Protein AF-A0A842MY12-F1 (afdb_monomer_lite)

Secondary structure (DSSP, 8-state):
-----HHHHHHHHTSHHHHHHHHHHHHS-B-HHHHHHHHT--HHHHHHHHHHHHHTTSEEE-TTS-EEE-HHHHHHHHHHHHHHHHHHTHHHHHHB--TTS-HHHHTTGGGGGGPEEE--HHHHHHHHHHHHHH-SSEEEEE-SS--GGGHHHHHHHHHTT-EEEEEEESSPPPPGGGTS--HHHHHHHHHHHH-TTEEEEEES---SEEEEESS-EEEE--BTTS---S-EEEE--HHHHHHHHHHHHHHHHHSEE---S---------------S--EEEEE--S-HHHHHHHHHHHHHH-SEEEEESEEE-TT--EEE-S-EEEEE--EETTEES-EEE---PPSSPSS---SEEE--TT-EEEEES-EEES--S-SEEESS-SEEEEES-EEE-SSSTTTT--TT--------

Foldseek 3Di:
DPPCDPVNVVVLCVDPLLVQLLVVQVVHWAALVVSCVVSVHDSVVSVVSLVSCVVSPQWDADPVRTIHGDPVVVVVNLQVLLVVLCVVCVVQPVFFDLPPQPVVLSSVVSLLVQWDWDPDLVVLVVLLLCLLQVFQEEKEWQDQDDDLVCLVSNLVSVVSVYAYEYEYAPDHDDDVVVVVDDPVSVVSVVVLVVRPSYWYFYDHAGQKTWIAHPQKIDIDGATVVNDDPSTGIIHRDPSSNVSRVVSSVVCVVVTGTPDPPDPPPPPPDDDDDDDDDQFEDEDEAPQDQNPQLSVQLVPLVPGQEYEYEAEHENAQDEREHAAAHEYEYDDDDPLAQRAEYEYDDQDPPHPDDGENYAYDHAAYEYEYESYEYEHDEDYHYHYPHYPYYHYYSYHYDYPDYDCVPDDPDPDPPPDDD

pLDDT: mean 81.66, std 20.02, range [24.55, 98.5]

Sequence (417 aa):
MPDLGLYDVLFEVSNEDRHGILHRLEEEPCNVTKIAKGLGLSLPETSRHVSRLCEVGLTRKDPEGLYHLTSYGGLVLRQLRELEFTTKFREYFTNHTIAGVPPQFVKRIGDLSGSVFTENILDFIRQIEHVIKEAEEDVWMLVDQFPLNHLSLIIEAIERGVRFRILEPRNRVLNPDLEAMAPEDSHALSRMRLTPSVEQRMMDEVNAYIYLSEKRCVSAFPTLRGENEYKGFTSTDETSLRWCRDLFQQHWGEAVQRKPAPAVQVKRGKLSTKVGSSSRIIIIGRERPDLDAQAIQDAVDNYDEVVLRGRFNIGASTININRSVTIRGEGREDDIPETKIYKKGWKFPFLSQEFMFDIRGEDIDVTIENIHVEDFNGTCIGTRGGNSLTIRRNRITLLSGLGRGLSFGSWETMSSE

Radius of gyration: 32.95 Å; chains: 1; bounding box: 81×41×96 Å

Structure (mmCIF, N/CA/C/O backbone):
data_AF-A0A842MY12-F1
#
_entry.id   AF-A0A842MY12-F1
#
loop_
_atom_site.group_PDB
_atom_site.id
_atom_site.type_symbol
_atom_site.label_atom_id
_atom_site.label_alt_id
_atom_site.label_comp_id
_atom_site.label_asym_id
_atom_site.label_entity_id
_atom_site.label_seq_id
_atom_site.pdbx_PDB_ins_code
_atom_site.Cartn_x
_atom_site.Cartn_y
_atom_site.Cartn_z
_atom_site.occupancy
_atom_site.B_iso_or_equiv
_atom_site.auth_seq_id
_atom_site.auth_comp_id
_atom_site.auth_asym_id
_atom_site.auth_atom_id
_atom_site.pdbx_PDB_model_num
ATOM 1 N N . MET A 1 1 ? -38.102 13.007 21.037 1.00 51.34 1 MET A N 1
ATOM 2 C CA . MET A 1 1 ? -36.690 13.055 21.463 1.00 51.34 1 MET A CA 1
ATOM 3 C C . MET A 1 1 ? -36.175 14.414 21.037 1.00 51.34 1 MET A C 1
ATOM 5 O O . MET A 1 1 ? -36.533 14.800 19.927 1.00 51.34 1 MET A O 1
ATOM 9 N N . PRO A 1 2 ? -35.472 15.181 21.890 1.00 55.38 2 PRO A N 1
ATOM 10 C CA . PRO A 1 2 ? -34.724 16.331 21.388 1.00 55.38 2 PRO A CA 1
ATOM 11 C C . PRO A 1 2 ? -33.846 15.857 20.226 1.00 55.38 2 PRO A C 1
ATOM 13 O O . PRO A 1 2 ? -33.450 14.689 20.199 1.00 55.38 2 PRO A O 1
ATOM 16 N N . ASP A 1 3 ? -33.654 16.727 19.242 1.00 67.12 3 ASP A N 1
ATOM 17 C CA . ASP A 1 3 ? -32.908 16.429 18.024 1.00 67.12 3 ASP A CA 1
ATOM 18 C C . ASP A 1 3 ? -31.459 16.120 18.425 1.00 67.12 3 ASP A C 1
ATOM 20 O O . ASP A 1 3 ? -30.685 17.031 18.711 1.00 67.12 3 ASP A O 1
ATOM 24 N N . LEU A 1 4 ? -31.145 14.832 18.613 1.00 74.88 4 LEU A N 1
ATOM 25 C CA . LEU A 1 4 ? -29.855 14.396 19.133 1.00 74.88 4 LEU A CA 1
ATOM 26 C C . LEU A 1 4 ? -28.815 14.688 18.053 1.00 74.88 4 LEU A C 1
ATOM 28 O O . LEU A 1 4 ? -28.795 14.044 17.001 1.00 74.88 4 LEU A O 1
ATOM 32 N N . GLY A 1 5 ? -27.993 15.705 18.287 1.00 85.00 5 GLY A N 1
ATOM 33 C CA . GLY A 1 5 ? -27.021 16.170 17.318 1.00 85.00 5 GLY A CA 1
ATOM 34 C C . GLY A 1 5 ? -25.754 15.324 17.334 1.00 85.00 5 GLY A C 1
ATOM 35 O O . GLY A 1 5 ? -25.428 14.645 18.309 1.00 85.00 5 GLY A O 1
ATOM 36 N N . LEU A 1 6 ? -24.965 15.437 16.264 1.00 89.06 6 LEU A N 1
ATOM 37 C CA . LEU A 1 6 ? -23.620 14.857 16.197 1.00 89.06 6 LEU A CA 1
ATOM 38 C C . LEU A 1 6 ? -22.768 15.244 17.420 1.00 89.06 6 LEU A C 1
ATOM 40 O O . LEU A 1 6 ? -22.061 14.4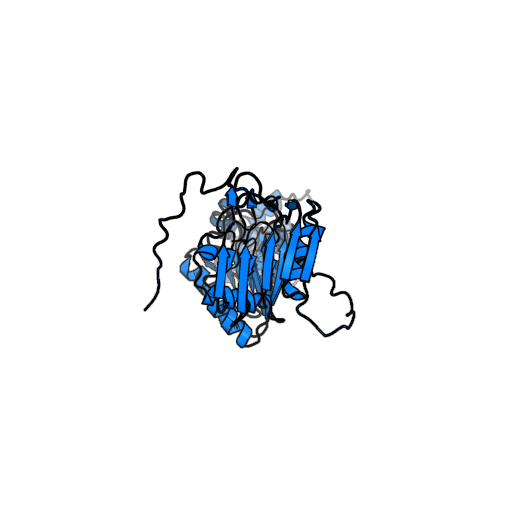05 17.969 1.00 89.06 6 LEU A O 1
ATOM 44 N N . TYR A 1 7 ? -22.851 16.500 17.864 1.00 90.88 7 TYR A N 1
ATOM 45 C CA . TYR A 1 7 ? -22.063 16.998 18.992 1.00 90.88 7 TYR A CA 1
ATOM 46 C C . TYR A 1 7 ? -22.449 16.370 20.330 1.00 90.88 7 TYR A C 1
ATOM 48 O O . TYR A 1 7 ? -21.565 16.172 21.158 1.00 90.88 7 TYR A O 1
ATOM 56 N N . ASP A 1 8 ? -23.718 16.006 20.527 1.00 89.88 8 ASP A N 1
ATOM 57 C CA . ASP A 1 8 ? -24.152 15.319 21.745 1.00 89.88 8 ASP A CA 1
ATOM 58 C C . ASP A 1 8 ? -23.511 13.932 21.814 1.00 89.88 8 ASP A C 1
ATOM 60 O O . ASP A 1 8 ? -22.913 13.559 22.819 1.00 89.88 8 ASP A O 1
ATOM 64 N N . VAL A 1 9 ? -23.536 13.197 20.700 1.00 91.75 9 VAL A N 1
ATOM 65 C CA . VAL A 1 9 ? -22.916 11.870 20.599 1.00 91.75 9 VAL A CA 1
ATOM 66 C C . VAL A 1 9 ? -21.403 11.959 20.780 1.00 91.75 9 VAL A C 1
ATOM 68 O O . VAL A 1 9 ? -20.841 11.189 21.556 1.00 91.75 9 VAL A O 1
ATOM 71 N N . LEU A 1 10 ? -20.744 12.915 20.113 1.00 92.44 10 LEU A N 1
ATOM 72 C CA . LEU A 1 10 ? -19.303 13.145 20.254 1.00 92.44 10 LEU A CA 1
ATOM 73 C C . LEU A 1 10 ? -18.925 13.512 21.692 1.00 92.44 10 LEU A C 1
ATOM 75 O O . LEU A 1 10 ? -17.943 12.994 22.220 1.00 92.44 10 LEU A O 1
ATOM 79 N N . PHE A 1 11 ? -19.719 14.359 22.351 1.00 93.38 11 PHE A N 1
ATOM 80 C CA . PHE A 1 11 ? -19.524 14.686 23.757 1.00 93.38 11 PHE A CA 1
ATOM 81 C C . PHE A 1 11 ? -19.623 13.435 24.632 1.00 93.38 11 PHE A C 1
ATOM 83 O O . PHE A 1 11 ? -18.777 13.234 25.506 1.00 93.38 11 PHE A O 1
ATOM 90 N N . GLU A 1 12 ? -20.599 12.560 24.382 1.00 93.94 12 GLU A N 1
ATOM 91 C CA . GLU A 1 12 ? -20.738 11.308 25.121 1.00 93.94 12 GLU A CA 1
ATOM 92 C C . GLU A 1 12 ? -19.514 10.391 24.949 1.00 93.94 12 GLU A C 1
ATOM 94 O O . GLU A 1 12 ? -18.903 9.982 25.941 1.00 93.94 12 GLU A O 1
ATOM 99 N N . VAL A 1 13 ? -19.086 10.135 23.713 1.00 92.62 13 VAL A N 1
ATOM 100 C CA . VAL A 1 13 ? -17.979 9.200 23.424 1.00 92.62 13 VAL A CA 1
ATOM 101 C C . VAL A 1 13 ? -16.582 9.789 23.652 1.00 92.62 13 VAL A C 1
ATOM 103 O O . VAL A 1 13 ? -15.618 9.039 23.720 1.00 92.62 13 VAL A O 1
ATOM 106 N N . SER A 1 14 ? -16.456 11.106 23.842 1.00 93.31 14 SER A N 1
ATOM 107 C CA . SER A 1 14 ? -15.181 11.757 24.201 1.00 93.31 14 SER A CA 1
ATOM 108 C C . SER A 1 14 ? -14.695 11.471 25.630 1.00 93.31 14 SER A C 1
ATOM 110 O O . SER A 1 14 ? -13.557 11.787 25.966 1.00 93.31 14 SER A O 1
ATOM 112 N N . ASN A 1 15 ? -15.540 10.888 26.486 1.00 95.81 15 ASN A N 1
ATOM 113 C CA . ASN A 1 15 ? -15.138 10.444 27.820 1.00 95.81 15 ASN A CA 1
ATOM 114 C C . ASN A 1 15 ? -14.656 8.988 27.757 1.00 95.81 15 ASN A C 1
ATOM 116 O O . ASN A 1 15 ? -15.408 8.106 27.341 1.00 95.81 15 ASN A O 1
ATOM 120 N N . GLU A 1 16 ? -13.427 8.759 28.217 1.00 94.50 16 GLU A N 1
ATOM 121 C CA . GLU A 1 16 ? -12.741 7.464 28.151 1.00 94.50 16 GLU A CA 1
ATOM 122 C C . GLU A 1 16 ? -13.526 6.340 28.838 1.00 94.50 16 GLU A C 1
ATOM 124 O O . GLU A 1 16 ? -13.659 5.260 28.271 1.00 94.50 16 GLU A O 1
ATOM 129 N N . ASP A 1 17 ? -14.150 6.613 29.987 1.00 97.19 17 ASP A N 1
ATOM 130 C CA . ASP A 1 17 ? -14.939 5.616 30.718 1.00 97.19 17 ASP A CA 1
ATOM 131 C C . ASP A 1 17 ? -16.173 5.177 29.928 1.00 97.19 17 ASP A C 1
ATOM 133 O O . ASP A 1 17 ? -16.414 3.986 29.744 1.00 97.19 17 ASP A O 1
ATOM 137 N N . ARG A 1 18 ? -16.957 6.130 29.403 1.00 96.88 18 ARG A N 1
ATOM 138 C CA . ARG A 1 18 ? -18.115 5.829 28.541 1.00 96.88 18 ARG A CA 1
ATOM 139 C C . ARG A 1 18 ? -17.696 5.068 27.295 1.00 96.88 18 ARG A C 1
ATOM 141 O O . ARG A 1 18 ? -18.376 4.120 26.912 1.00 96.88 18 ARG A O 1
ATOM 148 N N . HIS A 1 19 ? -16.587 5.458 26.686 1.00 95.44 19 HIS A N 1
ATOM 149 C CA . HIS A 1 19 ? -16.054 4.768 25.526 1.00 95.44 19 HIS A CA 1
ATOM 150 C C . HIS A 1 19 ? -15.618 3.329 25.859 1.00 95.44 19 HIS A C 1
ATOM 152 O O . HIS A 1 19 ? -16.008 2.389 25.165 1.00 95.44 19 HIS A O 1
ATOM 158 N N . GLY A 1 20 ? -14.921 3.127 26.981 1.00 95.56 20 GLY A N 1
ATOM 159 C CA . GLY A 1 20 ? -14.543 1.809 27.492 1.00 95.56 20 GLY A CA 1
ATOM 160 C C . GLY A 1 20 ? -15.749 0.927 27.825 1.00 95.56 20 GLY A C 1
ATOM 161 O O . GLY A 1 20 ? -15.734 -0.275 27.563 1.00 95.56 20 GLY A O 1
ATOM 162 N N . ILE A 1 21 ? -16.839 1.517 28.327 1.00 97.56 21 ILE A N 1
ATOM 163 C CA . ILE A 1 21 ? -18.113 0.813 28.526 1.00 97.56 21 ILE A CA 1
ATOM 164 C C . ILE A 1 21 ? -18.668 0.305 27.191 1.00 97.56 21 ILE A C 1
ATOM 166 O O . ILE A 1 21 ? -19.102 -0.843 27.126 1.00 97.56 21 ILE A O 1
ATOM 170 N N . LEU A 1 22 ? -18.669 1.125 26.134 1.00 97.19 22 LEU A N 1
ATOM 171 C CA . LEU A 1 22 ? -19.181 0.720 24.819 1.00 97.19 22 LEU A CA 1
ATOM 172 C C . LEU A 1 22 ? -18.384 -0.453 24.238 1.00 97.19 22 LEU A C 1
ATOM 174 O O . LEU A 1 22 ? -18.999 -1.431 23.820 1.00 97.19 22 LEU A O 1
ATOM 178 N N . HIS A 1 23 ? -17.049 -0.394 24.293 1.00 94.88 23 HIS A N 1
ATOM 179 C CA . HIS A 1 23 ? -16.172 -1.506 23.896 1.00 94.88 23 HIS A CA 1
ATOM 180 C C . HIS A 1 23 ? -16.465 -2.772 24.705 1.00 94.88 23 HIS A C 1
ATOM 182 O O . HIS A 1 23 ? -16.666 -3.847 24.143 1.00 94.88 23 HIS A O 1
ATOM 188 N N . ARG A 1 24 ? -16.605 -2.651 26.031 1.00 95.75 24 ARG A N 1
ATOM 189 C CA . ARG A 1 24 ? -16.905 -3.804 26.890 1.00 95.75 24 ARG A CA 1
ATOM 190 C C . ARG A 1 24 ? -18.241 -4.470 26.553 1.00 95.75 24 ARG A C 1
ATOM 192 O O . ARG A 1 24 ? -18.354 -5.691 26.665 1.00 95.75 24 ARG A O 1
ATOM 199 N N . LEU A 1 25 ? -19.236 -3.665 26.181 1.00 96.88 25 LEU A N 1
ATOM 200 C CA . LEU A 1 25 ? -20.573 -4.112 25.789 1.00 96.88 25 LEU A CA 1
ATOM 201 C C . LEU A 1 25 ? -20.652 -4.617 24.341 1.00 96.88 25 LEU A C 1
ATOM 203 O O . LEU A 1 25 ? -21.635 -5.274 23.998 1.00 96.88 25 LEU A O 1
ATOM 207 N N . GLU A 1 26 ? -19.658 -4.316 23.501 1.00 95.50 26 GLU A N 1
ATOM 208 C CA . GLU A 1 26 ? -19.519 -4.908 22.167 1.00 95.50 26 GLU A CA 1
ATOM 209 C C . GLU A 1 26 ? -19.122 -6.389 22.254 1.00 95.50 26 GLU A C 1
ATOM 211 O O . GLU A 1 26 ? -19.604 -7.197 21.462 1.00 95.50 26 GLU A O 1
ATOM 216 N N . GLU A 1 27 ? -18.304 -6.755 23.245 1.00 93.69 27 GLU A N 1
ATOM 217 C CA . GLU A 1 27 ? -17.910 -8.146 23.499 1.00 93.69 27 GLU A CA 1
ATOM 218 C C . GLU A 1 27 ? -19.061 -8.980 24.075 1.00 93.69 27 GLU A C 1
ATOM 220 O O . GLU A 1 27 ? -19.355 -10.073 23.590 1.00 93.69 27 GLU A O 1
ATOM 225 N N . GLU A 1 28 ? -19.705 -8.487 25.139 1.00 94.69 28 GLU A N 1
ATOM 226 C CA . GLU A 1 28 ? -20.831 -9.168 25.781 1.00 94.69 28 GLU A CA 1
ATOM 227 C C . GLU A 1 28 ? -21.687 -8.221 26.649 1.00 94.69 28 GLU A C 1
ATOM 229 O O . GLU A 1 28 ? -21.172 -7.276 27.259 1.00 94.69 28 GLU A O 1
ATOM 234 N N . PRO A 1 29 ? -22.992 -8.510 26.808 1.00 97.06 29 PRO A N 1
ATOM 235 C CA . PRO A 1 29 ? -23.845 -7.795 27.751 1.00 97.06 29 PRO A CA 1
ATOM 236 C C . PRO A 1 29 ? -23.354 -7.916 29.201 1.00 97.06 29 PRO A C 1
ATOM 238 O O . PRO A 1 29 ? -23.003 -9.000 29.673 1.00 97.06 29 PRO A O 1
ATOM 241 N N . CYS A 1 30 ? -23.365 -6.808 29.945 1.00 96.50 30 CYS A N 1
ATOM 242 C CA . CYS A 1 30 ? -22.836 -6.754 31.312 1.00 96.50 30 CYS A CA 1
ATOM 243 C C . CYS A 1 30 ? -23.751 -5.975 32.266 1.00 96.50 30 CYS A C 1
ATOM 245 O O . CYS A 1 30 ? -24.363 -4.979 31.890 1.00 96.50 30 CYS A O 1
ATOM 247 N N . ASN A 1 31 ? -23.803 -6.379 33.541 1.00 97.31 31 ASN A N 1
ATOM 248 C CA . ASN A 1 31 ? -24.389 -5.546 34.599 1.00 97.31 31 ASN A CA 1
ATOM 249 C C . ASN A 1 31 ? -23.395 -4.470 35.082 1.00 97.31 31 ASN A C 1
ATOM 251 O O . ASN A 1 31 ? -22.189 -4.567 34.846 1.00 97.31 31 ASN A O 1
ATOM 255 N N . VAL A 1 32 ? -23.897 -3.468 35.814 1.00 96.88 32 VAL A N 1
ATOM 256 C CA . VAL A 1 32 ? -23.093 -2.345 36.345 1.00 96.88 32 VAL A CA 1
ATOM 257 C C . VAL A 1 32 ? -21.889 -2.826 37.155 1.00 96.88 32 VAL A C 1
ATOM 259 O O . VAL A 1 32 ? -20.806 -2.272 37.021 1.00 96.88 32 VAL A O 1
ATOM 262 N N . THR A 1 33 ? -22.042 -3.872 37.970 1.00 96.75 33 THR A N 1
ATOM 263 C CA . THR A 1 33 ? -20.957 -4.398 38.811 1.00 96.75 33 THR A CA 1
ATOM 264 C C . THR A 1 33 ? -19.820 -4.992 37.983 1.00 96.75 33 THR A C 1
ATOM 266 O O . THR A 1 33 ? -18.651 -4.754 38.285 1.00 96.75 33 THR A O 1
ATOM 269 N N . LYS A 1 34 ? -20.146 -5.745 36.927 1.00 96.94 34 LYS A N 1
ATOM 270 C CA . LYS A 1 34 ? -19.165 -6.346 36.016 1.00 96.94 34 LYS A CA 1
ATOM 271 C C . LYS A 1 34 ? -18.440 -5.273 35.203 1.00 96.94 34 LYS A C 1
ATOM 273 O O . LYS A 1 34 ? -17.225 -5.360 35.064 1.00 96.94 34 LYS A O 1
ATOM 278 N N . ILE A 1 35 ? -19.163 -4.245 34.753 1.00 97.38 35 ILE A N 1
ATOM 279 C CA . ILE A 1 35 ? -18.586 -3.079 34.068 1.00 97.38 35 ILE A CA 1
ATOM 280 C C . ILE A 1 35 ? -17.625 -2.331 35.003 1.00 97.38 35 ILE A C 1
ATOM 282 O O . ILE A 1 35 ? -16.461 -2.148 34.659 1.00 97.38 35 ILE A O 1
ATOM 286 N N . ALA A 1 36 ? -18.084 -1.972 36.207 1.00 97.69 36 ALA A N 1
ATOM 287 C CA . ALA A 1 36 ? -17.298 -1.242 37.201 1.00 97.69 36 ALA A CA 1
ATOM 288 C C . ALA A 1 36 ? -15.992 -1.974 37.534 1.00 97.69 36 ALA A C 1
ATOM 290 O O . ALA A 1 36 ? -14.914 -1.389 37.507 1.00 97.69 36 ALA A O 1
ATOM 291 N N . LYS A 1 37 ? -16.078 -3.289 37.770 1.00 96.88 37 LYS A N 1
ATOM 292 C CA . LYS A 1 37 ? -14.907 -4.130 38.029 1.00 96.88 37 LYS A CA 1
ATOM 293 C C . LYS A 1 37 ? -13.966 -4.209 36.823 1.00 96.88 37 LYS A C 1
ATOM 295 O O . LYS A 1 37 ? -12.758 -4.184 37.017 1.00 96.88 37 LYS A O 1
ATOM 300 N N . GLY A 1 38 ? -14.509 -4.340 35.611 1.00 94.75 38 GLY A N 1
ATOM 301 C CA . GLY A 1 38 ? -13.721 -4.470 34.383 1.00 94.75 38 GLY A CA 1
ATOM 302 C C . GLY A 1 38 ? -12.936 -3.209 34.021 1.00 94.75 38 GLY A C 1
ATOM 303 O O . GLY A 1 38 ? -11.841 -3.325 33.489 1.00 94.75 38 GLY A O 1
ATOM 304 N N . LEU A 1 39 ? -13.475 -2.031 34.347 1.00 95.44 39 LEU A N 1
ATOM 305 C CA . LEU A 1 39 ? -12.874 -0.730 34.024 1.00 95.44 39 LEU A CA 1
ATOM 306 C C . LEU A 1 39 ? -12.225 -0.031 35.231 1.00 95.44 39 LEU A C 1
ATOM 308 O O . LEU A 1 39 ? -11.687 1.058 35.088 1.00 95.44 39 LEU A O 1
ATOM 312 N N . GLY A 1 40 ? -12.273 -0.628 36.427 1.00 96.75 40 GLY A N 1
ATOM 313 C CA . GLY A 1 40 ? -11.706 -0.027 37.642 1.00 96.75 40 GLY A CA 1
ATOM 314 C C . GLY A 1 40 ? -12.480 1.189 38.170 1.00 96.75 40 GLY A C 1
ATOM 315 O O . GLY A 1 40 ? -11.907 2.021 38.867 1.00 96.75 40 GLY A O 1
ATOM 316 N N . LEU A 1 41 ? -13.774 1.287 37.861 1.00 96.75 41 LEU A N 1
ATOM 317 C CA . LEU A 1 41 ? -14.633 2.422 38.208 1.00 96.75 41 LEU A CA 1
ATOM 318 C C . LEU A 1 41 ? -15.437 2.173 39.485 1.00 96.75 41 LEU A C 1
ATOM 320 O O . LEU A 1 41 ? -15.725 1.035 39.869 1.00 96.75 41 LEU A O 1
ATOM 324 N N . SER A 1 42 ? -15.887 3.252 40.128 1.00 97.62 42 SER A N 1
ATOM 325 C CA . SER A 1 42 ? -16.836 3.134 41.238 1.00 97.62 42 SER A CA 1
ATOM 326 C C . SER A 1 42 ? -18.241 2.760 40.737 1.00 97.62 42 SER A C 1
ATOM 328 O O . SER A 1 42 ? -18.641 3.101 39.619 1.00 97.62 42 SER A O 1
ATOM 330 N N . LEU A 1 43 ? -19.037 2.070 41.565 1.00 97.25 43 LEU A N 1
ATOM 331 C CA . LEU A 1 43 ? -20.423 1.721 41.211 1.00 97.25 43 LEU A CA 1
ATOM 332 C C . LEU A 1 43 ? -21.303 2.954 40.912 1.00 97.25 43 LEU A C 1
ATOM 334 O O . LEU A 1 43 ? -22.020 2.915 39.908 1.00 97.25 43 LEU A O 1
ATOM 338 N N . PRO A 1 44 ? -21.274 4.046 41.713 1.00 97.44 44 PRO A N 1
ATOM 339 C CA . PRO A 1 44 ? -22.079 5.235 41.425 1.00 97.44 44 PRO A CA 1
ATOM 340 C C . PRO A 1 44 ? -21.697 5.901 40.100 1.00 97.44 44 PRO A C 1
ATOM 342 O O . PRO A 1 44 ? -22.567 6.302 39.329 1.00 97.44 44 PRO A O 1
ATOM 345 N N . GLU A 1 45 ? -20.400 5.977 39.814 1.00 97.12 45 GLU A N 1
ATOM 346 C CA . GLU A 1 45 ? -19.873 6.535 38.571 1.00 97.12 45 GLU A CA 1
ATOM 347 C C . GLU A 1 45 ? -20.261 5.693 37.360 1.00 97.12 45 GLU A C 1
ATOM 349 O O . GLU A 1 45 ? -20.840 6.217 36.410 1.00 97.12 45 GLU A O 1
ATOM 354 N N . THR A 1 46 ? -20.053 4.377 37.432 1.00 97.75 46 THR A N 1
ATOM 355 C CA . THR A 1 46 ? -20.444 3.445 36.367 1.00 97.75 46 THR A CA 1
ATOM 356 C C . THR A 1 46 ? -21.937 3.553 36.077 1.00 97.75 46 THR A C 1
ATOM 358 O O . THR A 1 46 ? -22.328 3.674 34.919 1.00 97.75 46 THR A O 1
ATOM 361 N N . SER A 1 47 ? -22.772 3.576 37.126 1.00 96.88 47 SER A N 1
ATOM 362 C CA . SER A 1 47 ? -24.226 3.748 37.015 1.00 96.88 47 SER A CA 1
ATOM 363 C C . SER A 1 47 ? -24.598 5.048 36.291 1.00 96.88 47 SER A C 1
ATOM 365 O O . SER A 1 47 ? -25.456 5.050 35.404 1.00 96.88 47 SER A O 1
ATOM 367 N N . ARG A 1 48 ? -23.911 6.154 36.608 1.00 97.06 48 ARG A N 1
ATOM 368 C CA . ARG A 1 48 ? -24.091 7.443 35.928 1.00 97.06 48 ARG A CA 1
ATOM 369 C C . ARG A 1 48 ? -23.701 7.360 34.449 1.00 97.06 48 ARG A C 1
ATOM 371 O O . ARG A 1 48 ? -24.456 7.842 33.610 1.00 97.06 48 ARG A O 1
ATOM 378 N N . HIS A 1 49 ? -22.567 6.743 34.114 1.00 97.81 49 HIS A N 1
ATOM 379 C CA . HIS A 1 49 ? -22.112 6.621 32.724 1.00 97.81 49 HIS A CA 1
ATOM 380 C C . HIS A 1 49 ? -23.049 5.764 31.870 1.00 97.81 49 HIS A C 1
ATOM 382 O O . HIS A 1 49 ? -23.466 6.215 30.804 1.00 97.81 49 HIS A O 1
ATOM 388 N N . VAL A 1 50 ? -23.446 4.576 32.341 1.00 96.81 50 VAL A N 1
ATOM 389 C CA . VAL A 1 50 ? -24.375 3.716 31.584 1.00 96.81 50 VAL A CA 1
ATOM 390 C C . VAL A 1 50 ? -25.754 4.356 31.425 1.00 96.81 50 VAL A C 1
ATOM 392 O O . VAL A 1 50 ? -26.383 4.168 30.390 1.00 96.81 50 VAL A O 1
ATOM 395 N N . SER A 1 51 ? -26.216 5.137 32.411 1.00 95.69 51 SER A N 1
ATOM 396 C CA . SER A 1 51 ? -27.495 5.852 32.316 1.00 95.69 51 SER A CA 1
ATOM 397 C C . SER A 1 51 ? -27.455 6.928 31.231 1.00 95.69 51 SER A C 1
ATOM 399 O O . SER A 1 51 ? -28.355 6.965 30.400 1.00 95.69 51 SER A O 1
ATOM 401 N N . ARG A 1 52 ? -26.375 7.721 31.154 1.00 95.56 52 ARG A N 1
ATOM 402 C CA . ARG A 1 52 ? -26.193 8.714 30.076 1.00 95.56 52 ARG A CA 1
ATOM 403 C C . ARG A 1 52 ? -26.111 8.060 28.697 1.00 95.56 52 ARG A C 1
ATOM 405 O O . ARG A 1 52 ? -26.769 8.508 27.766 1.00 95.56 52 ARG A O 1
ATOM 412 N N . LEU A 1 53 ? -25.375 6.952 28.576 1.00 96.88 53 LEU A N 1
ATOM 413 C CA . LEU A 1 53 ? -25.301 6.181 27.329 1.00 96.88 53 LEU A CA 1
ATOM 414 C C . LEU A 1 53 ? -26.669 5.615 26.900 1.00 96.88 53 LEU A C 1
ATOM 416 O O . LEU A 1 53 ? -26.953 5.563 25.701 1.00 96.88 53 LEU A O 1
ATOM 420 N N . CYS A 1 54 ? -27.525 5.235 27.856 1.00 95.81 54 CYS A N 1
ATOM 421 C CA . CYS A 1 54 ? -28.911 4.847 27.585 1.00 95.81 54 CYS A CA 1
ATOM 422 C C . CYS A 1 54 ? -29.761 6.039 27.121 1.00 95.81 54 CYS A C 1
ATOM 424 O O . CYS A 1 54 ? -30.544 5.895 26.186 1.00 95.81 54 CYS A O 1
ATOM 426 N N . GLU A 1 55 ? -29.615 7.208 27.754 1.00 93.50 55 GLU A N 1
ATOM 427 C CA . GLU A 1 55 ? -30.358 8.431 27.407 1.00 93.50 55 GLU A CA 1
ATOM 428 C C . GLU A 1 55 ? -30.108 8.870 25.958 1.00 93.50 55 GLU A C 1
ATOM 430 O O . GLU A 1 55 ? -31.046 9.283 25.276 1.00 93.50 55 GLU A O 1
ATOM 435 N N . VAL A 1 56 ? -28.874 8.715 25.463 1.00 93.62 56 VAL A N 1
ATOM 436 C CA . VAL A 1 56 ? -28.509 9.009 24.064 1.00 93.62 56 VAL A CA 1
ATOM 437 C C . VAL A 1 56 ? -28.691 7.821 23.108 1.00 93.62 56 VAL A C 1
ATOM 439 O O . VAL A 1 56 ? -28.345 7.900 21.932 1.00 93.62 56 VAL A O 1
ATOM 442 N N . GLY A 1 57 ? -29.228 6.699 23.596 1.00 94.75 57 GLY A N 1
ATOM 443 C CA . GLY A 1 57 ? -29.566 5.528 22.786 1.00 94.75 57 GLY A CA 1
ATOM 444 C C . GLY A 1 57 ? -28.380 4.679 22.316 1.00 94.75 57 GLY A C 1
ATOM 445 O O . GLY A 1 57 ? -28.572 3.793 21.479 1.00 94.75 57 GLY A O 1
ATOM 446 N N . LEU A 1 58 ? -27.166 4.901 22.832 1.00 96.56 58 LEU A N 1
ATOM 447 C CA . LEU A 1 58 ? -25.987 4.081 22.512 1.00 96.56 58 LEU A CA 1
ATOM 448 C C . LEU A 1 58 ? -26.051 2.711 23.203 1.00 96.56 58 LEU A C 1
ATOM 450 O O . LEU A 1 58 ? -25.621 1.701 22.643 1.00 96.56 58 LEU A O 1
ATOM 454 N N . THR A 1 59 ? -26.647 2.656 24.392 1.00 97.88 59 THR A N 1
ATOM 455 C CA . THR A 1 59 ? -26.892 1.415 25.133 1.00 97.88 59 THR A CA 1
ATOM 456 C C . THR A 1 59 ? -28.372 1.260 25.479 1.00 97.88 59 THR A C 1
ATOM 458 O O . THR A 1 59 ? -29.173 2.185 25.352 1.00 97.88 59 THR A O 1
ATOM 461 N N . ARG A 1 60 ? -28.766 0.050 25.877 1.00 97.69 60 ARG A N 1
ATOM 462 C CA . ARG A 1 60 ? -30.082 -0.241 26.461 1.00 97.69 60 ARG A CA 1
ATOM 463 C C . ARG A 1 60 ? -29.921 -1.170 27.653 1.00 97.69 60 ARG A C 1
ATOM 465 O O . ARG A 1 60 ? -28.970 -1.947 27.695 1.00 97.69 60 ARG A O 1
ATOM 472 N N . LYS A 1 61 ? -30.878 -1.135 28.576 1.00 97.38 61 LYS A N 1
ATOM 473 C CA . LYS A 1 61 ? -30.965 -2.073 29.698 1.00 97.38 61 LYS A CA 1
ATOM 474 C C . LYS A 1 61 ? -32.097 -3.068 29.455 1.00 97.38 61 LYS A C 1
ATOM 476 O O . LYS A 1 61 ? -33.181 -2.652 29.050 1.00 97.38 61 LYS A O 1
ATOM 481 N N . ASP A 1 62 ? -31.838 -4.350 29.672 1.00 96.25 62 ASP A N 1
ATOM 482 C CA . ASP A 1 62 ? -32.851 -5.405 29.586 1.00 96.25 62 ASP A CA 1
ATOM 483 C C . ASP A 1 62 ? -33.591 -5.614 30.931 1.00 96.25 62 ASP A C 1
ATOM 485 O O . ASP A 1 62 ? -33.219 -5.004 31.945 1.00 96.25 62 ASP A O 1
ATOM 489 N N . PRO A 1 63 ? -34.668 -6.426 30.961 1.00 95.62 63 PRO A N 1
ATOM 490 C CA . PRO A 1 63 ? -35.403 -6.734 32.191 1.00 95.62 63 PRO A CA 1
ATOM 491 C C . PRO A 1 63 ? -34.557 -7.414 33.277 1.00 95.62 63 PRO A C 1
ATOM 493 O O . PRO A 1 63 ? -34.810 -7.216 34.465 1.00 95.62 63 PRO A O 1
ATOM 496 N N . GLU A 1 64 ? -33.537 -8.177 32.888 1.00 93.56 64 GLU A N 1
ATOM 497 C CA . GLU A 1 64 ? -32.594 -8.867 33.772 1.00 93.56 64 GLU A CA 1
ATOM 498 C C . GLU A 1 64 ? -31.550 -7.912 34.384 1.00 93.56 64 GLU A C 1
ATOM 500 O O . GLU A 1 64 ? -30.790 -8.280 35.284 1.00 93.56 64 GLU A O 1
ATOM 505 N N . GLY A 1 65 ? -31.529 -6.658 33.933 1.00 93.38 65 GLY A N 1
ATOM 506 C CA . GLY A 1 65 ? -30.655 -5.605 34.425 1.00 93.38 65 GLY A CA 1
ATOM 507 C C . GLY A 1 65 ? -29.267 -5.580 33.784 1.00 93.38 65 GLY A C 1
ATOM 508 O O . GLY A 1 65 ? -28.392 -4.861 34.283 1.00 93.38 65 GLY A O 1
ATOM 509 N N . LEU A 1 66 ? -29.065 -6.318 32.693 1.00 97.44 66 LEU A N 1
ATOM 510 C CA . LEU A 1 66 ? -27.873 -6.256 31.859 1.00 97.44 66 LEU A CA 1
ATOM 511 C C . LEU A 1 66 ? -27.979 -5.091 30.876 1.00 97.44 66 LEU A C 1
ATOM 513 O O . LEU A 1 66 ? -29.038 -4.775 30.331 1.00 97.44 66 LEU A O 1
ATOM 517 N N . TYR A 1 67 ? -26.844 -4.447 30.641 1.00 98.12 67 TYR A N 1
ATOM 518 C CA . TYR A 1 67 ? -26.698 -3.440 29.607 1.00 98.12 67 TYR A CA 1
ATOM 519 C C . TYR A 1 67 ? -26.218 -4.100 28.323 1.00 98.12 67 TYR A C 1
ATOM 521 O O . TYR A 1 67 ? -25.387 -5.006 28.349 1.00 98.12 67 TYR A O 1
ATOM 529 N N . HIS A 1 68 ? -26.747 -3.617 27.207 1.00 98.12 68 HIS A N 1
ATOM 530 C CA . HIS A 1 68 ? -26.437 -4.064 25.857 1.00 98.12 68 HIS A CA 1
ATOM 531 C C . HIS A 1 68 ? -26.086 -2.860 25.000 1.00 98.12 68 HIS A C 1
ATOM 533 O O . HIS A 1 68 ? -26.710 -1.802 25.129 1.00 98.12 68 HIS A O 1
ATOM 539 N N . LEU A 1 69 ? -25.173 -3.048 24.054 1.00 97.69 69 LEU A N 1
ATOM 540 C CA . LEU A 1 69 ? -25.005 -2.109 22.954 1.00 97.69 69 LEU A CA 1
ATOM 541 C C . LEU A 1 69 ? -26.267 -2.130 22.071 1.00 97.69 69 LEU A C 1
ATOM 543 O O . LEU A 1 69 ? -26.834 -3.195 21.793 1.00 97.69 69 LEU A O 1
ATOM 547 N N . THR A 1 70 ? -26.765 -0.964 21.658 1.00 97.19 70 THR A N 1
ATOM 548 C CA . THR A 1 70 ? -27.837 -0.899 20.648 1.00 97.19 70 THR A CA 1
ATOM 549 C C . THR A 1 70 ? -27.252 -1.061 19.245 1.00 97.19 70 THR A C 1
ATOM 551 O O . THR A 1 70 ? -26.049 -0.905 19.044 1.00 97.19 70 THR A O 1
ATOM 554 N N . SER A 1 71 ? -28.093 -1.321 18.237 1.00 95.94 71 SER A N 1
ATOM 555 C CA . SER A 1 71 ? -27.640 -1.313 16.836 1.00 95.94 71 SER A CA 1
ATOM 556 C C . SER A 1 71 ? -27.044 0.041 16.435 1.00 95.94 71 SER A C 1
ATOM 558 O O . SER A 1 71 ? -26.074 0.092 15.684 1.00 95.94 71 SER A O 1
ATOM 560 N N . TYR A 1 72 ? -27.603 1.134 16.968 1.00 95.31 72 TYR A N 1
ATOM 561 C CA . TYR A 1 72 ? -27.077 2.482 16.777 1.00 95.31 72 TYR A CA 1
ATOM 562 C C . TYR A 1 72 ? -25.721 2.664 17.472 1.00 95.31 72 TYR A C 1
ATOM 564 O O . TYR A 1 72 ? -24.770 3.095 16.828 1.00 95.31 72 TYR A O 1
ATOM 572 N N . GLY A 1 73 ? -25.596 2.254 18.738 1.00 96.00 73 GLY A N 1
ATOM 573 C CA . GLY A 1 73 ? -24.336 2.302 19.480 1.00 96.00 73 GLY A CA 1
ATOM 574 C C . GLY A 1 73 ? -23.222 1.497 18.818 1.00 96.00 73 GLY A C 1
ATOM 575 O O . GLY A 1 73 ? -22.108 1.992 18.699 1.00 96.00 73 GLY A O 1
ATOM 576 N N . GLY A 1 74 ? -23.536 0.309 18.295 1.00 95.25 74 GLY A N 1
ATOM 577 C CA . GLY A 1 74 ? -22.587 -0.499 17.526 1.00 95.25 74 GLY A CA 1
ATOM 578 C C . GLY A 1 74 ? -22.149 0.173 16.228 1.00 95.25 74 GLY A C 1
ATOM 579 O O . GLY A 1 74 ? -20.973 0.132 15.877 1.00 95.25 74 GLY A O 1
ATOM 580 N N . LEU A 1 75 ? -23.065 0.843 15.526 1.00 93.81 75 LEU A N 1
ATOM 581 C CA . LEU A 1 75 ? -22.720 1.608 14.329 1.00 93.81 75 LEU A CA 1
ATOM 582 C C . LEU A 1 75 ? -21.848 2.830 14.657 1.00 93.81 75 LEU A C 1
ATOM 584 O O . LEU A 1 75 ? -20.917 3.128 13.911 1.00 93.81 75 LEU A O 1
ATOM 588 N N . VAL A 1 76 ? -22.131 3.540 15.753 1.00 94.31 76 VAL A N 1
ATOM 589 C CA . VAL A 1 76 ? -21.298 4.656 16.229 1.00 94.31 76 VAL A CA 1
ATOM 590 C C . VAL A 1 76 ? -19.906 4.150 16.594 1.00 94.31 76 VAL A C 1
ATOM 592 O O . VAL A 1 76 ? -18.930 4.672 16.069 1.00 94.31 76 VAL A O 1
ATOM 595 N N . LEU A 1 77 ? -19.809 3.089 17.400 1.00 93.44 77 LEU A N 1
ATOM 596 C CA . LEU A 1 77 ? -18.531 2.516 17.822 1.00 93.44 77 LEU A CA 1
ATOM 597 C C . LEU A 1 77 ? -17.678 2.071 16.624 1.00 93.44 77 LEU A C 1
ATOM 599 O O . LEU A 1 77 ? -16.499 2.395 16.556 1.00 93.44 77 LEU A O 1
ATOM 603 N N . ARG A 1 78 ? -18.281 1.423 15.618 1.00 90.62 78 ARG A N 1
ATOM 604 C CA . ARG A 1 78 ? -17.578 1.061 14.374 1.00 90.62 78 ARG A CA 1
ATOM 605 C C . ARG A 1 78 ? -17.045 2.271 13.611 1.00 90.62 78 ARG A C 1
ATOM 607 O O . ARG A 1 78 ? -15.932 2.210 13.112 1.00 90.62 78 ARG A O 1
ATOM 614 N N . GLN A 1 79 ? -17.809 3.359 13.527 1.00 90.69 79 GLN A N 1
ATOM 615 C CA . GLN A 1 79 ? -17.345 4.593 12.879 1.00 90.69 79 GLN A CA 1
ATOM 616 C C . GLN A 1 79 ? -16.223 5.277 13.671 1.00 90.69 79 GLN A C 1
ATOM 618 O O . GLN A 1 79 ? -15.351 5.904 13.074 1.00 90.69 79 GLN A O 1
ATOM 623 N N . LEU A 1 80 ? -16.219 5.151 15.002 1.00 92.00 80 LEU A N 1
ATOM 624 C CA . LEU A 1 80 ? -15.158 5.697 15.848 1.00 92.00 80 LEU A CA 1
ATOM 625 C C . LEU A 1 80 ? -13.820 4.981 15.645 1.00 92.00 80 LEU A C 1
ATOM 627 O O . LEU A 1 80 ? -12.796 5.652 15.700 1.00 92.00 80 LEU A O 1
ATOM 631 N N . ARG A 1 81 ? -13.804 3.680 15.321 1.00 89.50 81 ARG A N 1
ATOM 632 C CA . ARG A 1 81 ? -12.559 2.925 15.055 1.00 89.50 81 ARG A CA 1
ATOM 633 C C . ARG A 1 81 ? -11.680 3.569 13.977 1.00 89.50 81 ARG A C 1
ATOM 635 O O . ARG A 1 81 ? -10.456 3.580 14.083 1.00 89.50 81 ARG A O 1
ATOM 642 N N . GLU A 1 82 ? -12.301 4.159 12.961 1.00 90.88 82 GLU A N 1
ATOM 643 C CA . GLU A 1 82 ? -11.608 4.890 11.893 1.00 90.88 82 GLU A CA 1
ATOM 644 C C . GLU A 1 82 ? -10.872 6.131 12.439 1.00 90.88 82 GLU A C 1
ATOM 646 O O . GLU A 1 82 ? -9.714 6.411 12.104 1.00 90.88 82 GLU A O 1
ATOM 651 N N . LEU A 1 83 ? -11.544 6.866 13.331 1.00 92.06 83 LEU A N 1
ATOM 652 C CA . LEU A 1 83 ? -10.995 8.039 14.010 1.00 92.06 83 LEU A CA 1
ATOM 653 C C . LEU A 1 83 ? -9.942 7.656 15.049 1.00 92.06 83 LEU A C 1
ATOM 655 O O . LEU A 1 83 ? -8.943 8.361 15.173 1.00 92.06 83 LEU A O 1
ATOM 659 N N . GLU A 1 84 ? -10.128 6.546 15.763 1.00 91.38 84 GLU A N 1
ATOM 660 C CA . GLU A 1 84 ? -9.138 5.993 16.687 1.00 91.38 84 GLU A CA 1
ATOM 661 C C . GLU A 1 84 ? -7.833 5.690 15.953 1.00 91.38 84 GLU A C 1
ATOM 663 O O . GLU A 1 84 ? -6.774 6.143 16.385 1.00 91.38 84 GLU A O 1
ATOM 668 N N . PHE A 1 85 ? -7.898 4.994 14.812 1.00 94.00 85 PHE A N 1
ATOM 669 C CA . PHE A 1 85 ? -6.714 4.677 14.013 1.00 94.00 85 PHE A CA 1
ATOM 670 C C . PHE A 1 85 ? -5.990 5.944 13.546 1.00 94.00 85 PHE A C 1
ATOM 672 O O . PHE A 1 85 ? -4.782 6.091 13.741 1.00 94.00 85 PHE A O 1
ATOM 679 N N . THR A 1 86 ? -6.735 6.899 12.988 1.00 93.06 86 THR A N 1
ATOM 680 C CA . THR A 1 86 ? -6.158 8.151 12.480 1.00 93.06 86 THR A CA 1
ATOM 681 C C . THR A 1 86 ? -5.551 8.984 13.613 1.00 93.06 86 THR A C 1
ATOM 683 O O . THR A 1 86 ? -4.477 9.562 13.456 1.00 93.06 86 THR A O 1
ATOM 686 N N . THR A 1 87 ? -6.197 9.011 14.782 1.00 93.25 87 THR A N 1
ATOM 687 C CA . THR A 1 87 ? -5.714 9.740 15.965 1.00 93.25 87 THR A CA 1
ATOM 688 C C . THR A 1 87 ? -4.483 9.071 16.570 1.00 93.25 87 THR A C 1
ATOM 690 O O . THR A 1 87 ? -3.531 9.764 16.930 1.00 93.25 87 THR A O 1
ATOM 693 N N . LYS A 1 88 ? -4.453 7.733 16.632 1.00 94.62 88 LYS A N 1
ATOM 694 C CA . LYS A 1 88 ? -3.301 6.946 17.100 1.00 94.62 88 LYS A CA 1
ATOM 695 C C . LYS A 1 88 ? -2.044 7.246 16.284 1.00 94.62 88 LYS A C 1
ATOM 697 O O . LYS A 1 88 ? -0.959 7.325 16.850 1.00 94.62 88 LYS A O 1
ATOM 702 N N . PHE A 1 89 ? -2.196 7.467 14.979 1.00 95.19 89 PHE A N 1
ATOM 703 C CA . PHE A 1 89 ? -1.095 7.751 14.055 1.00 95.19 89 PHE A CA 1
ATOM 704 C C . PHE A 1 89 ? -1.112 9.195 13.533 1.00 95.19 89 PHE A C 1
ATOM 706 O O . PHE A 1 89 ? -0.703 9.468 12.404 1.00 95.19 89 PHE A O 1
ATOM 713 N N . ARG A 1 90 ? -1.555 10.144 14.369 1.00 95.50 90 ARG A N 1
ATOM 714 C CA . ARG A 1 90 ? -1.703 11.567 14.010 1.00 95.50 90 ARG A CA 1
ATOM 715 C C . ARG A 1 90 ? -0.447 12.166 13.372 1.00 95.50 90 ARG A C 1
ATOM 717 O O . ARG A 1 90 ? -0.552 12.919 12.409 1.00 95.50 90 ARG A O 1
ATOM 724 N N . GLU A 1 91 ? 0.730 11.884 13.930 1.00 94.62 91 GLU A N 1
ATOM 725 C CA . GLU A 1 91 ? 1.988 12.488 13.472 1.00 94.62 91 GLU A CA 1
ATOM 726 C C . GLU A 1 91 ? 2.353 12.000 12.070 1.00 94.62 91 GLU A C 1
ATOM 728 O O . GLU A 1 91 ? 2.734 12.794 11.210 1.00 94.62 91 GLU A O 1
ATOM 733 N N . TYR A 1 92 ? 2.124 10.713 11.809 1.00 95.69 92 TYR A N 1
ATOM 734 C CA . TYR A 1 92 ? 2.276 10.131 10.487 1.00 95.69 92 TYR A CA 1
ATOM 735 C C . TYR A 1 92 ? 1.348 10.813 9.474 1.00 95.69 92 TYR A C 1
ATOM 737 O O . TYR A 1 92 ? 1.829 11.360 8.482 1.00 95.69 92 TYR A O 1
ATOM 745 N N . PHE A 1 93 ? 0.044 10.886 9.761 1.00 95.31 93 PHE A N 1
ATOM 746 C CA . PHE A 1 93 ? -0.947 11.504 8.867 1.00 95.31 93 PHE A CA 1
ATOM 747 C C . PHE A 1 93 ? -0.847 13.033 8.758 1.00 95.31 93 PHE A C 1
ATOM 749 O O . PHE A 1 93 ? -1.468 13.624 7.881 1.00 95.31 93 PHE A O 1
ATOM 756 N N . THR A 1 94 ? -0.053 13.689 9.607 1.00 95.62 94 THR A N 1
ATOM 757 C CA . THR A 1 94 ? 0.264 15.119 9.453 1.00 95.62 94 THR A CA 1
ATOM 758 C C . THR A 1 94 ? 1.306 15.348 8.351 1.00 95.62 94 THR A C 1
ATOM 760 O O . THR A 1 94 ? 1.292 16.391 7.701 1.00 95.62 94 THR A O 1
ATOM 763 N N . ASN A 1 95 ? 2.193 14.374 8.120 1.00 95.44 95 ASN A N 1
ATOM 764 C CA . ASN A 1 95 ? 3.306 14.475 7.168 1.00 95.44 95 ASN A CA 1
ATOM 765 C C . ASN A 1 95 ? 3.108 13.631 5.895 1.00 95.44 95 ASN A C 1
ATOM 767 O O . ASN A 1 95 ? 3.868 13.771 4.934 1.00 95.44 95 ASN A O 1
ATOM 771 N N . HIS A 1 96 ? 2.078 12.785 5.873 1.00 95.31 96 HIS A N 1
ATOM 772 C CA . HIS A 1 96 ? 1.736 11.902 4.762 1.00 95.31 96 HIS A CA 1
ATOM 773 C C . HIS A 1 96 ? 0.339 12.205 4.235 1.00 95.31 96 HIS A C 1
ATOM 775 O O . HIS A 1 96 ? -0.535 12.667 4.967 1.00 95.31 96 HIS A O 1
ATOM 781 N N . THR A 1 97 ? 0.130 11.940 2.950 1.00 93.25 97 THR A N 1
ATOM 782 C CA . THR A 1 97 ? -1.139 12.194 2.278 1.00 93.25 97 THR A CA 1
ATOM 783 C C . THR A 1 97 ? -1.826 10.895 1.889 1.00 93.25 97 THR A C 1
ATOM 785 O O . THR A 1 97 ? -1.210 9.967 1.381 1.00 93.25 97 THR A O 1
ATOM 788 N N . ILE A 1 98 ? -3.139 10.860 2.098 1.00 92.88 98 ILE A N 1
ATOM 789 C CA . ILE A 1 98 ? -4.037 9.831 1.558 1.00 92.88 98 ILE A CA 1
ATOM 790 C C . ILE A 1 98 ? -4.745 10.318 0.284 1.00 92.88 98 ILE A C 1
ATOM 792 O O . ILE A 1 98 ? -5.690 9.687 -0.190 1.00 92.88 98 ILE A O 1
ATOM 796 N N . ALA A 1 99 ? -4.348 11.480 -0.249 1.00 89.56 99 ALA A N 1
ATOM 797 C CA . ALA A 1 99 ? -4.899 11.996 -1.493 1.00 89.56 99 ALA A CA 1
ATOM 798 C C . ALA A 1 99 ? -4.683 10.969 -2.611 1.00 89.56 99 ALA A C 1
ATOM 800 O O . ALA A 1 99 ? -3.584 10.462 -2.793 1.00 89.56 99 ALA A O 1
ATOM 801 N N . GLY A 1 100 ? -5.753 10.642 -3.335 1.00 87.19 100 GLY A N 1
ATOM 802 C CA . GLY A 1 100 ? -5.719 9.632 -4.392 1.00 87.19 100 GLY A CA 1
ATOM 803 C C . GLY A 1 100 ? -5.937 8.189 -3.921 1.00 87.19 100 GLY A C 1
ATOM 804 O O . GLY A 1 100 ? -6.098 7.310 -4.767 1.00 87.19 100 GLY A O 1
ATOM 805 N N . VAL A 1 101 ? -6.038 7.935 -2.610 1.00 94.19 101 VAL A N 1
ATOM 806 C CA . VAL A 1 101 ? -6.595 6.677 -2.091 1.00 94.19 101 VAL A CA 1
ATOM 807 C C . VAL A 1 101 ? -8.118 6.696 -2.291 1.00 94.19 101 VAL A C 1
ATOM 809 O O . VAL A 1 101 ? -8.771 7.671 -1.901 1.00 94.19 101 VAL A O 1
ATOM 812 N N . PRO A 1 102 ? -8.730 5.650 -2.880 1.00 94.25 102 PRO A N 1
ATOM 813 C CA . PRO A 1 102 ? -10.168 5.645 -3.126 1.00 94.25 102 PRO A CA 1
ATOM 814 C C . PRO A 1 102 ? -10.995 5.812 -1.831 1.00 94.25 102 PRO A C 1
ATOM 816 O O . PRO A 1 102 ? -10.685 5.172 -0.819 1.00 94.25 102 PRO A O 1
ATOM 819 N N . PRO A 1 103 ? -12.080 6.619 -1.833 1.00 94.12 103 PRO A N 1
ATOM 820 C CA . PRO A 1 103 ? -12.800 6.998 -0.610 1.00 94.12 103 PRO A CA 1
ATOM 821 C C . PRO A 1 103 ? -13.317 5.829 0.239 1.00 94.12 103 PRO A C 1
ATOM 823 O O . PRO A 1 103 ? -13.420 5.943 1.457 1.00 94.12 103 PRO A O 1
ATOM 826 N N . GLN A 1 104 ? -13.656 4.699 -0.380 1.00 94.75 104 GLN A N 1
ATOM 827 C CA . GLN A 1 104 ? -14.097 3.483 0.305 1.00 94.75 104 GLN A CA 1
ATOM 828 C C . GLN A 1 104 ? -13.017 2.862 1.200 1.00 94.75 104 GLN A C 1
ATOM 830 O O . GLN A 1 104 ? -13.368 2.251 2.206 1.00 94.75 104 GLN A O 1
ATOM 835 N N . PHE A 1 105 ? -11.735 3.035 0.869 1.00 95.62 105 PHE A N 1
ATOM 836 C CA . PHE A 1 105 ? -10.620 2.543 1.682 1.00 95.62 105 PHE A CA 1
ATOM 837 C C . PHE A 1 105 ? -10.250 3.525 2.784 1.00 95.62 105 PHE A C 1
ATOM 839 O O . PHE A 1 105 ? -9.897 3.095 3.875 1.00 95.62 105 PHE A O 1
ATOM 846 N N . VAL A 1 106 ? -10.422 4.828 2.537 1.00 94.88 106 VAL A N 1
ATOM 847 C CA . VAL A 1 106 ? -10.300 5.868 3.572 1.00 94.88 106 VAL A CA 1
ATOM 848 C C . VAL A 1 106 ? -11.363 5.684 4.661 1.00 94.88 106 VAL A C 1
ATOM 850 O O . VAL A 1 106 ? -11.069 5.822 5.840 1.00 94.88 106 VAL A O 1
ATOM 853 N N . LYS A 1 107 ? -12.594 5.311 4.283 1.00 93.12 107 LYS A N 1
ATOM 854 C CA . LYS A 1 107 ? -13.690 4.996 5.223 1.00 93.12 107 LYS A CA 1
ATOM 855 C C . LYS A 1 107 ? -13.483 3.714 6.040 1.00 93.12 107 LYS A C 1
ATOM 857 O O . LYS A 1 107 ? -14.287 3.458 6.929 1.00 93.12 107 LYS A O 1
ATOM 862 N N . ARG A 1 108 ? -12.501 2.894 5.663 1.00 94.50 108 ARG A N 1
ATOM 863 C CA . ARG A 1 108 ? -12.146 1.610 6.285 1.00 94.50 108 ARG A CA 1
ATOM 864 C C . ARG A 1 108 ? -10.682 1.609 6.729 1.00 94.50 108 ARG A C 1
ATOM 866 O O . ARG A 1 108 ? -10.065 0.554 6.812 1.00 94.50 108 ARG A O 1
ATOM 873 N N . ILE A 1 109 ? -10.077 2.777 6.924 1.00 94.62 109 ILE A N 1
ATOM 874 C CA . ILE A 1 109 ? -8.666 2.888 7.299 1.00 94.62 109 ILE A CA 1
ATOM 875 C C . ILE A 1 109 ? -8.378 2.199 8.647 1.00 94.62 109 ILE A C 1
ATOM 877 O O . ILE A 1 109 ? -7.285 1.686 8.861 1.00 94.62 109 ILE A O 1
ATOM 881 N N . GLY A 1 110 ? -9.382 2.099 9.520 1.00 94.75 110 GLY A N 1
ATOM 882 C CA . GLY A 1 110 ? -9.377 1.353 10.772 1.00 94.75 110 GLY A CA 1
ATOM 883 C C . GLY A 1 110 ? -9.196 -0.158 10.605 1.00 94.75 110 GLY A C 1
ATOM 884 O O . GLY A 1 110 ? -8.780 -0.813 11.561 1.00 94.75 110 GLY A O 1
ATOM 885 N N . ASP A 1 111 ? -9.390 -0.722 9.407 1.00 96.31 111 ASP A N 1
ATOM 886 C CA . ASP A 1 111 ? -9.030 -2.118 9.099 1.00 96.31 111 ASP A CA 1
ATOM 887 C C . ASP A 1 111 ? -7.507 -2.357 9.244 1.00 96.31 111 ASP A C 1
ATOM 889 O O . ASP A 1 111 ? -7.062 -3.490 9.440 1.00 96.31 111 ASP A O 1
ATOM 893 N N . LEU A 1 112 ? -6.695 -1.290 9.219 1.00 95.94 112 LEU A N 1
ATOM 894 C CA . LEU A 1 112 ? -5.257 -1.325 9.506 1.00 95.94 112 LEU A CA 1
ATOM 895 C C . LEU A 1 112 ? -4.928 -1.311 11.012 1.00 95.94 112 LEU A C 1
ATOM 897 O O . LEU A 1 112 ? -3.754 -1.322 11.378 1.00 95.94 112 LEU A O 1
ATOM 901 N N . SER A 1 113 ? -5.917 -1.300 11.912 1.00 93.88 113 SER A N 1
ATOM 902 C CA . SER A 1 113 ? -5.708 -1.230 13.372 1.00 93.88 113 SER A CA 1
ATOM 903 C C . SER A 1 113 ? -4.889 -2.386 13.958 1.00 93.88 113 SER A C 1
ATOM 905 O O . SER A 1 113 ? -4.189 -2.179 14.953 1.00 93.88 113 SER A O 1
ATOM 907 N N . GLY A 1 114 ? -4.907 -3.557 13.311 1.00 93.06 114 GLY A N 1
ATOM 908 C CA . GLY A 1 114 ? -4.047 -4.705 13.619 1.00 93.06 114 GLY A CA 1
ATOM 909 C C . GLY A 1 114 ? -2.591 -4.549 13.159 1.00 93.06 114 GLY A C 1
ATOM 910 O O . GLY A 1 114 ? -1.805 -5.491 13.259 1.00 93.06 114 GLY A O 1
ATOM 911 N N . SER A 1 115 ? -2.209 -3.389 12.621 1.00 96.19 115 SER A N 1
ATOM 912 C CA . SER A 1 115 ? -0.851 -3.120 12.149 1.00 96.19 115 SER A CA 1
ATOM 913 C C . SER A 1 115 ? 0.048 -2.503 13.218 1.00 96.19 115 SER A C 1
ATOM 915 O O . SER A 1 115 ? -0.376 -1.716 14.069 1.00 96.19 115 SER A O 1
ATOM 917 N N . VAL A 1 116 ? 1.337 -2.808 13.113 1.00 96.19 116 VAL A N 1
ATOM 918 C CA . VAL A 1 116 ? 2.423 -2.171 13.853 1.00 96.19 116 VAL A CA 1
ATOM 919 C C . VAL A 1 116 ? 3.023 -1.068 12.991 1.00 96.19 116 VAL A C 1
ATOM 921 O O . VAL A 1 116 ? 3.450 -1.308 11.858 1.00 96.19 116 VAL A O 1
ATOM 924 N N . PHE A 1 117 ? 3.068 0.145 13.535 1.00 96.75 117 PHE A N 1
ATOM 925 C CA . PHE A 1 117 ? 3.744 1.262 12.889 1.00 96.75 117 PHE A CA 1
ATOM 926 C C . PHE A 1 117 ? 5.262 1.119 13.030 1.00 96.75 117 PHE A C 1
ATOM 928 O O . PHE A 1 117 ? 5.772 0.870 14.120 1.00 96.75 117 PHE A O 1
ATOM 935 N N . THR A 1 118 ? 5.972 1.238 11.912 1.00 95.38 118 THR A N 1
ATOM 936 C CA . THR A 1 118 ? 7.420 1.052 11.801 1.00 95.38 118 THR A CA 1
ATOM 937 C C . THR A 1 118 ? 8.042 2.325 11.235 1.00 95.38 118 THR A C 1
ATOM 939 O O . THR A 1 118 ? 7.859 2.641 10.061 1.00 95.38 118 THR A O 1
ATOM 942 N N . GLU A 1 119 ? 8.767 3.055 12.085 1.00 92.06 119 GLU A N 1
ATOM 943 C CA . GLU A 1 119 ? 9.469 4.300 11.727 1.00 92.06 119 GLU A CA 1
ATOM 944 C C . GLU A 1 119 ? 10.931 4.077 11.328 1.00 92.06 119 GLU A C 1
ATOM 946 O O . GLU A 1 119 ? 11.522 4.890 10.614 1.00 92.06 119 GLU A O 1
ATOM 951 N N . ASN A 1 120 ? 11.544 2.999 11.824 1.00 92.81 120 ASN A N 1
ATOM 952 C CA . ASN A 1 120 ? 12.921 2.673 11.498 1.00 92.81 120 ASN A CA 1
ATOM 953 C C . ASN A 1 120 ? 12.983 2.096 10.078 1.00 92.81 120 ASN A C 1
ATOM 955 O O . ASN A 1 120 ? 12.411 1.044 9.800 1.00 92.81 120 ASN A O 1
ATOM 959 N N . ILE A 1 121 ? 13.719 2.780 9.202 1.00 91.81 121 ILE A N 1
ATOM 960 C CA . ILE A 1 121 ? 13.845 2.427 7.783 1.00 91.81 121 ILE A CA 1
ATOM 961 C C . ILE A 1 121 ? 14.365 0.994 7.605 1.00 91.81 121 ILE A C 1
ATOM 963 O O . ILE A 1 121 ? 13.847 0.249 6.778 1.00 91.81 121 ILE A O 1
ATOM 967 N N . LEU A 1 122 ? 15.363 0.576 8.391 1.00 90.38 122 LEU A N 1
ATOM 968 C CA . LEU A 1 122 ? 15.943 -0.766 8.277 1.00 90.38 122 LEU A CA 1
ATOM 969 C C . LEU A 1 122 ? 14.948 -1.844 8.708 1.00 90.38 122 LEU A C 1
ATOM 971 O O . LEU A 1 122 ? 14.856 -2.883 8.058 1.00 90.38 122 LEU A O 1
ATOM 975 N N . ASP A 1 123 ? 14.173 -1.596 9.766 1.00 93.25 123 ASP A N 1
ATOM 976 C CA . ASP A 1 123 ? 13.104 -2.511 10.166 1.00 93.25 123 ASP A CA 1
ATOM 977 C C . ASP A 1 123 ? 12.000 -2.588 9.113 1.00 93.25 123 ASP A C 1
ATOM 979 O O . ASP A 1 123 ? 11.530 -3.685 8.818 1.00 93.25 123 ASP A O 1
ATOM 983 N N . PHE A 1 124 ? 11.619 -1.465 8.501 1.00 93.12 124 PHE A N 1
ATOM 984 C CA . PHE A 1 124 ? 10.615 -1.444 7.437 1.00 93.12 124 PHE A CA 1
ATOM 985 C C . PHE A 1 124 ? 11.076 -2.241 6.211 1.00 93.12 124 PHE A C 1
ATOM 987 O O . 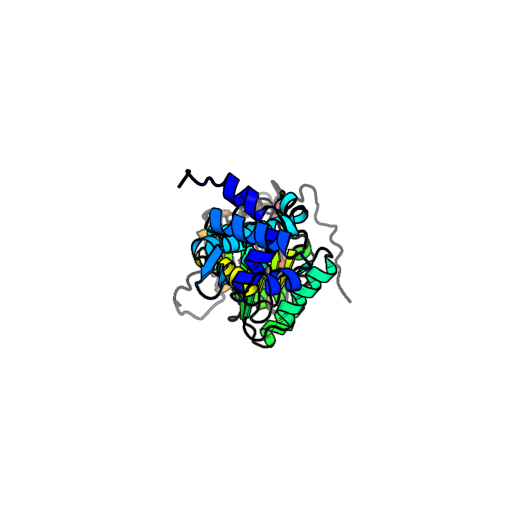PHE A 1 124 ? 10.348 -3.106 5.721 1.00 93.12 124 PHE A O 1
ATOM 994 N N . ILE A 1 125 ? 12.319 -2.022 5.772 1.00 92.81 125 ILE A N 1
ATOM 995 C CA . ILE A 1 125 ? 12.960 -2.793 4.700 1.00 92.81 125 ILE A CA 1
ATOM 996 C C . ILE A 1 125 ? 12.998 -4.283 5.062 1.00 92.81 125 ILE A C 1
ATOM 998 O O . ILE A 1 125 ? 12.624 -5.125 4.250 1.00 92.81 125 ILE A O 1
ATOM 1002 N N . ARG A 1 126 ? 13.353 -4.632 6.303 1.00 94.88 126 ARG A N 1
ATOM 1003 C CA . ARG A 1 126 ? 13.332 -6.023 6.774 1.00 94.88 126 ARG A CA 1
ATOM 1004 C C . ARG A 1 126 ? 11.930 -6.633 6.707 1.00 94.88 126 ARG A C 1
ATOM 1006 O O . ARG A 1 126 ? 11.800 -7.796 6.335 1.00 94.88 126 ARG A O 1
ATOM 1013 N N . GLN A 1 127 ? 10.874 -5.880 7.023 1.00 97.00 127 GLN A N 1
ATOM 1014 C CA . GLN A 1 127 ? 9.500 -6.372 6.869 1.00 97.00 127 GLN A CA 1
ATOM 1015 C C . GLN A 1 127 ? 9.130 -6.612 5.400 1.00 97.00 127 GLN A C 1
ATOM 1017 O O . GLN A 1 127 ? 8.483 -7.618 5.112 1.00 97.00 127 GLN A O 1
ATOM 1022 N N . ILE A 1 128 ? 9.591 -5.770 4.468 1.00 96.94 128 ILE A N 1
ATOM 1023 C CA . ILE A 1 128 ? 9.452 -6.019 3.022 1.00 96.94 128 ILE A CA 1
ATOM 1024 C C . ILE A 1 128 ? 10.158 -7.322 2.633 1.00 96.94 128 ILE A C 1
ATOM 1026 O O . ILE A 1 128 ? 9.574 -8.167 1.954 1.00 96.94 128 ILE A O 1
ATOM 1030 N N . GLU A 1 129 ? 11.390 -7.534 3.099 1.00 97.00 129 GLU A N 1
ATOM 1031 C CA . GLU A 1 129 ? 12.108 -8.781 2.832 1.00 97.00 129 GLU A CA 1
ATOM 1032 C C . GLU A 1 129 ? 11.370 -10.000 3.386 1.00 97.00 129 GLU A C 1
ATOM 1034 O O . GLU A 1 129 ? 11.320 -11.026 2.714 1.00 97.00 129 GLU A O 1
ATOM 1039 N N . HIS A 1 130 ? 10.773 -9.901 4.578 1.00 98.00 130 HIS A N 1
ATOM 1040 C CA . HIS A 1 130 ? 9.960 -10.977 5.143 1.00 98.00 130 HIS A CA 1
ATOM 1041 C C . HIS A 1 130 ? 8.736 -11.294 4.278 1.00 98.00 130 HIS A C 1
ATOM 1043 O O . HIS A 1 130 ? 8.406 -12.469 4.130 1.00 98.00 130 HIS A O 1
ATOM 1049 N N . VAL A 1 131 ? 8.086 -10.287 3.672 1.00 98.44 131 VAL A N 1
ATOM 1050 C CA . VAL A 1 131 ? 6.968 -10.517 2.733 1.00 98.44 131 VAL A CA 1
ATOM 1051 C C . VAL A 1 131 ? 7.431 -11.419 1.589 1.00 98.44 131 VAL A C 1
ATOM 1053 O O . VAL A 1 131 ? 6.755 -12.391 1.271 1.00 98.44 131 VAL A O 1
ATOM 1056 N N . ILE A 1 132 ? 8.601 -11.134 1.010 1.00 97.75 132 ILE A N 1
ATOM 1057 C CA . ILE A 1 132 ? 9.138 -11.851 -0.157 1.00 97.75 132 ILE A CA 1
ATOM 1058 C C . ILE A 1 132 ? 9.707 -13.228 0.227 1.00 97.75 132 ILE A C 1
ATOM 1060 O O . ILE A 1 132 ? 9.488 -14.222 -0.467 1.00 97.75 132 ILE A O 1
ATOM 1064 N N . LYS A 1 133 ? 10.461 -13.308 1.330 1.00 97.50 133 LYS A N 1
ATOM 1065 C CA . LYS A 1 133 ? 11.141 -14.533 1.784 1.00 97.50 133 LYS A CA 1
ATOM 1066 C C . LYS A 1 133 ? 10.161 -15.607 2.247 1.00 97.50 133 LYS A C 1
ATOM 1068 O O . LYS A 1 133 ? 10.409 -16.782 2.005 1.00 97.50 133 LYS A O 1
ATOM 1073 N N . GLU A 1 134 ? 9.076 -15.215 2.909 1.00 97.62 134 GLU A N 1
ATOM 1074 C CA . GLU A 1 134 ? 8.145 -16.159 3.538 1.00 97.62 134 GLU A CA 1
ATOM 1075 C C . GLU A 1 134 ? 6.939 -16.518 2.668 1.00 97.62 134 GLU A C 1
ATOM 1077 O O . GLU A 1 134 ? 6.201 -17.435 3.034 1.00 97.62 134 GLU A O 1
ATOM 1082 N N . ALA A 1 135 ? 6.729 -15.810 1.554 1.00 98.00 135 ALA A N 1
ATOM 1083 C CA . ALA A 1 135 ? 5.644 -16.093 0.623 1.00 98.00 135 ALA A CA 1
ATOM 1084 C C . ALA A 1 135 ? 5.786 -17.482 -0.012 1.00 98.00 135 ALA A C 1
ATOM 1086 O O . ALA A 1 135 ? 6.874 -17.877 -0.451 1.00 98.00 135 ALA A O 1
ATOM 1087 N N . GLU A 1 136 ? 4.659 -18.182 -0.091 1.00 96.50 136 GLU A N 1
ATOM 1088 C CA . GLU A 1 136 ? 4.516 -19.500 -0.710 1.00 96.50 136 GLU A CA 1
ATOM 1089 C C . GLU A 1 136 ? 3.699 -19.450 -2.006 1.00 96.50 136 GLU A C 1
ATOM 1091 O O . GLU A 1 136 ? 3.935 -20.258 -2.903 1.00 96.50 136 GLU A O 1
ATOM 1096 N N . GLU A 1 137 ? 2.771 -18.496 -2.144 1.00 95.44 137 GLU A N 1
ATOM 1097 C CA . GLU A 1 137 ? 1.835 -18.467 -3.274 1.00 95.44 137 GLU A CA 1
ATOM 1098 C C . GLU A 1 137 ? 1.989 -17.231 -4.160 1.00 95.44 137 GLU A C 1
ATOM 1100 O O . GLU A 1 137 ? 2.255 -17.349 -5.362 1.00 95.44 137 GLU A O 1
ATOM 1105 N N . ASP A 1 138 ? 1.807 -16.045 -3.581 1.00 96.31 138 ASP A N 1
ATOM 1106 C CA . ASP A 1 138 ? 1.749 -14.786 -4.312 1.00 96.31 138 ASP A CA 1
ATOM 1107 C C . ASP A 1 138 ? 2.441 -13.659 -3.534 1.00 96.31 138 ASP A C 1
ATOM 1109 O O . ASP A 1 138 ? 2.286 -13.530 -2.322 1.00 96.31 138 ASP A O 1
ATOM 1113 N N . VAL A 1 139 ? 3.127 -12.776 -4.259 1.00 98.44 139 VAL A N 1
ATOM 1114 C CA . VAL A 1 139 ? 3.607 -11.482 -3.767 1.00 98.44 139 VAL A CA 1
ATOM 1115 C C . VAL A 1 139 ? 3.058 -10.372 -4.653 1.00 98.44 139 VAL A C 1
ATOM 1117 O O . VAL A 1 139 ? 3.257 -10.354 -5.871 1.00 98.44 139 VAL A O 1
ATOM 1120 N N . TRP A 1 140 ? 2.341 -9.429 -4.053 1.00 98.44 140 TRP A N 1
ATOM 1121 C CA . TRP A 1 140 ? 1.767 -8.277 -4.739 1.00 98.44 140 TRP A CA 1
ATOM 1122 C C . TRP A 1 140 ? 2.472 -7.003 -4.289 1.00 98.44 140 TRP A C 1
ATOM 1124 O O . TRP A 1 140 ? 2.637 -6.758 -3.094 1.00 98.44 140 TRP A O 1
ATOM 1134 N N . MET A 1 141 ? 2.894 -6.201 -5.259 1.00 97.38 141 MET A N 1
ATOM 1135 C CA . MET A 1 141 ? 3.718 -5.017 -5.054 1.00 97.38 141 MET A CA 1
ATOM 1136 C C . MET A 1 141 ? 3.049 -3.815 -5.706 1.00 97.38 141 MET A C 1
ATOM 1138 O O . MET A 1 141 ? 2.909 -3.783 -6.925 1.00 97.38 141 MET A O 1
ATOM 1142 N N . LEU A 1 142 ? 2.652 -2.831 -4.909 1.00 95.69 142 LEU A N 1
ATOM 1143 C CA . LEU A 1 142 ? 2.274 -1.496 -5.358 1.00 95.69 142 LEU A CA 1
ATOM 1144 C C . LEU A 1 142 ? 3.384 -0.542 -4.928 1.00 95.69 142 LEU A C 1
ATOM 1146 O O . LEU A 1 142 ? 3.562 -0.309 -3.736 1.00 95.69 142 LEU A O 1
ATOM 1150 N N . VAL A 1 143 ? 4.169 -0.046 -5.877 1.00 90.94 143 VAL A N 1
ATOM 1151 C CA . VAL A 1 143 ? 5.417 0.672 -5.583 1.00 90.94 143 VAL A CA 1
ATOM 1152 C C . VAL A 1 143 ? 5.556 1.915 -6.457 1.00 90.94 143 VAL A C 1
ATOM 1154 O O . VAL A 1 143 ? 5.114 1.919 -7.601 1.00 90.94 143 VAL A O 1
ATOM 1157 N N . ASP A 1 144 ? 6.190 2.967 -5.940 1.00 82.25 144 ASP A N 1
ATOM 1158 C CA . ASP A 1 144 ? 6.654 4.117 -6.736 1.00 82.25 144 ASP A CA 1
ATOM 1159 C C . ASP A 1 144 ? 7.766 3.726 -7.713 1.00 82.25 144 ASP A C 1
ATOM 1161 O O . ASP A 1 144 ? 7.854 4.256 -8.821 1.00 82.25 144 ASP A O 1
ATOM 1165 N N . GLN A 1 145 ? 8.608 2.777 -7.319 1.00 79.12 145 GLN A N 1
ATOM 1166 C CA . GLN A 1 145 ? 9.678 2.250 -8.149 1.00 79.12 145 GLN A CA 1
ATOM 1167 C C . GLN A 1 145 ? 9.936 0.775 -7.857 1.00 79.12 145 GLN A C 1
ATOM 1169 O O . GLN A 1 145 ? 9.778 0.300 -6.735 1.00 79.12 145 GLN A O 1
ATOM 1174 N N . PHE A 1 146 ? 10.367 0.037 -8.882 1.00 81.75 146 PHE A N 1
ATOM 1175 C CA . PHE A 1 146 ? 10.748 -1.359 -8.696 1.00 81.75 146 PHE A CA 1
ATOM 1176 C C . PHE A 1 146 ? 11.955 -1.452 -7.736 1.00 81.75 146 PHE A C 1
ATOM 1178 O O . PHE A 1 146 ? 12.981 -0.824 -8.013 1.00 81.75 146 PHE A O 1
ATOM 1185 N N . PRO A 1 147 ? 11.872 -2.233 -6.644 1.00 83.06 147 PRO A N 1
ATOM 1186 C CA . PRO A 1 147 ? 12.898 -2.265 -5.605 1.00 83.06 147 PRO A CA 1
ATOM 1187 C C . PRO A 1 147 ? 14.079 -3.154 -6.011 1.00 83.06 147 PRO A C 1
ATOM 1189 O O . PRO A 1 147 ? 14.124 -4.352 -5.729 1.00 83.06 147 PRO A O 1
ATOM 1192 N N . LEU A 1 148 ? 15.053 -2.561 -6.702 1.00 79.31 148 LEU A N 1
ATOM 1193 C CA . LEU A 1 148 ? 16.236 -3.271 -7.205 1.00 79.31 148 LEU A CA 1
ATOM 1194 C C . LEU A 1 148 ? 17.096 -3.867 -6.081 1.00 79.31 148 LEU A C 1
ATOM 1196 O O . LEU A 1 148 ? 17.670 -4.935 -6.253 1.00 79.31 148 LEU A O 1
ATOM 1200 N N . ASN A 1 149 ? 17.114 -3.230 -4.911 1.00 80.19 149 ASN A N 1
ATOM 1201 C CA . ASN A 1 149 ? 17.772 -3.725 -3.700 1.00 80.19 149 ASN A CA 1
ATOM 1202 C C . ASN A 1 149 ? 17.217 -5.077 -3.204 1.00 80.19 149 ASN A C 1
ATOM 1204 O O . ASN A 1 149 ? 17.866 -5.753 -2.412 1.00 80.19 149 ASN A O 1
ATOM 1208 N N . HIS A 1 150 ? 16.031 -5.480 -3.666 1.00 86.94 150 HIS A N 1
ATOM 1209 C CA . HIS A 1 150 ? 15.404 -6.759 -3.335 1.00 86.94 150 HIS A CA 1
ATOM 1210 C C . HIS A 1 150 ? 15.411 -7.753 -4.504 1.00 86.94 150 HIS A C 1
ATOM 1212 O O . HIS A 1 150 ? 14.793 -8.812 -4.398 1.00 86.94 150 HIS A O 1
ATOM 1218 N N . LEU A 1 151 ? 16.110 -7.452 -5.608 1.00 83.75 151 LEU A N 1
ATOM 1219 C CA . LEU A 1 151 ? 16.075 -8.253 -6.835 1.00 83.75 151 LEU A CA 1
ATOM 1220 C C . LEU A 1 151 ? 16.445 -9.723 -6.593 1.00 83.75 151 LEU A C 1
ATOM 1222 O O . LEU A 1 151 ? 15.710 -10.601 -7.040 1.00 83.75 151 LEU A O 1
ATOM 1226 N N . SER A 1 152 ? 17.515 -10.002 -5.845 1.00 83.62 152 SER A N 1
ATOM 1227 C CA . SER A 1 152 ? 17.933 -11.380 -5.549 1.00 83.62 152 SER A CA 1
ATOM 1228 C C . SER A 1 152 ? 16.857 -12.160 -4.788 1.00 83.62 152 SER A C 1
ATOM 1230 O O . SER A 1 152 ? 16.533 -13.281 -5.164 1.00 83.62 152 SER A O 1
ATOM 1232 N N . LEU A 1 153 ? 16.216 -11.539 -3.789 1.00 89.69 153 LEU A N 1
ATOM 1233 C CA . LEU A 1 153 ? 15.128 -12.168 -3.027 1.00 89.69 153 LEU A CA 1
ATOM 1234 C C . LEU A 1 153 ? 13.892 -12.429 -3.890 1.00 89.69 153 LEU A C 1
ATOM 1236 O O . LEU A 1 153 ? 13.217 -13.444 -3.721 1.00 89.69 153 LEU A O 1
ATOM 1240 N N . ILE A 1 154 ? 13.591 -11.512 -4.812 1.00 89.38 154 ILE A N 1
ATOM 1241 C CA . ILE A 1 154 ? 12.490 -11.662 -5.766 1.00 89.38 154 ILE A CA 1
ATOM 1242 C C . ILE A 1 154 ? 12.771 -12.840 -6.707 1.00 89.38 154 ILE A C 1
ATOM 1244 O O . ILE A 1 154 ? 11.882 -13.658 -6.930 1.00 89.38 154 ILE A O 1
ATOM 1248 N N . ILE A 1 155 ? 13.998 -12.965 -7.221 1.00 85.00 155 ILE A N 1
ATOM 1249 C CA . ILE A 1 155 ? 14.403 -14.081 -8.090 1.00 85.00 155 ILE A CA 1
ATOM 1250 C C . ILE A 1 155 ? 14.299 -15.410 -7.345 1.00 85.00 155 ILE A C 1
ATOM 1252 O O . ILE A 1 155 ? 13.650 -16.324 -7.846 1.00 85.00 155 ILE A O 1
ATOM 1256 N N . GLU A 1 156 ? 14.849 -15.496 -6.133 1.00 86.88 156 GLU A N 1
ATOM 1257 C CA . GLU A 1 156 ? 14.744 -16.695 -5.297 1.00 86.88 156 GLU A CA 1
ATOM 1258 C C . GLU A 1 156 ? 13.278 -17.089 -5.063 1.00 86.88 156 GLU A C 1
ATOM 1260 O O . GLU A 1 156 ? 12.921 -18.260 -5.169 1.00 86.88 156 GLU A O 1
ATOM 1265 N N . ALA A 1 157 ? 12.395 -16.127 -4.780 1.00 92.12 157 ALA A N 1
ATOM 1266 C CA . ALA A 1 157 ? 10.970 -16.399 -4.600 1.00 92.12 157 ALA A CA 1
ATOM 1267 C C . ALA A 1 157 ? 10.304 -16.921 -5.886 1.00 92.12 157 ALA A C 1
ATOM 1269 O O . ALA A 1 157 ? 9.531 -17.878 -5.836 1.00 92.12 157 ALA A O 1
ATOM 1270 N N . ILE A 1 158 ? 10.636 -16.344 -7.042 1.00 86.00 158 ILE A N 1
ATOM 1271 C CA . ILE A 1 158 ? 10.150 -16.809 -8.348 1.00 86.00 158 ILE A CA 1
ATOM 1272 C C . ILE A 1 158 ? 10.617 -18.242 -8.630 1.00 86.00 158 ILE A C 1
ATOM 1274 O O . ILE A 1 158 ? 9.823 -19.057 -9.099 1.00 86.00 158 ILE A O 1
ATOM 1278 N N . GLU A 1 159 ? 11.873 -18.570 -8.321 1.00 83.56 159 GLU A N 1
ATOM 1279 C CA . GLU A 1 159 ? 12.431 -19.921 -8.478 1.00 83.56 159 GLU A CA 1
ATOM 1280 C C . GLU A 1 159 ? 11.751 -20.944 -7.557 1.00 83.56 159 GLU A C 1
ATOM 1282 O O . GLU A 1 159 ? 11.557 -22.093 -7.955 1.00 83.56 159 GLU A O 1
ATOM 1287 N N . ARG A 1 160 ? 11.297 -20.521 -6.367 1.00 90.56 160 ARG A N 1
ATOM 1288 C CA . ARG A 1 160 ? 10.433 -21.329 -5.484 1.00 90.56 160 ARG A CA 1
ATOM 1289 C C . ARG A 1 160 ? 9.004 -21.511 -6.019 1.00 90.56 160 ARG A C 1
ATOM 1291 O O . ARG A 1 160 ? 8.248 -22.289 -5.446 1.00 90.56 160 ARG A O 1
ATOM 1298 N N . GLY A 1 161 ? 8.628 -20.823 -7.098 1.00 84.56 161 GLY A N 1
ATOM 1299 C CA . GLY A 1 161 ? 7.301 -20.902 -7.716 1.00 84.56 161 GLY A CA 1
ATOM 1300 C C . GLY A 1 161 ? 6.307 -19.831 -7.257 1.00 84.56 161 GLY A C 1
ATOM 1301 O O . GLY A 1 161 ? 5.135 -19.904 -7.631 1.00 84.56 161 GLY A O 1
ATOM 1302 N N . VAL A 1 162 ? 6.753 -18.829 -6.492 1.00 93.38 162 VAL A N 1
ATOM 1303 C CA . VAL A 1 162 ? 5.907 -17.711 -6.050 1.00 93.38 162 VAL A CA 1
ATOM 1304 C C . VAL A 1 162 ? 5.544 -16.831 -7.248 1.00 93.38 162 VAL A C 1
ATOM 1306 O O . VAL A 1 162 ? 6.393 -16.484 -8.076 1.00 93.38 162 VAL A O 1
ATOM 1309 N N . ARG A 1 163 ? 4.269 -16.454 -7.351 1.00 94.44 163 ARG A N 1
ATOM 1310 C CA . ARG A 1 163 ? 3.772 -15.557 -8.401 1.00 94.44 163 ARG A CA 1
ATOM 1311 C C . ARG A 1 163 ? 3.880 -14.105 -7.964 1.00 94.44 163 ARG A C 1
ATOM 1313 O O . ARG A 1 163 ? 3.631 -13.775 -6.812 1.00 94.44 163 ARG A O 1
ATOM 1320 N N . PHE A 1 164 ? 4.192 -13.217 -8.895 1.00 95.19 164 PHE A N 1
ATOM 1321 C CA . PHE A 1 164 ? 4.322 -11.791 -8.635 1.00 95.19 164 PHE A CA 1
ATOM 1322 C C . PHE A 1 164 ? 3.303 -10.987 -9.429 1.00 95.19 164 PHE A C 1
ATOM 1324 O O . PHE A 1 164 ? 3.141 -11.177 -10.634 1.00 95.19 164 PHE A O 1
ATOM 1331 N N . ARG A 1 165 ? 2.666 -10.023 -8.762 1.00 95.94 165 ARG A N 1
ATOM 1332 C CA . ARG A 1 165 ? 1.899 -8.952 -9.407 1.00 95.94 165 ARG A CA 1
ATOM 1333 C C . ARG A 1 165 ? 2.487 -7.615 -9.014 1.00 95.94 165 ARG A C 1
ATOM 1335 O O . ARG A 1 165 ? 2.486 -7.266 -7.840 1.00 95.94 165 ARG A O 1
ATOM 1342 N N . ILE A 1 166 ? 2.977 -6.865 -9.990 1.00 93.44 166 ILE A N 1
ATOM 1343 C CA . ILE A 1 166 ? 3.680 -5.605 -9.752 1.00 93.44 166 ILE A CA 1
ATOM 1344 C C . ILE A 1 166 ? 2.913 -4.475 -10.427 1.00 93.44 166 ILE A C 1
ATOM 1346 O O . ILE A 1 166 ? 2.673 -4.512 -11.636 1.00 93.44 166 ILE A O 1
ATOM 1350 N N . LEU A 1 167 ? 2.540 -3.475 -9.640 1.00 92.69 167 LEU A N 1
ATOM 1351 C CA . LEU A 1 167 ? 1.910 -2.245 -10.078 1.00 92.69 167 LEU A CA 1
ATOM 1352 C C . LEU A 1 167 ? 2.817 -1.060 -9.743 1.00 92.69 167 LEU A C 1
ATOM 1354 O O . LEU A 1 167 ? 3.267 -0.906 -8.610 1.00 92.69 167 LEU A O 1
ATOM 1358 N N . GLU A 1 168 ? 3.093 -0.241 -10.751 1.00 86.94 168 GLU A N 1
ATOM 1359 C CA . GLU A 1 168 ? 4.055 0.859 -10.674 1.00 86.94 168 GLU A CA 1
ATOM 1360 C C . GLU A 1 168 ? 3.618 2.058 -11.532 1.00 86.94 168 GLU A C 1
ATOM 1362 O O . GLU A 1 168 ? 2.802 1.893 -12.450 1.00 86.94 168 GLU A O 1
ATOM 1367 N N . PRO A 1 169 ? 4.145 3.269 -11.281 1.00 81.94 169 PRO A N 1
ATOM 1368 C CA . PRO A 1 169 ? 3.815 4.430 -12.088 1.00 81.94 169 PRO A CA 1
ATOM 1369 C C . PRO A 1 169 ? 4.401 4.329 -13.505 1.00 81.94 169 PRO A C 1
ATOM 1371 O O . PRO A 1 169 ? 5.511 3.837 -13.728 1.00 81.94 169 PRO A O 1
ATOM 1374 N N . ARG A 1 170 ? 3.658 4.847 -14.488 1.00 71.88 170 ARG A N 1
ATOM 1375 C CA . ARG A 1 170 ? 4.034 4.899 -15.909 1.00 71.88 170 ARG A CA 1
ATOM 1376 C C . ARG A 1 170 ? 5.242 5.807 -16.127 1.00 71.88 170 ARG A C 1
ATOM 1378 O O . ARG A 1 170 ? 6.145 5.471 -16.894 1.00 71.88 170 ARG A O 1
ATOM 1385 N N . ASN A 1 171 ? 5.238 6.960 -15.464 1.00 59.28 171 ASN A N 1
ATOM 1386 C CA . ASN A 1 171 ? 6.309 7.944 -15.519 1.00 59.28 171 ASN A CA 1
ATOM 1387 C C . ASN A 1 171 ? 7.279 7.666 -14.374 1.00 59.28 171 ASN A C 1
ATOM 1389 O O . ASN A 1 171 ? 7.184 8.257 -13.304 1.00 59.28 171 ASN A O 1
ATOM 1393 N N . ARG A 1 172 ? 8.198 6.727 -14.592 1.00 55.38 172 ARG A N 1
ATOM 1394 C CA . ARG A 1 172 ? 9.289 6.495 -13.647 1.00 55.38 172 ARG A CA 1
ATOM 1395 C C . ARG A 1 172 ? 10.240 7.691 -13.663 1.00 55.38 172 ARG A C 1
ATOM 1397 O O . ARG A 1 172 ? 10.677 8.110 -14.736 1.00 55.38 172 ARG A O 1
ATOM 1404 N N . VAL A 1 173 ? 10.629 8.177 -12.489 1.00 42.69 173 VAL A N 1
ATOM 1405 C CA . VAL A 1 173 ? 11.925 8.850 -12.350 1.00 42.69 173 VAL A CA 1
ATOM 1406 C C . VAL A 1 173 ? 12.974 7.753 -12.541 1.00 42.69 173 VAL A C 1
ATOM 1408 O O . VAL A 1 173 ? 12.912 6.718 -11.878 1.00 42.69 173 VAL A O 1
ATOM 1411 N N . LEU A 1 174 ? 13.873 7.907 -13.516 1.00 42.59 174 LEU A N 1
ATOM 1412 C CA . LEU A 1 174 ? 15.013 7.000 -13.654 1.00 42.59 174 LEU A CA 1
ATOM 1413 C C . LEU A 1 174 ? 15.793 7.027 -12.348 1.00 42.59 174 LEU A C 1
ATOM 1415 O O . LEU A 1 174 ? 16.279 8.083 -11.946 1.00 42.59 174 LEU A O 1
ATOM 1419 N N . ASN A 1 175 ? 15.921 5.869 -11.712 1.00 42.53 175 ASN A N 1
ATOM 1420 C CA . ASN A 1 175 ? 16.894 5.722 -10.654 1.00 42.53 175 ASN A CA 1
ATOM 1421 C C . ASN A 1 175 ? 18.289 5.678 -11.320 1.00 42.53 175 ASN A C 1
ATOM 1423 O O . ASN A 1 175 ? 18.479 4.812 -12.183 1.00 42.53 175 ASN A O 1
ATOM 1427 N N . PRO A 1 176 ? 19.238 6.575 -10.977 1.00 39.12 176 PRO A N 1
ATOM 1428 C CA . PRO A 1 176 ? 20.631 6.501 -11.432 1.00 39.12 176 PRO A CA 1
ATOM 1429 C C . PRO A 1 176 ? 21.245 5.099 -11.279 1.00 39.12 176 PRO A C 1
ATOM 1431 O O . PRO A 1 176 ? 22.098 4.706 -12.072 1.00 39.12 176 PRO A O 1
ATOM 1434 N N . ASP A 1 177 ? 20.743 4.304 -10.332 1.00 44.50 177 ASP A N 1
ATOM 1435 C CA . ASP A 1 177 ? 21.169 2.924 -10.116 1.00 44.50 177 ASP A CA 1
ATOM 1436 C C . ASP A 1 177 ? 20.939 2.008 -11.327 1.00 44.50 177 ASP A C 1
ATOM 1438 O O . ASP A 1 177 ? 21.734 1.102 -11.531 1.00 44.50 177 ASP A O 1
ATOM 1442 N N . LEU A 1 178 ? 19.917 2.233 -12.172 1.00 48.38 178 LEU A N 1
ATOM 1443 C CA . LEU A 1 178 ? 19.691 1.418 -13.383 1.00 48.38 178 LEU A CA 1
ATOM 1444 C C . LEU A 1 178 ? 20.823 1.564 -14.409 1.00 48.38 178 LEU A C 1
ATOM 1446 O O . LEU A 1 178 ? 21.088 0.622 -15.155 1.00 48.38 178 LEU A O 1
ATOM 1450 N N . GLU A 1 179 ? 21.465 2.733 -14.458 1.00 42.69 179 GLU A N 1
ATOM 1451 C CA . GLU A 1 179 ? 22.616 3.004 -15.329 1.00 42.69 179 GLU A CA 1
ATOM 1452 C C . GLU A 1 179 ? 23.926 2.483 -14.721 1.00 42.69 179 GLU A C 1
ATOM 1454 O O . GLU A 1 179 ? 24.851 2.148 -15.458 1.00 42.69 179 GLU A O 1
ATOM 1459 N N . ALA A 1 180 ? 23.984 2.365 -13.391 1.00 50.16 180 ALA A N 1
ATOM 1460 C CA . ALA A 1 180 ? 25.110 1.813 -12.638 1.00 50.16 180 ALA A CA 1
ATOM 1461 C C . ALA A 1 180 ? 24.978 0.304 -12.333 1.00 50.16 180 ALA A C 1
ATOM 1463 O O . ALA A 1 180 ? 25.846 -0.263 -11.668 1.00 50.16 180 ALA A O 1
ATOM 1464 N N . MET A 1 181 ? 23.904 -0.352 -12.792 1.00 58.50 181 MET A N 1
ATOM 1465 C CA . MET A 1 181 ? 23.656 -1.771 -12.525 1.00 58.50 181 MET A CA 1
ATOM 1466 C C . MET A 1 181 ? 24.736 -2.660 -13.134 1.00 58.50 181 MET A C 1
ATOM 1468 O O . MET A 1 181 ? 25.114 -2.508 -14.299 1.00 58.50 181 MET A O 1
ATOM 1472 N N . ALA A 1 182 ? 25.155 -3.669 -12.367 1.00 61.97 182 ALA A N 1
ATOM 1473 C CA . ALA A 1 182 ? 25.984 -4.736 -12.896 1.00 61.97 182 ALA A CA 1
ATOM 1474 C C . ALA A 1 182 ? 25.254 -5.446 -14.059 1.00 61.97 182 ALA A C 1
ATOM 1476 O O . ALA A 1 182 ? 24.025 -5.607 -14.018 1.00 61.97 182 ALA A O 1
ATOM 1477 N N . PRO A 1 183 ? 25.977 -5.913 -15.096 1.00 56.88 183 PRO A N 1
ATOM 1478 C CA . PRO A 1 183 ? 25.372 -6.632 -16.217 1.00 56.88 183 PRO A CA 1
ATOM 1479 C C . PRO A 1 183 ? 24.502 -7.813 -15.766 1.00 56.88 183 PRO A C 1
ATOM 1481 O O . PRO A 1 183 ? 23.415 -8.024 -16.302 1.00 56.88 183 PRO A O 1
ATOM 1484 N N . GLU A 1 184 ? 24.944 -8.541 -14.740 1.00 58.97 184 GLU A N 1
ATOM 1485 C CA . GLU A 1 184 ? 24.241 -9.694 -14.171 1.00 58.97 184 GLU A CA 1
ATOM 1486 C C . GLU A 1 184 ? 22.855 -9.325 -13.623 1.00 58.97 184 GLU A C 1
ATOM 1488 O O . GLU A 1 184 ? 21.864 -9.971 -13.980 1.00 58.97 184 GLU A O 1
ATOM 1493 N N . ASP A 1 185 ? 22.758 -8.237 -12.855 1.00 59.47 185 ASP A N 1
ATOM 1494 C CA . ASP A 1 185 ? 21.495 -7.733 -12.304 1.00 59.47 185 ASP A CA 1
ATOM 1495 C C . ASP A 1 185 ? 20.556 -7.244 -13.411 1.00 59.47 185 ASP A C 1
ATOM 1497 O O . ASP A 1 185 ? 19.351 -7.504 -13.389 1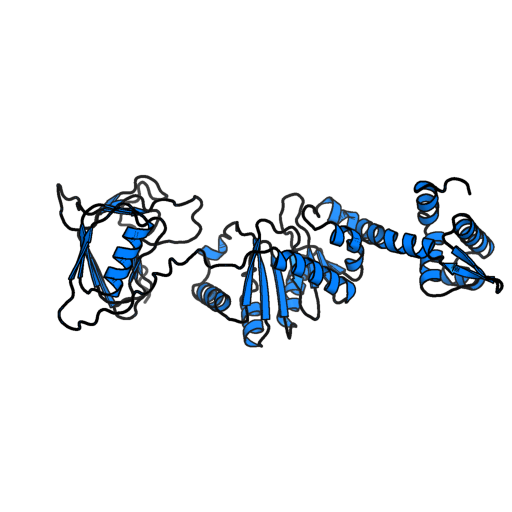.00 59.47 185 ASP A O 1
ATOM 1501 N N . SER A 1 186 ? 21.107 -6.603 -14.445 1.00 61.31 186 SER A N 1
ATOM 1502 C CA . SER A 1 186 ? 20.347 -6.177 -15.625 1.00 61.31 186 SER A CA 1
ATOM 1503 C C . SER A 1 186 ? 19.773 -7.370 -16.405 1.00 61.31 186 SER A C 1
ATOM 1505 O O . SER A 1 186 ? 18.596 -7.373 -16.801 1.00 61.31 186 SER A O 1
ATOM 1507 N N . HIS A 1 187 ? 20.563 -8.435 -16.580 1.00 60.12 187 HIS A N 1
ATOM 1508 C CA . HIS A 1 187 ? 20.110 -9.687 -17.186 1.00 60.12 187 HIS A CA 1
ATOM 1509 C C . HIS A 1 187 ? 19.056 -10.387 -16.329 1.00 60.12 187 HIS A C 1
ATOM 1511 O O . HIS A 1 187 ? 18.069 -10.901 -16.862 1.00 60.12 187 HIS A O 1
ATOM 1517 N N . ALA A 1 188 ? 19.238 -10.415 -15.013 1.00 62.25 188 ALA A N 1
ATOM 1518 C CA . ALA A 1 188 ? 18.298 -11.025 -14.090 1.00 62.25 188 ALA A CA 1
ATOM 1519 C C . ALA A 1 188 ? 16.955 -10.273 -14.067 1.00 62.25 188 ALA A C 1
ATOM 1521 O O . ALA A 1 188 ? 15.901 -10.890 -14.227 1.00 62.25 188 ALA A O 1
ATOM 1522 N N . LEU A 1 189 ? 16.987 -8.939 -14.026 1.00 67.19 189 LEU A N 1
ATOM 1523 C CA . LEU A 1 189 ? 15.807 -8.081 -14.136 1.00 67.19 189 LEU A CA 1
ATOM 1524 C C . LEU A 1 189 ? 15.075 -8.273 -15.472 1.00 67.19 189 LEU A C 1
ATOM 1526 O O . LEU A 1 189 ? 13.843 -8.308 -15.516 1.00 67.19 189 LEU A O 1
ATOM 1530 N N . SER A 1 190 ? 15.822 -8.413 -16.569 1.00 63.22 190 SER A N 1
ATOM 1531 C CA . SER A 1 190 ? 15.256 -8.660 -17.900 1.00 63.22 190 SER A CA 1
ATOM 1532 C C . SER A 1 190 ? 14.584 -10.030 -17.988 1.00 63.22 190 SER A C 1
ATOM 1534 O O . SER A 1 190 ? 13.468 -10.125 -18.496 1.00 63.22 190 SER A O 1
ATOM 1536 N N . ARG A 1 191 ? 15.221 -11.080 -17.452 1.00 62.22 191 ARG A N 1
ATOM 1537 C CA . ARG A 1 191 ? 14.652 -12.435 -17.387 1.00 62.22 191 ARG A CA 1
ATOM 1538 C C . ARG A 1 191 ? 13.390 -12.471 -16.534 1.00 62.22 191 ARG A C 1
ATOM 1540 O O . ARG A 1 191 ? 12.373 -12.965 -17.000 1.00 62.22 191 ARG A O 1
ATOM 1547 N N . MET A 1 192 ? 13.428 -11.861 -15.351 1.00 73.75 192 MET A N 1
ATOM 1548 C CA . MET A 1 192 ? 12.286 -11.759 -14.440 1.00 73.75 192 MET A CA 1
ATOM 1549 C C . MET A 1 192 ? 11.053 -11.156 -15.127 1.00 73.75 192 MET A C 1
ATOM 1551 O O . MET A 1 192 ? 9.950 -11.669 -14.976 1.00 73.75 192 MET A O 1
ATOM 1555 N N . ARG A 1 193 ? 11.229 -10.095 -15.929 1.00 66.75 193 ARG A N 1
ATOM 1556 C CA . ARG A 1 193 ? 10.130 -9.456 -16.682 1.00 66.75 193 ARG A CA 1
ATOM 1557 C C . ARG A 1 193 ? 9.499 -10.356 -17.748 1.00 66.75 193 ARG A C 1
ATOM 1559 O O . ARG A 1 193 ? 8.402 -10.051 -18.206 1.00 66.75 193 ARG A O 1
ATOM 1566 N N . LEU A 1 194 ? 10.199 -11.403 -18.182 1.00 64.75 194 LEU A N 1
ATOM 1567 C CA . LEU A 1 194 ? 9.725 -12.371 -19.171 1.00 64.75 194 LEU A CA 1
ATOM 1568 C C . LEU A 1 194 ? 9.170 -13.646 -18.522 1.00 64.75 194 LEU A C 1
ATOM 1570 O O . LEU A 1 194 ? 8.571 -14.466 -19.219 1.00 64.75 194 LEU A O 1
ATOM 1574 N N . THR A 1 195 ? 9.359 -13.828 -17.213 1.00 66.75 195 THR A N 1
ATOM 1575 C CA . THR A 1 195 ? 8.881 -15.008 -16.498 1.00 66.75 195 THR A CA 1
ATOM 1576 C C . THR A 1 195 ? 7.348 -14.999 -16.423 1.00 66.75 195 THR A C 1
ATOM 1578 O O . THR A 1 195 ? 6.778 -14.032 -15.922 1.00 66.75 195 THR A O 1
ATOM 1581 N N . PRO A 1 196 ? 6.650 -16.073 -16.846 1.00 68.00 196 PRO A N 1
ATOM 1582 C CA . PRO A 1 196 ? 5.184 -16.117 -16.849 1.00 68.00 196 PRO A CA 1
ATOM 1583 C C . PRO A 1 196 ? 4.523 -15.924 -15.479 1.00 68.00 196 PRO A C 1
ATOM 1585 O O . PRO A 1 196 ? 3.378 -15.487 -15.414 1.00 68.00 196 PRO A O 1
ATOM 1588 N N . SER A 1 197 ? 5.223 -16.253 -14.389 1.00 77.25 197 SER A N 1
ATOM 1589 C CA . SER A 1 197 ? 4.746 -16.048 -13.019 1.00 77.25 197 SER A CA 1
ATOM 1590 C C . SER A 1 197 ? 4.836 -14.591 -12.553 1.00 77.25 197 SER A C 1
ATOM 1592 O O . SER A 1 197 ? 4.401 -14.302 -11.444 1.00 77.25 197 SER A O 1
ATOM 1594 N N . VAL A 1 198 ? 5.371 -13.676 -13.369 1.00 83.88 198 VAL A N 1
ATOM 1595 C CA . VAL A 1 198 ? 5.514 -12.251 -13.052 1.00 83.88 198 VAL A CA 1
ATOM 1596 C C . VAL A 1 198 ? 4.611 -11.433 -13.969 1.00 83.88 198 VAL A C 1
ATOM 1598 O O . VAL A 1 198 ? 4.890 -11.231 -15.149 1.00 83.88 198 VAL A O 1
ATOM 1601 N N . GLU A 1 199 ? 3.530 -10.899 -13.413 1.00 86.88 199 GLU A N 1
ATOM 1602 C CA . GLU A 1 199 ? 2.653 -9.961 -14.100 1.00 86.88 199 GLU A CA 1
ATOM 1603 C C . GLU A 1 199 ? 2.991 -8.524 -13.697 1.00 86.88 199 GLU A C 1
ATOM 1605 O O . GLU A 1 199 ? 3.104 -8.200 -12.514 1.00 86.88 199 GLU A O 1
ATOM 1610 N N . GLN A 1 200 ? 3.096 -7.629 -14.681 1.00 86.69 200 GLN A N 1
ATOM 1611 C CA . GLN A 1 200 ? 3.329 -6.206 -14.434 1.00 86.69 200 GLN A CA 1
ATOM 1612 C C . GLN A 1 200 ? 2.236 -5.354 -15.074 1.00 86.69 200 GLN A C 1
ATOM 1614 O O . GLN A 1 200 ? 1.861 -5.552 -16.236 1.00 86.69 200 GLN A O 1
ATOM 1619 N N . ARG A 1 201 ? 1.743 -4.368 -14.329 1.00 88.69 201 ARG A N 1
ATOM 1620 C CA . ARG A 1 201 ? 0.824 -3.332 -14.807 1.00 88.69 201 ARG A CA 1
ATOM 1621 C C . ARG A 1 201 ? 1.363 -1.957 -14.444 1.00 88.69 201 ARG A C 1
ATOM 1623 O O . ARG A 1 201 ? 2.220 -1.822 -13.578 1.00 88.69 201 ARG A O 1
ATOM 1630 N N . MET A 1 202 ? 0.877 -0.946 -15.149 1.00 85.75 202 MET A N 1
ATOM 1631 C CA . MET A 1 202 ? 1.249 0.443 -14.925 1.00 85.75 202 MET A CA 1
ATOM 1632 C C . MET A 1 202 ? 0.005 1.298 -14.711 1.00 85.75 202 MET A C 1
ATOM 1634 O O . MET A 1 202 ? -1.030 1.082 -15.351 1.00 85.75 202 MET A O 1
ATOM 1638 N N . MET A 1 203 ? 0.143 2.299 -13.853 1.00 86.25 203 MET A N 1
ATOM 1639 C CA . MET A 1 203 ? -0.845 3.353 -13.632 1.00 86.25 203 MET A CA 1
ATOM 1640 C C . MET A 1 203 ? -0.170 4.723 -13.671 1.00 86.25 203 MET A C 1
ATOM 1642 O O . MET A 1 203 ? 1.052 4.797 -13.717 1.00 86.25 203 MET A O 1
ATOM 1646 N N . ASP A 1 204 ? -0.926 5.812 -13.726 1.00 81.12 204 ASP A N 1
ATOM 1647 C CA . ASP A 1 204 ? -0.308 7.131 -13.900 1.00 81.12 204 ASP A CA 1
ATOM 1648 C C . ASP A 1 204 ? 0.316 7.655 -12.593 1.00 81.12 204 ASP A C 1
ATOM 1650 O O . ASP A 1 204 ? 1.411 8.213 -12.634 1.00 81.12 204 ASP A O 1
ATOM 1654 N N . GLU A 1 205 ? -0.312 7.382 -11.445 1.00 79.12 205 GLU A N 1
ATOM 1655 C CA . GLU A 1 205 ? 0.152 7.787 -10.111 1.00 79.12 205 GLU A CA 1
ATOM 1656 C C . GLU A 1 205 ? -0.062 6.665 -9.090 1.00 79.12 205 GLU A C 1
ATOM 1658 O O . GLU A 1 205 ? -1.054 5.942 -9.161 1.00 79.12 205 GLU A O 1
ATOM 1663 N N . VAL A 1 206 ? 0.853 6.533 -8.128 1.00 83.19 206 VAL A N 1
ATOM 1664 C CA . VAL A 1 206 ? 0.756 5.580 -7.014 1.00 83.19 206 VAL A CA 1
ATOM 1665 C C . VAL A 1 206 ? 0.617 6.368 -5.714 1.00 83.19 206 VAL A C 1
ATOM 1667 O O . VAL A 1 206 ? 1.523 7.102 -5.338 1.00 83.19 206 VAL A O 1
ATOM 1670 N N . ASN A 1 207 ? -0.521 6.205 -5.035 1.00 89.31 207 ASN A N 1
ATOM 1671 C CA . ASN A 1 207 ? -0.895 6.985 -3.843 1.00 89.31 207 ASN A CA 1
ATOM 1672 C C . ASN A 1 207 ? -0.892 6.163 -2.541 1.00 89.31 207 ASN A C 1
ATOM 1674 O O . ASN A 1 207 ? -1.340 6.621 -1.492 1.00 89.31 207 ASN A O 1
ATOM 1678 N N . ALA A 1 208 ? -0.397 4.931 -2.619 1.00 94.69 208 ALA A N 1
ATOM 1679 C CA . ALA A 1 208 ? -0.118 4.050 -1.498 1.00 94.69 208 ALA A CA 1
ATOM 1680 C C . ALA A 1 208 ? 0.971 3.067 -1.931 1.00 94.69 208 ALA A C 1
ATOM 1682 O O . ALA A 1 208 ? 1.009 2.663 -3.088 1.00 94.69 208 ALA A O 1
ATOM 1683 N N . TYR A 1 209 ? 1.826 2.654 -1.010 1.00 95.38 209 TYR A N 1
ATOM 1684 C CA . TYR A 1 209 ? 2.835 1.624 -1.213 1.00 95.38 209 TYR A CA 1
ATOM 1685 C C . TYR A 1 209 ? 2.374 0.359 -0.515 1.00 95.38 209 TYR A C 1
ATOM 1687 O O . TYR A 1 209 ? 1.971 0.432 0.641 1.00 95.38 209 TYR A O 1
ATOM 1695 N N . ILE A 1 210 ? 2.407 -0.784 -1.195 1.00 97.94 210 ILE A N 1
ATOM 1696 C CA . ILE A 1 210 ? 1.970 -2.068 -0.644 1.00 97.94 210 ILE A CA 1
ATOM 1697 C C . ILE A 1 210 ? 2.962 -3.154 -1.046 1.00 97.94 210 ILE A C 1
ATOM 1699 O O . ILE A 1 210 ? 3.267 -3.312 -2.224 1.00 97.94 210 ILE A O 1
ATOM 1703 N N . TYR A 1 211 ? 3.392 -3.948 -0.074 1.00 98.19 211 TYR A N 1
ATOM 1704 C CA . TYR A 1 211 ? 3.985 -5.264 -0.281 1.00 98.19 211 TYR A CA 1
ATOM 1705 C C . TYR A 1 211 ? 3.119 -6.268 0.466 1.00 98.19 211 TYR A C 1
ATOM 1707 O O . TYR A 1 211 ? 2.942 -6.152 1.675 1.00 98.19 211 TYR A O 1
ATOM 1715 N N . LEU A 1 212 ? 2.545 -7.231 -0.241 1.00 98.44 212 LEU A N 1
ATOM 1716 C CA . LEU A 1 212 ? 1.559 -8.153 0.311 1.00 98.44 212 LEU A CA 1
ATOM 1717 C C . LEU A 1 212 ? 1.879 -9.582 -0.113 1.00 98.44 212 LEU A C 1
ATOM 1719 O O . LEU A 1 212 ? 2.138 -9.821 -1.288 1.00 98.44 212 LEU A O 1
ATOM 1723 N N . SER A 1 213 ? 1.785 -10.520 0.822 1.00 98.50 213 SER A N 1
ATOM 1724 C CA . SER A 1 213 ? 1.701 -11.957 0.549 1.00 98.50 213 SER A CA 1
ATOM 1725 C C . SER A 1 213 ? 0.471 -12.562 1.223 1.00 98.50 213 SER A C 1
ATOM 1727 O O . SER A 1 213 ? -0.345 -11.854 1.822 1.00 98.50 213 SER A O 1
ATOM 1729 N N . GLU A 1 214 ? 0.312 -13.881 1.148 1.00 97.00 214 GLU A N 1
ATOM 1730 C CA . GLU A 1 214 ? -0.737 -14.598 1.873 1.00 97.00 214 GLU A CA 1
ATOM 1731 C C . GLU A 1 214 ? -0.581 -14.534 3.403 1.00 97.00 214 GLU A C 1
ATOM 1733 O O . GLU A 1 214 ? -1.560 -14.743 4.114 1.00 97.00 214 GLU A O 1
ATOM 1738 N N . LYS A 1 215 ? 0.612 -14.191 3.916 1.00 97.75 215 LYS A N 1
ATOM 1739 C CA . LYS A 1 215 ? 0.933 -14.220 5.357 1.00 97.75 215 LYS A CA 1
ATOM 1740 C C . LYS A 1 215 ? 1.047 -12.850 6.016 1.00 97.75 215 LYS A C 1
ATOM 1742 O O . LYS A 1 215 ? 0.870 -12.741 7.227 1.00 97.75 215 LYS A O 1
ATOM 1747 N N . ARG A 1 216 ? 1.422 -11.815 5.259 1.00 97.88 216 ARG A N 1
ATOM 1748 C CA . ARG A 1 216 ? 1.725 -10.490 5.819 1.00 97.88 216 ARG A CA 1
ATOM 1749 C C . ARG A 1 216 ? 1.592 -9.368 4.802 1.00 97.88 216 ARG A C 1
ATOM 1751 O O . ARG A 1 216 ? 1.712 -9.585 3.597 1.00 97.88 216 ARG A O 1
ATOM 1758 N N . CYS A 1 217 ? 1.408 -8.154 5.307 1.00 98.12 217 CYS A N 1
ATOM 1759 C CA . CYS A 1 217 ? 1.403 -6.934 4.516 1.00 98.12 217 CYS A CA 1
ATOM 1760 C C . CYS A 1 217 ? 2.314 -5.859 5.112 1.00 98.12 217 CYS A C 1
ATOM 1762 O O . CYS A 1 217 ? 2.446 -5.722 6.329 1.00 98.12 217 CYS A O 1
ATOM 1764 N N . VAL A 1 218 ? 2.896 -5.061 4.228 1.00 97.94 218 VAL A N 1
ATOM 1765 C CA . VAL A 1 218 ? 3.543 -3.784 4.509 1.00 97.94 218 VAL A CA 1
ATOM 1766 C C . VAL A 1 218 ? 2.814 -2.743 3.677 1.00 97.94 218 VAL A C 1
ATOM 1768 O O . VAL A 1 218 ? 2.655 -2.930 2.472 1.00 97.94 218 VAL A O 1
ATOM 1771 N N . SER A 1 219 ? 2.371 -1.659 4.302 1.00 97.44 219 SER A N 1
ATOM 1772 C CA . SER A 1 219 ? 1.706 -0.556 3.619 1.00 97.44 219 SER A CA 1
ATOM 1773 C C . SER A 1 219 ? 2.209 0.794 4.102 1.00 97.44 219 SER A C 1
ATOM 1775 O O . SER A 1 219 ? 2.400 0.992 5.300 1.00 97.44 219 SER A O 1
ATOM 1777 N N . ALA A 1 220 ? 2.375 1.739 3.192 1.00 96.81 220 ALA A N 1
ATOM 1778 C CA . ALA A 1 220 ? 2.719 3.117 3.505 1.00 96.81 220 ALA A CA 1
ATOM 1779 C C . ALA A 1 220 ? 1.983 4.067 2.559 1.00 96.81 220 ALA A C 1
ATOM 1781 O O . ALA A 1 220 ? 1.472 3.667 1.519 1.00 96.81 220 ALA A O 1
ATOM 1782 N N . PHE A 1 221 ? 1.937 5.333 2.925 1.00 96.00 221 PHE A N 1
ATOM 1783 C CA . PHE A 1 221 ? 1.388 6.416 2.130 1.00 96.00 221 PHE A CA 1
ATOM 1784 C C . PHE A 1 221 ? 2.522 7.382 1.778 1.00 96.00 221 PHE A C 1
ATOM 1786 O O . PHE A 1 221 ? 3.501 7.449 2.523 1.00 96.00 221 PHE A O 1
ATOM 1793 N N . PRO A 1 222 ? 2.435 8.103 0.653 1.00 93.19 222 PRO A N 1
ATOM 1794 C CA . PRO A 1 222 ? 3.434 9.099 0.285 1.00 93.19 222 PRO A CA 1
ATOM 1795 C C . PRO A 1 222 ? 3.454 10.276 1.261 1.00 93.19 222 PRO A C 1
ATOM 1797 O O . PRO A 1 222 ? 2.435 10.633 1.861 1.00 93.19 222 PRO A O 1
ATOM 1800 N N . THR A 1 223 ? 4.607 10.932 1.384 1.00 92.62 223 THR A N 1
ATOM 1801 C CA . THR A 1 223 ? 4.698 12.235 2.058 1.00 92.62 223 THR A CA 1
ATOM 1802 C C . THR A 1 223 ? 3.866 13.285 1.319 1.00 92.62 223 THR A C 1
ATOM 1804 O O . THR A 1 223 ? 3.445 13.089 0.177 1.00 92.62 223 THR A O 1
ATOM 1807 N N . LEU A 1 224 ? 3.695 14.471 1.910 1.00 90.19 224 LEU A N 1
ATOM 1808 C CA . LEU A 1 224 ? 3.084 15.615 1.211 1.00 90.19 224 LEU A CA 1
ATOM 1809 C C . LEU A 1 224 ? 3.819 16.019 -0.089 1.00 90.19 224 LEU A C 1
ATOM 1811 O O . LEU A 1 224 ? 3.274 16.787 -0.879 1.00 90.19 224 LEU A O 1
ATOM 1815 N N . ARG A 1 225 ? 5.045 15.524 -0.312 1.00 85.88 225 ARG A N 1
ATOM 1816 C CA . ARG A 1 225 ? 5.837 15.727 -1.537 1.00 85.88 225 ARG A CA 1
ATOM 1817 C C . ARG A 1 225 ? 5.713 14.583 -2.549 1.00 85.88 225 ARG A C 1
ATOM 1819 O O . ARG A 1 225 ? 6.288 14.688 -3.627 1.00 85.88 225 ARG A O 1
ATOM 1826 N N . GLY A 1 226 ? 4.974 13.520 -2.227 1.00 84.31 226 GLY A N 1
ATOM 1827 C CA . GLY A 1 226 ? 4.849 12.334 -3.077 1.00 84.31 226 GLY A CA 1
ATOM 1828 C C . GLY A 1 226 ? 5.964 11.299 -2.889 1.00 84.31 226 GLY A C 1
ATOM 1829 O O . GLY A 1 226 ? 6.105 10.413 -3.724 1.00 84.31 226 GLY A O 1
ATOM 1830 N N . GLU A 1 227 ? 6.776 11.417 -1.835 1.00 84.00 227 GLU A N 1
ATOM 1831 C CA . GLU A 1 227 ? 7.956 10.569 -1.611 1.00 84.00 227 GLU A CA 1
ATOM 1832 C C . GLU A 1 227 ? 7.628 9.373 -0.701 1.00 84.00 227 GLU A C 1
ATOM 1834 O O . GLU A 1 227 ? 6.823 9.494 0.225 1.00 84.00 227 GLU A O 1
ATOM 1839 N N . ASN A 1 228 ? 8.293 8.236 -0.919 1.00 85.06 228 ASN A N 1
ATOM 1840 C CA . ASN A 1 228 ? 8.266 7.095 -0.007 1.00 85.06 228 ASN A CA 1
ATOM 1841 C C . ASN A 1 228 ? 9.411 7.188 1.013 1.00 85.06 228 ASN A C 1
ATOM 1843 O O . ASN A 1 228 ? 10.575 6.989 0.672 1.00 85.06 228 ASN A O 1
ATOM 1847 N N . GLU A 1 229 ? 9.090 7.450 2.281 1.00 85.50 229 GLU A N 1
ATOM 1848 C CA . GLU A 1 229 ? 10.086 7.491 3.364 1.00 85.50 229 GLU A CA 1
ATOM 1849 C C . GLU A 1 229 ? 10.439 6.112 3.946 1.00 85.50 229 GLU A C 1
ATOM 1851 O O . GLU A 1 229 ? 11.241 6.040 4.878 1.00 85.50 229 GLU A O 1
ATOM 1856 N N . TYR A 1 230 ? 9.854 5.021 3.433 1.00 88.56 230 TYR A N 1
ATOM 1857 C CA . TYR A 1 230 ? 9.993 3.673 4.001 1.00 88.56 230 TYR A CA 1
ATOM 1858 C C . TYR A 1 230 ? 9.591 3.625 5.484 1.00 88.56 230 TYR A C 1
ATOM 1860 O O . TYR A 1 230 ? 10.262 3.023 6.322 1.00 88.56 230 TYR A O 1
ATOM 1868 N N . LYS A 1 231 ? 8.478 4.294 5.801 1.00 92.56 231 LYS A N 1
ATOM 1869 C CA . LYS A 1 231 ? 7.817 4.285 7.108 1.00 92.56 231 LYS A CA 1
ATOM 1870 C C . LYS A 1 231 ? 6.337 4.026 6.912 1.00 92.56 231 LYS A C 1
ATOM 1872 O O . LYS A 1 231 ? 5.714 4.600 6.019 1.00 92.56 231 LYS A O 1
ATOM 1877 N N . GLY A 1 232 ? 5.752 3.200 7.766 1.00 95.81 232 GLY A N 1
ATOM 1878 C CA . GLY A 1 232 ? 4.349 2.846 7.617 1.00 95.81 232 GLY A CA 1
ATOM 1879 C C . GLY A 1 232 ? 3.933 1.681 8.490 1.00 95.81 232 GLY A C 1
ATOM 1880 O O . GLY A 1 232 ? 4.450 1.479 9.584 1.00 95.81 232 GLY A O 1
ATOM 1881 N N . PHE A 1 233 ? 2.971 0.922 8.001 1.00 97.94 233 PHE A N 1
ATOM 1882 C CA . PHE A 1 233 ? 2.235 -0.085 8.744 1.00 97.94 233 PHE A CA 1
ATOM 1883 C C . PHE A 1 233 ? 2.622 -1.480 8.275 1.00 97.94 233 PHE A C 1
ATOM 1885 O O . PHE A 1 233 ? 2.689 -1.743 7.077 1.00 97.94 233 PHE A O 1
ATOM 1892 N N . THR A 1 234 ? 2.861 -2.381 9.220 1.00 97.81 234 THR A N 1
ATOM 1893 C CA . THR A 1 234 ? 3.178 -3.785 8.941 1.00 97.81 234 THR A CA 1
ATOM 1894 C C . THR A 1 234 ? 2.247 -4.680 9.744 1.00 97.81 234 THR A C 1
ATOM 1896 O O . THR A 1 234 ? 1.929 -4.360 10.889 1.00 97.81 234 THR A O 1
ATOM 1899 N N . SER A 1 235 ? 1.743 -5.765 9.159 1.00 97.88 235 SER A N 1
ATOM 1900 C CA . SER A 1 235 ? 0.767 -6.615 9.845 1.00 97.88 235 SER A CA 1
ATOM 1901 C C . SER A 1 235 ? 0.732 -8.047 9.326 1.00 97.88 235 SER A C 1
ATOM 1903 O O . SER A 1 235 ? 1.063 -8.321 8.173 1.00 97.88 235 SER A O 1
ATOM 1905 N N . THR A 1 236 ? 0.281 -8.943 10.200 1.00 97.75 236 THR A N 1
ATOM 1906 C CA . THR A 1 236 ? -0.166 -10.311 9.899 1.00 97.75 236 THR A CA 1
ATOM 1907 C C . THR A 1 236 ? -1.664 -10.483 10.189 1.00 97.75 236 THR A C 1
ATOM 1909 O O . THR A 1 236 ? -2.165 -11.602 10.162 1.00 97.75 236 THR A O 1
ATOM 1912 N N . ASP A 1 237 ? -2.375 -9.405 10.539 1.00 97.62 237 ASP A N 1
ATOM 1913 C CA . ASP A 1 237 ? -3.806 -9.435 10.838 1.00 97.62 237 ASP A CA 1
ATOM 1914 C C . ASP A 1 237 ? -4.640 -9.560 9.559 1.00 97.62 237 ASP A C 1
ATOM 1916 O O . ASP A 1 237 ? -4.469 -8.802 8.602 1.00 97.62 237 ASP A O 1
ATOM 1920 N N . GLU A 1 238 ? -5.595 -10.487 9.565 1.00 97.44 238 GLU A N 1
ATOM 1921 C CA . GLU A 1 238 ? -6.422 -10.821 8.403 1.00 97.44 238 GLU A CA 1
ATOM 1922 C C . GLU A 1 238 ? -7.212 -9.613 7.864 1.00 97.44 238 GLU A C 1
ATOM 1924 O O . GLU A 1 238 ? -7.441 -9.499 6.656 1.00 97.44 238 GLU A O 1
ATOM 1929 N N . THR A 1 239 ? -7.620 -8.689 8.740 1.00 96.88 239 THR A N 1
ATOM 1930 C CA . THR A 1 239 ? -8.359 -7.474 8.364 1.00 96.88 239 THR A CA 1
ATOM 1931 C C . THR A 1 239 ? -7.439 -6.494 7.640 1.00 96.88 239 THR A C 1
ATOM 1933 O O . THR A 1 239 ? -7.798 -5.985 6.575 1.00 96.88 239 THR A O 1
ATOM 1936 N N . SER A 1 240 ? -6.220 -6.305 8.152 1.00 97.62 240 SER A N 1
ATOM 1937 C CA . SER A 1 240 ? -5.198 -5.458 7.525 1.00 97.62 240 SER A CA 1
ATOM 1938 C C . SER A 1 240 ? -4.725 -6.026 6.181 1.00 97.62 240 SER A C 1
ATOM 1940 O O . SER A 1 240 ? -4.631 -5.288 5.194 1.00 97.62 240 SER A O 1
ATOM 1942 N N . LEU A 1 241 ? -4.521 -7.348 6.095 1.00 98.00 241 LEU A N 1
ATOM 1943 C CA . LEU A 1 241 ? -4.213 -8.028 4.833 1.00 98.00 241 LEU A CA 1
ATOM 1944 C C . LEU A 1 241 ? -5.335 -7.826 3.812 1.00 98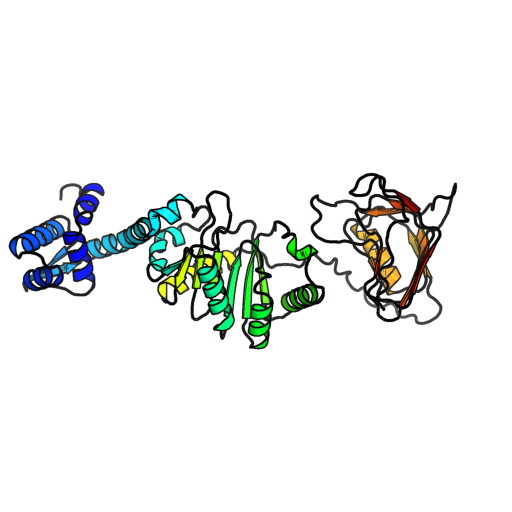.00 241 LEU A C 1
ATOM 1946 O O . LEU A 1 241 ? -5.060 -7.522 2.652 1.00 98.00 241 LEU A O 1
ATOM 1950 N N . ARG A 1 242 ? -6.598 -7.970 4.231 1.00 98.19 242 ARG A N 1
ATOM 1951 C CA . ARG A 1 242 ? -7.761 -7.764 3.358 1.00 98.19 242 ARG A CA 1
ATOM 1952 C C . ARG A 1 242 ? -7.845 -6.331 2.852 1.00 98.19 242 ARG A C 1
ATOM 1954 O O . ARG A 1 242 ? -8.074 -6.145 1.664 1.00 98.19 242 ARG A O 1
ATOM 1961 N N . TRP A 1 243 ? -7.608 -5.335 3.704 1.00 97.94 243 TRP A N 1
ATOM 1962 C CA . TRP A 1 243 ? -7.584 -3.934 3.282 1.00 97.94 243 TRP A CA 1
ATOM 1963 C C . TRP A 1 243 ? -6.530 -3.689 2.193 1.00 97.94 243 TRP A C 1
ATOM 1965 O O . TRP A 1 243 ? -6.848 -3.144 1.135 1.00 97.94 243 TRP A O 1
ATOM 1975 N N . CYS A 1 244 ? -5.300 -4.178 2.399 1.00 98.31 244 CYS A N 1
ATOM 1976 C CA . CYS A 1 244 ? -4.216 -4.053 1.418 1.00 98.31 244 CYS A CA 1
ATOM 1977 C C . CYS A 1 244 ? -4.543 -4.788 0.110 1.00 98.31 244 CYS A C 1
ATOM 1979 O O . CYS A 1 244 ? -4.282 -4.282 -0.982 1.00 98.31 244 CYS A O 1
ATOM 1981 N N . ARG A 1 245 ? -5.136 -5.981 0.222 1.00 98.19 245 ARG A N 1
ATOM 1982 C CA . ARG A 1 245 ? -5.541 -6.822 -0.907 1.00 98.19 245 ARG A CA 1
ATOM 1983 C C . ARG A 1 245 ? -6.615 -6.151 -1.755 1.00 98.19 245 ARG A C 1
ATOM 1985 O O . ARG A 1 245 ? -6.457 -6.083 -2.973 1.00 98.19 245 ARG A O 1
ATOM 1992 N N . ASP A 1 246 ? -7.671 -5.647 -1.120 1.00 98.25 246 ASP A N 1
ATOM 1993 C CA . ASP A 1 246 ? -8.788 -4.983 -1.792 1.00 98.25 246 ASP A CA 1
ATOM 1994 C C . ASP A 1 246 ? -8.303 -3.710 -2.514 1.00 98.25 246 ASP A C 1
ATOM 1996 O O . ASP A 1 246 ? -8.638 -3.493 -3.683 1.00 98.25 246 ASP A O 1
ATOM 2000 N N . LEU A 1 247 ? -7.467 -2.897 -1.850 1.00 97.69 247 LEU A N 1
ATOM 2001 C CA . LEU A 1 247 ? -6.887 -1.683 -2.436 1.00 97.69 247 LEU A CA 1
ATOM 2002 C C . LEU A 1 247 ? -6.007 -2.011 -3.648 1.00 97.69 247 LEU A C 1
ATOM 2004 O O . LEU A 1 247 ? -6.170 -1.414 -4.715 1.00 97.69 247 LEU A O 1
ATOM 2008 N N . PHE A 1 248 ? -5.121 -3.003 -3.515 1.00 97.62 248 PHE A N 1
ATOM 2009 C CA . PHE A 1 248 ? -4.292 -3.467 -4.624 1.00 97.62 248 PHE A CA 1
ATOM 2010 C C . PHE A 1 248 ? -5.148 -3.939 -5.803 1.00 97.62 248 PHE A C 1
ATOM 2012 O O . PHE A 1 248 ? -4.887 -3.560 -6.942 1.00 97.62 248 PHE A O 1
ATOM 2019 N N . GLN A 1 249 ? -6.173 -4.758 -5.555 1.00 96.44 249 GLN A N 1
ATOM 2020 C CA . GLN A 1 249 ? -7.020 -5.317 -6.610 1.00 96.44 249 GLN A CA 1
ATOM 2021 C C . GLN A 1 249 ? -7.791 -4.252 -7.378 1.00 96.44 249 GLN A C 1
ATOM 2023 O O . GLN A 1 249 ? -7.918 -4.369 -8.599 1.00 96.44 249 GLN A O 1
ATOM 2028 N N . GLN A 1 250 ? -8.283 -3.219 -6.693 1.00 95.12 250 GLN A N 1
ATOM 2029 C CA . GLN A 1 250 ? -8.947 -2.116 -7.371 1.00 95.12 250 GLN A CA 1
ATOM 2030 C C . GLN A 1 250 ? -7.987 -1.419 -8.337 1.00 95.12 250 GLN A C 1
ATOM 2032 O O . GLN A 1 250 ? -8.289 -1.306 -9.527 1.00 95.12 250 GLN A O 1
ATOM 2037 N N . HIS A 1 251 ? -6.804 -1.028 -7.858 1.00 94.06 251 HIS A N 1
ATOM 2038 C CA . HIS A 1 251 ? -5.809 -0.405 -8.724 1.00 94.06 251 HIS A CA 1
ATOM 2039 C C . HIS A 1 251 ? -5.354 -1.350 -9.839 1.00 94.06 251 HIS A C 1
ATOM 2041 O O . HIS A 1 251 ? -5.219 -0.931 -10.984 1.00 94.06 251 HIS A O 1
ATOM 2047 N N . TRP A 1 252 ? -5.192 -2.641 -9.553 1.00 94.81 252 TRP A N 1
ATOM 2048 C CA . TRP A 1 252 ? -4.848 -3.653 -10.547 1.00 94.81 252 TRP A CA 1
ATOM 2049 C C . TRP A 1 252 ? -5.885 -3.742 -11.671 1.00 94.81 252 TRP A C 1
ATOM 2051 O O . TRP A 1 252 ? -5.507 -3.863 -12.837 1.00 94.81 252 TRP A O 1
ATOM 2061 N N . GLY A 1 253 ? -7.178 -3.683 -11.336 1.00 92.19 253 GLY A N 1
ATOM 2062 C CA . GLY A 1 253 ? -8.287 -3.725 -12.292 1.00 92.19 253 GLY A CA 1
ATOM 2063 C C . GLY A 1 253 ? -8.356 -2.501 -13.207 1.00 92.19 253 GLY A C 1
ATOM 2064 O O . GLY A 1 253 ? -8.693 -2.641 -14.381 1.00 92.19 253 GLY A O 1
ATOM 2065 N N . GLU A 1 254 ? -7.993 -1.328 -12.688 1.00 89.00 254 GLU A N 1
ATOM 2066 C CA . GLU A 1 254 ? -7.936 -0.058 -13.427 1.00 89.00 254 GLU A CA 1
ATOM 2067 C C . GLU A 1 254 ? -6.623 0.111 -14.213 1.00 89.00 254 GLU A C 1
ATOM 2069 O O . GLU A 1 254 ? -6.563 0.845 -15.202 1.00 89.00 254 GLU A O 1
ATOM 2074 N N . ALA A 1 255 ? -5.563 -0.581 -13.791 1.00 88.19 255 ALA A N 1
ATOM 2075 C CA . ALA A 1 255 ? -4.241 -0.460 -14.373 1.00 88.19 255 ALA A CA 1
ATOM 2076 C C . ALA A 1 255 ? -4.142 -1.093 -15.762 1.00 88.19 255 ALA A C 1
ATOM 2078 O O . ALA A 1 255 ? -4.692 -2.157 -16.066 1.00 88.19 255 ALA A O 1
ATOM 2079 N N . VAL A 1 256 ? -3.334 -0.461 -16.608 1.00 82.25 256 VAL A N 1
ATOM 2080 C CA . VAL A 1 256 ? -3.054 -0.967 -17.946 1.00 82.25 256 VAL A CA 1
ATOM 2081 C C . VAL A 1 256 ? -1.937 -1.992 -17.830 1.00 82.25 256 VAL A C 1
ATOM 2083 O O . VAL A 1 256 ? -0.924 -1.733 -17.179 1.00 82.25 256 VAL A O 1
ATOM 2086 N N . GLN A 1 257 ? -2.090 -3.156 -18.474 1.00 69.50 257 GLN A N 1
ATOM 2087 C CA . GLN A 1 257 ? -0.981 -4.103 -18.604 1.00 69.50 257 GLN A CA 1
ATOM 2088 C C . GLN A 1 257 ? 0.276 -3.366 -19.032 1.00 69.50 257 GLN A C 1
ATOM 2090 O O . GLN A 1 257 ? 0.223 -2.515 -19.929 1.00 69.50 257 GLN A O 1
ATOM 2095 N N . ARG A 1 258 ? 1.406 -3.721 -18.415 1.00 55.53 258 ARG A N 1
ATOM 2096 C CA . ARG A 1 258 ? 2.701 -3.310 -18.919 1.00 55.53 258 ARG A CA 1
ATOM 2097 C C . ARG A 1 258 ? 2.886 -3.999 -20.258 1.00 55.53 258 ARG A C 1
ATOM 2099 O O . ARG A 1 258 ? 3.501 -5.051 -20.375 1.00 55.53 258 ARG A O 1
ATOM 2106 N N . LYS A 1 259 ? 2.330 -3.391 -21.300 1.00 41.16 259 LYS A N 1
ATOM 2107 C CA . LYS A 1 259 ? 2.821 -3.614 -22.640 1.00 41.16 259 LYS A CA 1
ATOM 2108 C C . LYS A 1 259 ? 4.284 -3.189 -22.556 1.00 41.16 259 LYS A C 1
ATOM 2110 O O . LYS A 1 259 ? 4.543 -2.088 -22.052 1.00 41.16 259 LYS A O 1
ATOM 2115 N N . PRO A 1 260 ? 5.241 -4.015 -23.011 1.00 33.59 260 PRO A N 1
ATOM 2116 C CA . PRO A 1 260 ? 6.516 -3.450 -23.412 1.00 33.59 260 PRO A CA 1
ATOM 2117 C C . PRO A 1 260 ? 6.165 -2.204 -24.231 1.00 33.59 260 PRO A C 1
ATOM 2119 O O . PRO A 1 260 ? 5.223 -2.278 -25.035 1.00 33.59 260 PRO A O 1
ATOM 2122 N N . ALA A 1 261 ? 6.827 -1.060 -24.003 1.00 28.38 261 ALA A N 1
ATOM 2123 C CA . ALA A 1 261 ? 6.769 0.021 -24.990 1.00 28.38 261 ALA A CA 1
ATOM 2124 C C . ALA A 1 261 ? 6.891 -0.672 -26.345 1.00 28.38 261 ALA A C 1
ATOM 2126 O O . ALA A 1 261 ? 7.793 -1.510 -26.433 1.00 28.38 261 ALA A O 1
ATOM 2127 N N . PRO A 1 262 ? 5.916 -0.517 -27.266 1.00 24.55 262 PRO A N 1
ATOM 2128 C CA . PRO A 1 262 ? 5.725 -1.479 -28.331 1.00 24.55 262 PRO A CA 1
ATOM 2129 C C . PRO A 1 262 ? 7.079 -1.694 -28.977 1.00 24.55 262 PRO A C 1
ATOM 2131 O O . PRO A 1 262 ? 7.604 -0.801 -29.638 1.00 24.55 262 PRO A O 1
ATOM 2134 N N . ALA A 1 263 ? 7.655 -2.881 -28.755 1.00 31.81 263 ALA A N 1
ATOM 2135 C CA . ALA A 1 263 ? 8.548 -3.417 -29.744 1.00 31.81 263 ALA A CA 1
ATOM 2136 C C . ALA A 1 263 ? 7.679 -3.329 -30.985 1.00 31.81 263 ALA A C 1
ATOM 2138 O O . ALA A 1 263 ? 6.567 -3.874 -30.992 1.00 31.81 263 ALA A O 1
ATOM 2139 N N . VAL A 1 264 ? 8.093 -2.528 -31.960 1.00 30.03 264 VAL A N 1
ATOM 2140 C CA . VAL A 1 264 ? 7.534 -2.647 -33.292 1.00 30.03 264 VAL A CA 1
ATOM 2141 C C . VAL A 1 264 ? 7.842 -4.090 -33.657 1.00 30.03 264 VAL A C 1
ATOM 2143 O O . VAL A 1 264 ? 8.943 -4.428 -34.075 1.00 30.03 264 VAL A O 1
ATOM 2146 N N . GLN A 1 265 ? 6.908 -4.986 -33.338 1.00 29.59 265 GLN A N 1
ATOM 2147 C CA . GLN A 1 265 ? 6.921 -6.335 -33.828 1.00 29.59 265 GLN A CA 1
ATOM 2148 C C . GLN A 1 265 ? 6.618 -6.137 -35.290 1.00 29.59 265 GLN A C 1
ATOM 2150 O O . GLN A 1 265 ? 5.465 -5.985 -35.699 1.00 29.59 265 GLN A O 1
ATOM 2155 N N . VAL A 1 266 ? 7.704 -6.069 -36.048 1.00 30.55 266 VAL A N 1
ATOM 2156 C CA . VAL A 1 266 ? 7.716 -6.347 -37.463 1.00 30.55 266 VAL A CA 1
ATOM 2157 C C . VAL A 1 266 ? 6.781 -7.527 -37.663 1.00 30.55 266 VAL A C 1
ATOM 2159 O O . VAL A 1 266 ? 7.042 -8.634 -37.179 1.00 30.55 266 VAL A O 1
ATOM 2162 N N . LYS A 1 267 ? 5.637 -7.300 -38.308 1.00 31.08 267 LYS A N 1
ATOM 2163 C CA . LYS A 1 267 ? 4.801 -8.413 -38.738 1.00 31.08 267 LYS A CA 1
ATOM 2164 C C . LYS A 1 267 ? 5.682 -9.238 -39.666 1.00 31.08 267 LYS A C 1
ATOM 2166 O O . LYS A 1 267 ? 5.941 -8.802 -40.781 1.00 31.08 267 LYS A O 1
ATOM 2171 N N . ARG A 1 268 ? 6.144 -10.407 -39.204 1.00 33.16 268 ARG A N 1
ATOM 2172 C CA . ARG A 1 268 ? 6.809 -11.406 -40.046 1.00 33.16 268 ARG A CA 1
ATOM 2173 C C . ARG A 1 268 ? 5.878 -11.712 -41.217 1.00 33.16 268 ARG A C 1
ATOM 2175 O O . ARG A 1 268 ? 4.908 -12.457 -41.078 1.00 33.16 268 ARG A O 1
ATOM 2182 N N . GLY A 1 269 ? 6.142 -11.083 -42.357 1.00 33.06 269 GLY A N 1
ATOM 2183 C CA . GLY A 1 269 ? 5.540 -11.451 -43.625 1.00 33.06 269 GLY A CA 1
ATOM 2184 C C . GLY A 1 269 ? 5.996 -12.861 -43.979 1.00 33.06 269 GLY A C 1
ATOM 2185 O O . GLY A 1 269 ? 7.167 -13.200 -43.813 1.00 33.06 269 GLY A O 1
ATOM 2186 N N . LYS A 1 270 ? 5.057 -13.706 -44.410 1.00 32.56 270 LYS A N 1
ATOM 2187 C CA . LYS A 1 270 ? 5.347 -15.071 -44.863 1.00 32.56 270 LYS A CA 1
ATOM 2188 C C . LYS A 1 270 ? 6.411 -15.065 -45.965 1.00 32.56 270 LYS A C 1
ATOM 2190 O O . LYS A 1 270 ? 6.363 -14.234 -46.869 1.00 32.56 270 LYS A O 1
ATOM 2195 N N . LEU A 1 271 ? 7.313 -16.045 -45.867 1.00 35.44 271 LEU A N 1
ATOM 2196 C CA . LEU A 1 271 ? 8.402 -16.345 -46.793 1.00 35.44 271 LEU A CA 1
ATOM 2197 C C . LEU A 1 271 ? 8.001 -16.209 -48.270 1.00 35.44 271 LEU A C 1
ATOM 2199 O O . LEU A 1 271 ? 7.048 -16.843 -48.721 1.00 35.44 271 LEU A O 1
ATOM 2203 N N . SER A 1 272 ? 8.853 -15.529 -49.036 1.00 32.81 272 SER A N 1
ATOM 2204 C CA . SER A 1 272 ? 9.122 -15.892 -50.426 1.00 32.81 272 SER A CA 1
ATOM 2205 C C . SER A 1 272 ? 10.428 -16.680 -50.449 1.00 32.81 272 SER A C 1
ATOM 2207 O O . SER A 1 272 ? 11.512 -16.130 -50.278 1.00 32.81 272 SER A O 1
ATOM 2209 N N . THR A 1 273 ? 10.312 -17.989 -50.637 1.00 36.00 273 THR A N 1
ATOM 2210 C CA . THR A 1 273 ? 11.425 -18.906 -50.878 1.00 36.00 273 THR A CA 1
ATOM 2211 C C . THR A 1 273 ? 12.196 -18.501 -52.131 1.00 36.00 273 THR A C 1
ATOM 2213 O O . THR A 1 273 ? 11.670 -18.634 -53.235 1.00 36.00 273 THR A O 1
ATOM 2216 N N . LYS A 1 274 ? 13.456 -18.089 -51.973 1.00 32.25 274 LYS A N 1
ATOM 2217 C CA . LYS A 1 274 ? 14.516 -18.344 -52.956 1.00 32.25 274 LYS A CA 1
ATOM 2218 C C . LYS A 1 274 ? 15.873 -18.314 -52.259 1.00 32.25 274 LYS A C 1
ATOM 2220 O O . LYS A 1 274 ? 16.367 -17.269 -51.862 1.00 32.25 274 LYS A O 1
ATOM 2225 N N . VAL A 1 275 ? 16.429 -19.508 -52.094 1.00 35.03 275 VAL A N 1
ATOM 2226 C CA . VAL A 1 275 ? 17.816 -19.744 -51.699 1.00 35.03 275 VAL A CA 1
ATOM 2227 C C . VAL A 1 275 ? 18.705 -19.491 -52.917 1.00 35.03 275 VAL A C 1
ATOM 2229 O O . VAL A 1 275 ? 18.425 -20.030 -53.988 1.00 35.03 275 VAL A O 1
ATOM 2232 N N . GLY A 1 276 ? 19.778 -18.719 -52.733 1.00 32.88 276 GLY A N 1
ATOM 2233 C CA . GLY A 1 276 ? 20.953 -18.721 -53.609 1.00 32.88 276 GLY A CA 1
ATOM 2234 C C . GLY A 1 276 ? 21.476 -17.335 -53.994 1.00 32.88 276 GLY A C 1
ATOM 2235 O O . GLY A 1 276 ? 20.748 -16.559 -54.602 1.00 32.88 276 GLY A O 1
ATOM 2236 N N . SER A 1 277 ? 22.777 -17.124 -53.740 1.00 36.44 277 SER A N 1
ATOM 2237 C CA . SER A 1 277 ? 23.627 -15.965 -54.078 1.00 36.44 277 SER A CA 1
ATOM 2238 C C . SER A 1 277 ? 23.571 -14.799 -53.091 1.00 36.44 277 SER A C 1
ATOM 2240 O O . SER A 1 277 ? 22.503 -14.234 -52.894 1.00 36.44 277 SER A O 1
ATOM 2242 N N . SER A 1 278 ? 24.747 -14.433 -52.551 1.00 54.88 278 SER A N 1
ATOM 2243 C CA . SER A 1 278 ? 25.053 -13.228 -51.756 1.00 54.88 278 SER A CA 1
ATOM 2244 C C . SER A 1 278 ? 24.038 -12.114 -52.018 1.00 54.88 278 SER A C 1
ATOM 2246 O O . SER A 1 278 ? 24.069 -11.461 -53.067 1.00 54.88 278 SER A O 1
ATOM 2248 N N . SER A 1 279 ? 23.047 -11.998 -51.138 1.00 72.81 279 SER A N 1
ATOM 2249 C CA . SER A 1 279 ? 21.841 -11.236 -51.437 1.00 72.81 279 SER A CA 1
ATOM 2250 C C . SER A 1 279 ? 22.088 -9.777 -51.067 1.00 72.81 279 SER A C 1
ATOM 2252 O O . SER A 1 279 ? 22.227 -9.430 -49.898 1.00 72.81 279 SER A O 1
ATOM 2254 N N . ARG A 1 280 ? 22.176 -8.912 -52.083 1.00 85.56 280 ARG A N 1
ATOM 2255 C CA . ARG A 1 280 ? 22.261 -7.456 -51.917 1.00 85.56 280 ARG A CA 1
ATOM 2256 C C . ARG A 1 280 ? 20.876 -6.828 -52.030 1.00 85.56 280 ARG A C 1
ATOM 2258 O O . ARG A 1 280 ? 20.123 -7.164 -52.943 1.00 85.56 280 ARG A O 1
ATOM 2265 N N . ILE A 1 281 ? 20.580 -5.851 -51.177 1.00 86.38 281 ILE A N 1
ATOM 2266 C CA . ILE A 1 281 ? 19.376 -5.015 -51.260 1.00 86.38 281 ILE A CA 1
ATOM 2267 C C . ILE A 1 281 ? 19.737 -3.528 -51.272 1.00 86.38 281 ILE A C 1
ATOM 2269 O O . ILE A 1 281 ? 20.713 -3.109 -50.653 1.00 86.38 281 ILE A O 1
ATOM 2273 N N . ILE A 1 282 ? 18.950 -2.725 -51.993 1.00 87.00 282 ILE A N 1
ATOM 2274 C CA . ILE A 1 282 ? 19.031 -1.260 -51.962 1.00 87.00 282 ILE A CA 1
ATOM 2275 C C . ILE A 1 282 ? 17.777 -0.726 -51.276 1.00 87.00 282 ILE A C 1
ATOM 2277 O O . ILE A 1 282 ? 16.660 -1.042 -51.689 1.00 87.00 282 ILE A O 1
ATOM 2281 N N . ILE A 1 283 ? 17.963 0.109 -50.259 1.00 82.06 283 ILE A N 1
ATOM 2282 C CA . ILE A 1 283 ? 16.888 0.781 -49.532 1.00 82.06 283 ILE A CA 1
ATOM 2283 C C . ILE A 1 283 ? 16.969 2.274 -49.813 1.00 82.06 283 ILE A C 1
ATOM 2285 O O . ILE A 1 283 ? 18.045 2.865 -49.762 1.00 82.06 283 ILE A O 1
ATOM 2289 N N . ILE A 1 284 ? 15.820 2.887 -50.082 1.00 84.06 284 ILE A N 1
ATOM 2290 C CA . ILE A 1 284 ? 15.699 4.333 -50.263 1.00 84.06 284 ILE A CA 1
ATOM 2291 C C . ILE A 1 284 ? 15.010 4.906 -49.029 1.00 84.06 284 ILE A C 1
ATOM 2293 O O . ILE A 1 284 ? 13.885 4.505 -48.718 1.00 84.06 284 ILE A O 1
ATOM 2297 N N . GLY A 1 285 ? 15.687 5.828 -48.349 1.00 83.06 285 GLY A N 1
ATOM 2298 C CA . GLY A 1 285 ? 15.172 6.494 -47.160 1.00 83.06 285 GLY A CA 1
ATOM 2299 C C . GLY A 1 285 ? 13.982 7.395 -47.484 1.00 83.06 285 GLY A C 1
ATOM 2300 O O . GLY A 1 285 ? 13.963 8.082 -48.509 1.00 83.06 285 GLY A O 1
ATOM 2301 N N . ARG A 1 286 ? 12.960 7.349 -46.629 1.00 81.12 286 ARG A N 1
ATOM 2302 C CA . ARG A 1 286 ? 11.682 8.061 -46.793 1.00 81.12 286 ARG A CA 1
ATOM 2303 C C . ARG A 1 286 ? 11.463 9.134 -45.727 1.00 81.12 286 ARG A C 1
ATOM 2305 O O . ARG A 1 286 ? 10.386 9.724 -45.680 1.00 81.12 286 ARG A O 1
ATOM 2312 N N . GLU A 1 287 ? 12.449 9.342 -44.858 1.00 82.12 287 GLU A N 1
ATOM 2313 C CA . GLU A 1 287 ? 12.402 10.212 -43.679 1.00 82.12 287 GLU A CA 1
ATOM 2314 C C . GLU A 1 287 ? 11.203 9.934 -42.754 1.00 82.12 287 GLU A C 1
ATOM 2316 O O . GLU A 1 287 ? 10.674 10.830 -42.088 1.00 82.12 287 GLU A O 1
ATOM 2321 N N . ARG A 1 288 ? 10.797 8.661 -42.673 1.00 69.31 288 ARG A N 1
ATOM 2322 C CA . ARG A 1 288 ? 9.663 8.194 -41.869 1.00 69.31 288 ARG A CA 1
ATOM 2323 C C . ARG A 1 288 ? 10.099 7.138 -40.849 1.00 69.31 288 ARG A C 1
ATOM 2325 O O . ARG A 1 288 ? 10.454 6.038 -41.268 1.00 69.31 288 ARG A O 1
ATOM 2332 N N . PRO A 1 289 ? 9.976 7.411 -39.534 1.00 70.12 289 PRO A N 1
ATOM 2333 C CA . PRO A 1 289 ? 10.509 6.553 -38.469 1.00 70.12 289 PRO A CA 1
ATOM 2334 C C . PRO A 1 289 ? 9.958 5.131 -38.486 1.00 70.12 289 PRO A C 1
ATOM 2336 O O . PRO A 1 289 ? 10.694 4.179 -38.259 1.00 70.12 289 PRO A O 1
ATOM 2339 N N . ASP A 1 290 ? 8.677 4.978 -38.806 1.00 59.03 290 ASP A N 1
ATOM 2340 C CA . ASP A 1 290 ? 7.994 3.691 -38.849 1.00 59.03 290 ASP A CA 1
ATOM 2341 C C . ASP A 1 290 ? 8.361 2.841 -40.077 1.00 59.03 290 ASP A C 1
ATOM 2343 O O . ASP A 1 290 ? 8.274 1.617 -40.021 1.00 59.03 290 ASP A O 1
ATOM 2347 N N . LEU A 1 291 ? 8.776 3.471 -41.180 1.00 59.56 291 LEU A N 1
ATOM 2348 C CA . LEU A 1 291 ? 9.094 2.781 -42.434 1.00 59.56 291 LEU A CA 1
ATOM 2349 C C . LEU A 1 291 ? 10.593 2.548 -42.611 1.00 59.56 291 LEU A C 1
ATOM 2351 O O . LEU A 1 291 ? 10.993 1.471 -43.043 1.00 59.56 291 LEU A O 1
ATOM 2355 N N . ASP A 1 292 ? 11.412 3.545 -42.291 1.00 75.88 292 ASP A N 1
ATOM 2356 C CA . ASP A 1 292 ? 12.855 3.504 -42.519 1.00 75.88 292 ASP A CA 1
ATOM 2357 C C . ASP A 1 292 ? 13.536 2.538 -41.549 1.00 75.88 292 ASP A C 1
ATOM 2359 O O . ASP A 1 292 ? 14.336 1.709 -41.976 1.00 75.88 292 ASP A O 1
ATOM 2363 N N . ALA A 1 293 ? 13.179 2.588 -40.258 1.00 80.00 293 ALA A N 1
ATOM 2364 C CA . ALA A 1 293 ? 13.721 1.659 -39.267 1.00 80.00 293 ALA A CA 1
ATOM 2365 C C . ALA A 1 293 ? 13.360 0.209 -39.612 1.00 80.00 293 ALA A C 1
ATOM 2367 O O . ALA A 1 293 ? 14.213 -0.674 -39.573 1.00 80.00 293 ALA A O 1
ATOM 2368 N N . GLN A 1 294 ? 12.105 -0.016 -40.010 1.00 67.31 294 GLN A N 1
ATOM 2369 C CA . GLN A 1 294 ? 11.608 -1.327 -40.402 1.00 67.31 294 GLN A CA 1
ATOM 2370 C C . GLN A 1 294 ? 12.322 -1.860 -41.646 1.00 67.31 294 GLN A C 1
ATOM 2372 O O . GLN A 1 294 ? 12.782 -2.997 -41.654 1.00 67.31 294 GLN A O 1
ATOM 2377 N N . ALA A 1 295 ? 12.456 -1.029 -42.680 1.00 70.06 295 ALA A N 1
ATOM 2378 C CA . ALA A 1 295 ? 13.118 -1.424 -43.914 1.00 70.06 295 ALA A CA 1
ATOM 2379 C C . ALA A 1 295 ? 14.589 -1.788 -43.677 1.00 70.06 295 ALA A C 1
ATOM 2381 O O . ALA A 1 295 ? 15.060 -2.788 -44.213 1.00 70.06 295 ALA A O 1
ATOM 2382 N N . ILE A 1 296 ? 15.305 -1.008 -42.857 1.00 86.12 296 ILE A N 1
ATOM 2383 C CA . ILE A 1 296 ? 16.696 -1.307 -42.501 1.00 86.12 296 ILE A CA 1
ATOM 2384 C C . ILE A 1 296 ? 16.773 -2.590 -41.665 1.00 86.12 296 ILE A C 1
ATOM 2386 O O . ILE A 1 296 ? 17.619 -3.430 -41.960 1.00 86.12 296 ILE A O 1
ATOM 2390 N N . GLN A 1 297 ? 15.891 -2.776 -40.677 1.00 89.25 297 GLN A N 1
ATOM 2391 C CA . GLN A 1 297 ? 15.856 -3.994 -39.857 1.00 89.25 297 GLN A CA 1
ATOM 2392 C C . GLN A 1 297 ? 15.616 -5.243 -40.720 1.00 89.25 297 GLN A C 1
ATOM 2394 O O . GLN A 1 297 ? 16.389 -6.195 -40.659 1.00 89.25 297 GLN A O 1
ATOM 2399 N N . ASP A 1 298 ? 14.611 -5.208 -41.598 1.00 67.19 298 ASP A N 1
ATOM 2400 C CA . ASP A 1 298 ? 14.316 -6.313 -42.515 1.00 67.19 298 ASP A CA 1
ATOM 2401 C C . ASP A 1 298 ? 15.491 -6.601 -43.453 1.00 67.19 298 ASP A C 1
ATOM 2403 O O . ASP A 1 298 ? 15.751 -7.752 -43.805 1.00 67.19 298 ASP A O 1
ATOM 2407 N N . ALA A 1 299 ? 16.215 -5.565 -43.869 1.00 79.19 299 ALA A N 1
ATOM 2408 C CA . ALA A 1 299 ? 17.365 -5.730 -44.732 1.00 79.19 299 ALA A CA 1
ATOM 2409 C C . ALA A 1 299 ? 18.537 -6.410 -44.013 1.00 79.19 299 ALA A C 1
ATOM 2411 O O . ALA A 1 299 ? 19.078 -7.376 -44.543 1.00 79.19 299 ALA A O 1
ATOM 2412 N N . VAL A 1 300 ? 18.900 -5.963 -42.807 1.00 88.44 300 VAL A N 1
ATOM 2413 C CA . VAL A 1 300 ? 20.021 -6.562 -42.057 1.00 88.44 300 VAL A CA 1
ATOM 2414 C C . VAL A 1 300 ? 19.723 -7.986 -41.584 1.00 88.44 300 VAL A C 1
ATOM 2416 O O . VAL A 1 300 ? 20.645 -8.778 -41.409 1.00 88.44 300 VAL A O 1
ATOM 2419 N N . ASP A 1 301 ? 18.444 -8.335 -41.423 1.00 84.12 301 ASP A N 1
ATOM 2420 C CA . ASP A 1 301 ? 18.027 -9.682 -41.031 1.00 84.12 301 ASP A CA 1
ATOM 2421 C C . ASP A 1 301 ? 18.064 -10.684 -42.198 1.00 84.12 301 ASP A C 1
ATOM 2423 O O . ASP A 1 301 ? 18.246 -11.882 -41.971 1.00 84.12 301 ASP A O 1
ATOM 2427 N N . ASN A 1 302 ? 17.891 -10.221 -43.444 1.00 80.56 302 ASN A N 1
ATOM 2428 C CA . ASN A 1 302 ? 17.643 -11.099 -44.598 1.00 80.56 302 ASN A CA 1
ATOM 2429 C C . ASN A 1 302 ? 18.681 -10.999 -45.732 1.00 80.56 302 ASN A C 1
ATOM 2431 O O . ASN A 1 302 ? 18.638 -11.816 -46.656 1.00 80.56 302 ASN A O 1
ATOM 2435 N N . TYR A 1 303 ? 19.584 -10.018 -45.697 1.00 85.19 303 TYR A N 1
ATOM 2436 C CA . TYR A 1 303 ? 20.529 -9.736 -46.780 1.00 85.19 303 TYR A CA 1
ATOM 2437 C C . TYR A 1 303 ? 21.963 -9.614 -46.260 1.00 85.19 303 TYR A C 1
ATOM 2439 O O . TYR A 1 303 ? 22.193 -9.126 -45.156 1.00 85.19 303 TYR A O 1
ATOM 2447 N N . ASP A 1 304 ? 22.930 -10.050 -47.067 1.00 87.94 304 ASP A N 1
ATOM 2448 C CA . ASP A 1 304 ? 24.356 -10.003 -46.713 1.00 87.94 304 ASP A CA 1
ATOM 2449 C C . ASP A 1 304 ? 24.963 -8.614 -46.975 1.00 87.94 304 ASP A C 1
ATOM 2451 O O . ASP A 1 304 ? 25.900 -8.193 -46.294 1.00 87.94 304 ASP A O 1
ATOM 2455 N N . GLU A 1 305 ? 24.414 -7.884 -47.953 1.00 93.25 305 GLU A N 1
ATOM 2456 C CA . GLU A 1 305 ? 24.806 -6.511 -48.277 1.00 93.25 305 GLU A CA 1
ATOM 2457 C C . GLU A 1 305 ? 23.578 -5.592 -48.342 1.00 93.25 305 GLU A C 1
ATOM 2459 O O . GLU A 1 305 ? 22.658 -5.782 -49.142 1.00 93.25 305 GLU A O 1
ATOM 2464 N N . VAL A 1 306 ? 23.586 -4.548 -47.520 1.00 94.69 306 VAL A N 1
ATOM 2465 C CA . VAL A 1 306 ? 22.537 -3.535 -47.428 1.00 94.69 306 VAL A CA 1
ATOM 2466 C C . VAL A 1 306 ? 23.094 -2.202 -47.900 1.00 94.69 306 VAL A C 1
ATOM 2468 O O . VAL A 1 306 ? 23.958 -1.611 -47.253 1.00 94.69 306 VAL A O 1
ATOM 2471 N N . VAL A 1 307 ? 22.577 -1.705 -49.023 1.00 93.38 307 VAL A N 1
ATOM 2472 C CA . VAL A 1 307 ? 22.946 -0.396 -49.565 1.00 93.38 307 VAL A CA 1
ATOM 2473 C C . VAL A 1 307 ? 21.852 0.618 -49.281 1.00 93.38 307 VAL A C 1
ATOM 2475 O O . VAL A 1 307 ? 20.704 0.448 -49.683 1.00 93.38 307 VAL A O 1
ATOM 2478 N N . LEU A 1 308 ? 22.213 1.685 -48.586 1.00 94.81 308 LEU A N 1
ATOM 2479 C CA . LEU A 1 308 ? 21.311 2.751 -48.176 1.00 94.81 308 LEU A CA 1
ATOM 2480 C C . LEU A 1 308 ? 21.472 3.948 -49.123 1.00 94.81 308 LEU A C 1
ATOM 2482 O O . LEU A 1 308 ? 22.598 4.347 -49.408 1.00 94.81 308 LEU A O 1
ATOM 2486 N N . ARG A 1 309 ? 20.360 4.519 -49.602 1.00 92.94 309 ARG A N 1
ATOM 2487 C CA . ARG A 1 309 ? 20.324 5.719 -50.455 1.00 92.94 309 ARG A CA 1
ATOM 2488 C C . ARG A 1 309 ? 19.408 6.782 -49.852 1.00 92.94 309 ARG A C 1
ATOM 2490 O O . ARG A 1 309 ? 18.241 6.513 -49.567 1.00 92.94 309 ARG A O 1
ATOM 2497 N N . GLY A 1 310 ? 19.905 8.011 -49.742 1.00 89.69 310 GLY A N 1
ATOM 2498 C CA . GLY A 1 310 ? 19.125 9.165 -49.285 1.00 89.69 310 GLY A CA 1
ATOM 2499 C C . GLY A 1 310 ? 19.125 9.344 -47.764 1.00 89.69 310 GLY A C 1
ATOM 2500 O O . GLY A 1 310 ? 20.103 9.019 -47.091 1.00 89.69 310 GLY A O 1
ATOM 2501 N N . ARG A 1 311 ? 18.043 9.917 -47.223 1.00 92.94 311 ARG A N 1
ATOM 2502 C CA . ARG A 1 311 ? 17.923 10.289 -45.804 1.00 92.94 311 ARG A CA 1
ATOM 2503 C C . ARG A 1 311 ? 16.970 9.350 -45.064 1.00 92.94 311 ARG A C 1
ATOM 2505 O O . ARG A 1 311 ? 15.834 9.161 -45.490 1.00 92.94 311 ARG A O 1
ATOM 2512 N N . PHE A 1 312 ? 17.417 8.812 -43.936 1.00 90.06 312 PHE A N 1
ATOM 2513 C CA . PHE A 1 312 ? 16.667 7.883 -43.097 1.00 90.06 312 PHE A CA 1
ATOM 2514 C C . PHE A 1 312 ? 16.398 8.512 -41.736 1.00 90.06 312 PHE A C 1
ATOM 2516 O O . PHE A 1 312 ? 17.328 8.888 -41.019 1.00 90.06 312 PHE A O 1
ATOM 2523 N N . ASN A 1 313 ? 15.125 8.583 -41.366 1.00 85.94 313 ASN A N 1
ATOM 2524 C CA . ASN A 1 313 ? 14.718 8.912 -40.008 1.00 85.94 313 ASN A CA 1
ATOM 2525 C C . ASN A 1 313 ? 14.341 7.606 -39.330 1.00 85.94 313 ASN A C 1
ATOM 2527 O O . ASN A 1 313 ? 13.337 7.029 -39.716 1.00 85.94 313 ASN A O 1
ATOM 2531 N N . ILE A 1 314 ? 15.093 7.146 -38.334 1.00 82.06 314 ILE A N 1
ATOM 2532 C CA . ILE A 1 314 ? 14.748 5.907 -37.612 1.00 82.06 314 ILE A CA 1
ATOM 2533 C C . ILE A 1 314 ? 14.035 6.180 -36.280 1.00 82.06 314 ILE A C 1
ATOM 2535 O O . ILE A 1 314 ? 13.841 5.272 -35.480 1.00 82.06 314 ILE A O 1
ATOM 2539 N N . GLY A 1 315 ? 13.629 7.425 -36.010 1.00 76.44 315 GLY A N 1
ATOM 2540 C CA . GLY A 1 315 ? 12.933 7.779 -34.772 1.00 76.44 315 GLY A CA 1
ATOM 2541 C C . GLY A 1 315 ? 13.759 7.446 -33.524 1.00 76.44 315 GLY A C 1
ATOM 2542 O O . GLY A 1 315 ? 14.952 7.730 -33.484 1.00 76.44 315 GLY A O 1
ATOM 2543 N N . ALA A 1 316 ? 13.130 6.807 -32.534 1.00 74.06 316 ALA A N 1
ATOM 2544 C CA . ALA A 1 316 ? 13.793 6.223 -31.360 1.00 74.06 316 ALA A CA 1
ATOM 2545 C C . ALA A 1 316 ? 14.188 4.739 -31.565 1.00 74.06 316 ALA A C 1
ATOM 2547 O O . ALA A 1 316 ? 14.557 4.037 -30.630 1.00 74.06 316 ALA A O 1
ATOM 2548 N N . SER A 1 317 ? 14.096 4.203 -32.785 1.00 76.56 317 SER A N 1
ATOM 2549 C CA . SER A 1 317 ? 14.381 2.788 -33.035 1.00 76.56 317 SER A CA 1
ATOM 2550 C C . SER A 1 317 ? 15.879 2.475 -32.966 1.00 76.56 317 SER A C 1
ATOM 2552 O O . SER A 1 317 ? 16.732 3.336 -33.191 1.00 76.56 317 SER A O 1
ATOM 2554 N N . THR A 1 318 ? 16.185 1.217 -32.651 1.00 85.25 318 THR A N 1
ATOM 2555 C CA . THR A 1 318 ? 17.532 0.633 -32.698 1.00 85.25 318 THR A CA 1
ATOM 2556 C C . THR A 1 318 ? 17.510 -0.518 -33.696 1.00 85.25 318 THR A C 1
ATOM 2558 O O . THR A 1 318 ? 16.626 -1.372 -33.609 1.00 85.25 318 THR A O 1
ATOM 2561 N N . ILE A 1 319 ? 18.460 -0.541 -34.631 1.00 88.50 319 ILE A N 1
ATOM 2562 C CA . ILE A 1 319 ? 18.615 -1.628 -35.602 1.00 88.50 319 ILE A CA 1
ATOM 2563 C C . ILE A 1 319 ? 19.474 -2.721 -34.970 1.00 88.50 319 ILE A C 1
ATOM 2565 O O . ILE A 1 319 ? 20.647 -2.493 -34.684 1.00 88.50 319 ILE A O 1
ATOM 2569 N N . ASN A 1 320 ? 18.900 -3.900 -34.749 1.00 90.31 320 ASN A N 1
ATOM 2570 C CA . ASN A 1 320 ? 19.608 -5.023 -34.140 1.00 90.31 320 ASN A CA 1
ATOM 2571 C C . ASN A 1 320 ? 20.260 -5.882 -35.223 1.00 90.31 320 ASN A C 1
ATOM 2573 O O . ASN A 1 320 ? 19.586 -6.301 -36.162 1.00 90.31 320 ASN A O 1
ATOM 2577 N N . ILE A 1 321 ? 21.549 -6.176 -35.067 1.00 89.88 321 ILE A N 1
ATOM 2578 C CA . ILE A 1 321 ? 22.332 -6.970 -36.012 1.00 89.88 321 ILE A CA 1
ATOM 2579 C C . ILE A 1 321 ? 22.718 -8.288 -35.338 1.00 89.88 321 ILE A C 1
ATOM 2581 O O . ILE A 1 321 ? 23.548 -8.323 -34.428 1.00 89.88 321 ILE A O 1
ATOM 2585 N N . ASN A 1 322 ? 22.091 -9.376 -35.790 1.00 89.56 322 ASN A N 1
ATOM 2586 C CA . ASN A 1 322 ? 22.262 -10.722 -35.228 1.00 89.56 322 ASN A CA 1
ATOM 2587 C C . ASN A 1 322 ? 22.967 -11.700 -36.185 1.00 89.56 322 ASN A C 1
ATOM 2589 O O . ASN A 1 322 ? 23.118 -12.873 -35.859 1.00 89.56 322 ASN A O 1
ATOM 2593 N N . ARG A 1 323 ? 23.371 -11.236 -37.372 1.00 90.44 323 ARG A N 1
ATOM 2594 C CA . ARG A 1 323 ? 24.089 -12.006 -38.398 1.00 90.44 323 ARG A CA 1
ATOM 2595 C C . ARG A 1 323 ? 25.160 -11.140 -39.056 1.00 90.44 323 ARG A C 1
ATOM 2597 O O . ARG A 1 323 ? 25.079 -9.915 -38.988 1.00 90.44 323 ARG A O 1
ATOM 2604 N N . SER A 1 324 ? 26.121 -11.773 -39.725 1.00 94.00 324 SER A N 1
ATOM 2605 C CA . SER A 1 324 ? 27.119 -11.059 -40.524 1.00 94.00 324 SER A CA 1
ATOM 2606 C C . SER A 1 324 ? 26.449 -10.278 -41.657 1.00 94.00 324 SER A C 1
ATOM 2608 O O . SER A 1 324 ? 25.608 -10.826 -42.373 1.00 94.00 324 SER A O 1
ATOM 2610 N N . VAL A 1 325 ? 26.807 -9.000 -41.805 1.00 95.00 325 VAL A N 1
ATOM 2611 C CA . VAL A 1 325 ? 26.213 -8.091 -42.799 1.00 95.00 325 VAL A CA 1
ATOM 2612 C C . VAL A 1 325 ? 27.137 -6.911 -43.103 1.00 95.00 325 VAL A C 1
ATOM 2614 O O . VAL A 1 325 ? 27.817 -6.381 -42.222 1.00 95.00 325 VAL A O 1
ATOM 2617 N N . THR A 1 326 ? 27.135 -6.454 -44.356 1.00 96.38 326 THR A N 1
ATOM 2618 C CA . THR A 1 326 ? 27.734 -5.172 -44.757 1.00 96.38 326 THR A CA 1
ATOM 2619 C C . THR A 1 326 ? 26.642 -4.134 -44.980 1.00 96.38 326 THR A C 1
ATOM 2621 O O . THR A 1 326 ? 25.800 -4.297 -45.856 1.00 96.38 326 THR A O 1
ATOM 2624 N N . ILE A 1 327 ? 26.675 -3.042 -44.221 1.00 96.94 327 ILE A N 1
ATOM 2625 C CA . ILE A 1 327 ? 25.789 -1.888 -44.359 1.00 96.94 327 ILE A CA 1
ATOM 2626 C C . ILE A 1 327 ? 26.602 -0.733 -44.939 1.00 96.94 327 ILE A C 1
ATOM 2628 O O . ILE A 1 327 ? 27.568 -0.267 -44.330 1.00 96.94 327 ILE A O 1
ATOM 2632 N N . ARG A 1 328 ? 26.217 -0.257 -46.122 1.00 94.94 328 ARG A N 1
ATOM 2633 C CA . ARG A 1 328 ? 26.947 0.784 -46.847 1.00 94.94 328 ARG A CA 1
ATOM 2634 C C . ARG A 1 328 ? 26.012 1.887 -47.331 1.00 94.94 328 ARG A C 1
ATOM 2636 O O . ARG A 1 328 ? 24.999 1.606 -47.961 1.00 94.94 328 ARG A O 1
ATOM 2643 N N . GLY A 1 329 ? 26.376 3.144 -47.106 1.00 93.50 329 GLY A N 1
ATOM 2644 C CA . GLY A 1 329 ? 25.712 4.272 -47.759 1.00 93.50 329 GLY A CA 1
ATOM 2645 C C . GLY A 1 329 ? 26.217 4.502 -49.186 1.00 93.50 329 GLY A C 1
ATOM 2646 O O . GLY A 1 329 ? 27.381 4.243 -49.509 1.00 93.50 329 GLY A O 1
ATOM 2647 N N . GLU A 1 330 ? 25.342 4.990 -50.056 1.00 89.38 330 GLU A N 1
ATOM 2648 C CA . GLU A 1 330 ? 25.664 5.368 -51.430 1.00 89.38 330 GLU A CA 1
ATOM 2649 C C . GLU A 1 330 ? 25.986 6.861 -51.538 1.00 89.38 330 GLU A C 1
ATOM 2651 O O . GLU A 1 330 ? 25.407 7.674 -50.813 1.00 89.38 330 GLU A O 1
ATOM 2656 N N . GLY A 1 331 ? 26.901 7.198 -52.451 1.00 86.19 331 GLY A N 1
ATOM 2657 C CA . GLY A 1 331 ? 27.292 8.577 -52.734 1.00 86.19 331 GLY A CA 1
ATOM 2658 C C . GLY A 1 331 ? 28.241 9.175 -51.692 1.00 86.19 331 GLY A C 1
ATOM 2659 O O . GLY A 1 331 ? 28.253 8.791 -50.516 1.00 86.19 331 GLY A O 1
ATOM 2660 N N . ARG A 1 332 ? 29.094 10.091 -52.140 1.00 89.62 332 ARG A N 1
ATOM 2661 C CA . ARG A 1 332 ? 30.019 10.859 -51.301 1.00 89.62 332 ARG A CA 1
ATOM 2662 C C . ARG A 1 332 ? 30.460 12.081 -52.094 1.00 89.62 332 ARG A C 1
ATOM 2664 O O . ARG A 1 332 ? 31.127 11.939 -53.116 1.00 89.62 332 ARG A O 1
ATOM 2671 N N . GLU A 1 333 ? 30.154 13.252 -51.566 1.00 88.00 333 GLU A N 1
ATOM 2672 C CA . GLU A 1 333 ? 30.468 14.550 -52.161 1.00 88.00 333 GLU A CA 1
ATOM 2673 C C . GLU A 1 333 ? 31.213 15.389 -51.118 1.00 88.00 333 GLU A C 1
ATOM 2675 O O . GLU A 1 333 ? 30.873 15.342 -49.937 1.00 88.00 333 GLU A O 1
ATOM 2680 N N . ASP A 1 334 ? 32.281 16.085 -51.517 1.00 86.94 334 ASP A N 1
ATOM 2681 C CA . ASP A 1 334 ? 33.106 16.920 -50.625 1.00 86.94 334 ASP A CA 1
ATOM 2682 C C . ASP A 1 334 ? 33.528 16.233 -49.307 1.00 86.94 334 ASP A C 1
ATOM 2684 O O . ASP A 1 334 ? 33.505 16.816 -48.223 1.00 86.94 334 ASP A O 1
ATOM 2688 N N . ASP A 1 335 ? 33.910 14.953 -49.399 1.00 83.12 335 ASP A N 1
ATOM 2689 C CA . ASP A 1 335 ? 34.291 14.094 -48.263 1.00 83.12 335 ASP A CA 1
ATOM 2690 C C . ASP A 1 335 ? 33.159 13.809 -47.243 1.00 83.12 335 ASP A C 1
ATOM 2692 O O . ASP A 1 335 ? 33.381 13.286 -46.145 1.00 83.12 335 ASP A O 1
ATOM 2696 N N . ILE A 1 336 ? 31.910 14.088 -47.616 1.00 85.31 336 ILE A N 1
ATOM 2697 C CA . ILE A 1 336 ? 30.709 13.845 -46.816 1.00 85.31 336 ILE A CA 1
ATOM 2698 C C . ILE A 1 336 ? 29.887 12.731 -47.477 1.00 85.31 336 ILE A C 1
ATOM 2700 O O . ILE A 1 336 ? 29.536 12.844 -48.651 1.00 85.31 336 ILE A O 1
ATOM 2704 N N . PRO A 1 337 ? 29.557 11.638 -46.763 1.00 93.88 337 PRO A N 1
ATOM 2705 C CA . PRO A 1 337 ? 28.612 10.657 -47.281 1.00 93.88 337 PRO A CA 1
ATOM 2706 C C . PRO A 1 337 ? 27.251 11.291 -47.591 1.00 93.88 337 PRO A C 1
ATOM 2708 O O . PRO A 1 337 ? 26.683 11.985 -46.747 1.00 93.88 337 PRO A O 1
ATOM 2711 N N . GLU A 1 338 ? 26.706 11.018 -48.776 1.00 91.81 338 GLU A N 1
ATOM 2712 C CA . GLU A 1 338 ? 25.387 11.538 -49.179 1.00 91.81 338 GLU A CA 1
ATOM 2713 C C . GLU A 1 338 ? 24.249 10.854 -48.412 1.00 91.81 338 GLU A C 1
ATOM 2715 O O . GLU A 1 338 ? 23.198 11.447 -48.154 1.00 91.81 338 GLU A O 1
ATOM 2720 N N . THR A 1 339 ? 24.468 9.598 -48.021 1.00 95.50 339 THR A N 1
ATOM 2721 C CA . THR A 1 339 ? 23.502 8.824 -47.248 1.00 95.50 339 THR A CA 1
ATOM 2722 C C . THR A 1 339 ? 23.523 9.223 -45.783 1.00 95.50 339 THR A C 1
ATOM 2724 O O . THR A 1 339 ? 24.544 9.081 -45.105 1.00 95.50 339 THR A O 1
ATOM 2727 N N . LYS A 1 340 ? 22.369 9.675 -45.285 1.00 93.75 340 LYS A N 1
ATOM 2728 C CA . LYS A 1 340 ? 22.217 10.214 -43.933 1.00 93.75 340 LYS A CA 1
ATOM 2729 C C . LYS A 1 340 ? 21.261 9.384 -43.101 1.00 93.75 340 LYS A C 1
ATOM 2731 O O . LYS A 1 340 ? 20.163 9.084 -43.559 1.00 93.75 340 LYS A O 1
ATOM 2736 N N . ILE A 1 341 ? 21.638 9.074 -41.867 1.00 91.62 341 ILE A N 1
ATOM 2737 C CA . ILE A 1 341 ? 20.759 8.412 -40.899 1.00 91.62 341 ILE A CA 1
ATOM 2738 C C . ILE A 1 341 ? 20.696 9.270 -39.647 1.00 91.62 341 ILE A C 1
ATOM 2740 O O . ILE A 1 341 ? 21.726 9.691 -39.124 1.00 91.62 341 ILE A O 1
ATOM 2744 N N . TYR A 1 342 ? 19.488 9.528 -39.162 1.00 86.50 342 TYR A N 1
ATOM 2745 C CA . TYR A 1 342 ? 19.285 10.330 -37.967 1.00 86.50 342 TYR A CA 1
ATOM 2746 C C . TYR A 1 342 ? 18.138 9.812 -37.109 1.00 86.50 342 TYR A C 1
ATOM 2748 O O . TYR A 1 342 ? 17.259 9.072 -37.567 1.00 86.50 342 TYR A O 1
ATOM 2756 N N . LYS A 1 343 ? 18.147 10.226 -35.842 1.00 78.31 343 LYS A N 1
ATOM 2757 C CA . LYS A 1 343 ? 17.113 9.900 -34.860 1.00 78.31 343 LYS A CA 1
ATOM 2758 C C . LYS A 1 343 ? 16.337 11.167 -34.487 1.00 78.31 343 LYS A C 1
ATOM 2760 O O . LYS A 1 343 ? 16.918 12.226 -34.287 1.00 78.31 343 LYS A O 1
ATOM 2765 N N . LYS A 1 344 ? 15.006 11.080 -34.404 1.00 68.75 344 LYS A N 1
ATOM 2766 C CA . LYS A 1 344 ? 14.111 12.180 -33.984 1.00 68.75 344 LYS A CA 1
ATOM 2767 C C . LYS A 1 344 ? 13.056 11.670 -33.010 1.00 68.75 344 LYS A C 1
ATOM 2769 O O . LYS A 1 344 ? 12.681 10.504 -33.043 1.00 68.75 344 LYS A O 1
ATOM 2774 N N . GLY A 1 345 ? 12.528 12.571 -32.183 1.00 54.47 345 GLY A N 1
ATOM 2775 C CA . GLY A 1 345 ? 11.457 12.245 -31.233 1.00 54.47 345 GLY A CA 1
ATOM 2776 C C . GLY A 1 345 ? 11.944 11.779 -29.862 1.00 54.47 345 GLY A C 1
ATOM 2777 O O . GLY A 1 345 ? 11.135 11.316 -29.061 1.00 54.47 345 GLY A O 1
ATOM 2778 N N . TRP A 1 346 ? 13.235 11.942 -29.572 1.00 54.78 346 TRP A N 1
ATOM 2779 C CA . TRP A 1 346 ? 13.767 11.814 -28.222 1.00 54.78 346 TRP A CA 1
ATOM 2780 C C . TRP A 1 346 ? 13.058 12.789 -27.286 1.00 54.78 346 TRP A C 1
ATOM 2782 O O . TRP A 1 346 ? 12.937 13.979 -27.590 1.00 54.78 346 TRP A O 1
ATOM 2792 N N . LYS A 1 347 ? 12.601 12.290 -26.141 1.00 46.19 347 LYS A N 1
ATOM 2793 C CA . LYS A 1 347 ? 12.150 13.134 -25.037 1.00 46.19 347 LYS A CA 1
ATOM 2794 C C . LYS A 1 347 ? 13.272 13.190 -24.014 1.00 46.19 347 LYS A C 1
ATOM 2796 O O . LYS A 1 347 ? 13.832 12.157 -23.670 1.00 46.19 347 LYS A O 1
ATOM 2801 N N . PHE A 1 348 ? 13.616 14.399 -23.587 1.00 42.56 348 PHE A N 1
ATOM 2802 C CA . PHE A 1 348 ? 14.548 14.606 -22.488 1.00 42.56 348 PHE A CA 1
ATOM 2803 C C . PHE A 1 348 ? 13.783 14.510 -21.155 1.00 42.56 348 PHE A C 1
ATOM 2805 O O . PHE A 1 348 ? 12.702 15.102 -21.067 1.00 42.56 348 PHE A O 1
ATOM 2812 N N . PRO A 1 349 ? 14.319 13.823 -20.128 1.00 41.75 349 PRO A N 1
ATOM 2813 C CA . PRO A 1 349 ? 15.581 13.069 -20.117 1.00 41.75 349 PRO A CA 1
ATOM 2814 C C . PRO A 1 349 ? 15.475 11.698 -20.818 1.00 41.75 349 PRO A C 1
ATOM 2816 O O . PRO A 1 349 ? 14.394 11.122 -20.916 1.00 41.75 349 PRO A O 1
ATOM 2819 N N . PHE A 1 350 ? 16.604 11.186 -21.321 1.00 47.72 350 PHE A N 1
ATOM 2820 C CA . PHE A 1 350 ? 16.679 9.916 -22.058 1.00 47.72 350 PHE A CA 1
ATOM 2821 C C . PHE A 1 350 ? 16.395 8.728 -21.126 1.00 47.72 350 PHE A C 1
ATOM 2823 O O . PHE A 1 350 ? 17.060 8.593 -20.111 1.00 47.72 350 PHE A O 1
ATOM 2830 N N . LEU A 1 351 ? 15.426 7.869 -21.470 1.00 42.69 351 LEU A N 1
ATOM 2831 C CA . LEU A 1 351 ? 14.943 6.765 -20.615 1.00 42.69 351 LEU A CA 1
ATOM 2832 C C . LEU A 1 351 ? 15.683 5.426 -20.800 1.00 42.69 351 LEU A C 1
ATOM 2834 O O . LEU A 1 351 ? 15.376 4.455 -20.107 1.00 42.69 351 LEU A O 1
ATOM 2838 N N . SER A 1 352 ? 16.635 5.360 -21.733 1.00 51.66 352 SER A N 1
ATOM 2839 C CA . SER A 1 352 ? 17.490 4.196 -21.987 1.00 51.66 352 SER A CA 1
ATOM 2840 C C . SER A 1 352 ? 18.694 4.569 -22.853 1.00 51.66 352 SER A C 1
ATOM 2842 O O . SER A 1 352 ? 18.592 5.463 -23.696 1.00 51.66 352 SER A O 1
ATOM 2844 N N . GLN A 1 353 ? 19.808 3.843 -22.705 1.00 55.28 353 GLN A N 1
ATOM 2845 C CA . GLN A 1 353 ? 20.914 3.892 -23.662 1.00 55.28 353 GLN A CA 1
ATOM 2846 C C . GLN A 1 353 ? 20.456 3.253 -24.976 1.00 55.28 353 GLN A C 1
ATOM 2848 O O . GLN A 1 353 ? 20.271 2.040 -25.071 1.00 55.28 353 GLN A O 1
ATOM 2853 N N . GLU A 1 354 ? 20.231 4.087 -25.981 1.00 64.81 354 GLU A N 1
ATOM 2854 C CA . GLU A 1 354 ? 19.804 3.649 -27.302 1.00 64.81 354 GLU A CA 1
ATOM 2855 C C . GLU A 1 354 ? 20.957 3.763 -28.288 1.00 64.81 354 GLU A C 1
ATOM 2857 O O . GLU A 1 354 ? 21.707 4.734 -28.249 1.00 64.81 354 GLU A O 1
ATOM 2862 N N . PHE A 1 355 ? 21.049 2.811 -29.212 1.00 77.56 355 PHE A N 1
ATOM 2863 C CA . PHE A 1 355 ? 22.023 2.818 -30.299 1.00 77.56 355 PHE A CA 1
ATOM 2864 C C . PHE A 1 355 ? 21.308 3.075 -31.632 1.00 77.56 355 PHE A C 1
ATOM 2866 O O . PHE A 1 355 ? 20.083 2.978 -31.736 1.00 77.56 355 PHE A O 1
ATOM 2873 N N . MET A 1 356 ? 22.054 3.436 -32.673 1.00 83.62 356 MET A N 1
ATOM 2874 C CA . MET A 1 356 ? 21.552 3.363 -34.047 1.00 83.62 356 MET A CA 1
ATOM 2875 C C . MET A 1 356 ? 21.633 1.919 -34.536 1.00 83.62 356 MET A C 1
ATOM 2877 O O . MET A 1 356 ? 20.635 1.371 -34.999 1.00 83.62 356 MET A O 1
ATOM 2881 N N . PHE A 1 357 ? 22.803 1.306 -34.362 1.00 88.06 357 PHE A N 1
ATOM 2882 C CA . PHE A 1 357 ? 23.056 -0.105 -34.634 1.00 88.06 357 PHE A CA 1
ATOM 2883 C C . PHE A 1 357 ? 23.476 -0.799 -33.342 1.00 88.06 357 PHE A C 1
ATOM 2885 O O . PHE A 1 357 ? 24.359 -0.301 -32.650 1.00 88.06 357 PHE A O 1
ATOM 2892 N N . ASP A 1 358 ? 22.858 -1.928 -33.020 1.00 89.81 358 ASP A N 1
ATOM 2893 C CA . ASP A 1 358 ? 23.195 -2.747 -31.856 1.00 89.81 358 ASP A CA 1
ATOM 2894 C C . ASP A 1 358 ? 23.548 -4.165 -32.314 1.00 89.81 358 ASP A C 1
ATOM 2896 O O . ASP A 1 358 ? 22.703 -4.909 -32.816 1.00 89.81 358 ASP A O 1
ATOM 2900 N N . ILE A 1 359 ? 24.826 -4.510 -32.198 1.00 89.31 359 ILE A N 1
ATOM 2901 C CA . ILE A 1 359 ? 25.400 -5.771 -32.659 1.00 89.31 359 ILE A CA 1
ATOM 2902 C C . ILE A 1 359 ? 25.325 -6.776 -31.517 1.00 89.31 359 ILE A C 1
ATOM 2904 O O . ILE A 1 359 ? 25.957 -6.592 -30.474 1.00 89.31 359 ILE A O 1
ATOM 2908 N N . ARG A 1 360 ? 24.534 -7.830 -31.722 1.00 82.56 360 ARG A N 1
ATOM 2909 C CA . ARG A 1 360 ? 24.173 -8.798 -30.676 1.00 82.56 360 ARG A CA 1
ATOM 2910 C C . ARG A 1 360 ? 24.405 -10.257 -31.054 1.00 82.56 360 ARG A C 1
ATOM 2912 O O . ARG A 1 360 ? 24.332 -11.104 -30.174 1.00 82.56 360 ARG A O 1
ATOM 2919 N N . GLY A 1 361 ? 24.643 -10.562 -32.329 1.00 78.38 361 GLY A N 1
ATOM 2920 C CA . GLY A 1 361 ? 24.944 -11.934 -32.745 1.00 78.38 361 GLY A CA 1
ATOM 2921 C C . GLY A 1 361 ? 26.276 -12.420 -32.170 1.00 78.38 361 GLY A C 1
ATOM 2922 O O . GLY A 1 361 ? 27.212 -11.637 -32.034 1.00 78.38 361 GLY A O 1
ATOM 2923 N N . GLU A 1 362 ? 26.366 -13.705 -31.852 1.00 80.44 362 GLU A N 1
ATOM 2924 C CA . GLU A 1 362 ? 27.628 -14.364 -31.495 1.00 80.44 362 GLU A CA 1
ATOM 2925 C C . GLU A 1 362 ? 28.383 -14.739 -32.779 1.00 80.44 362 GLU A C 1
ATOM 2927 O O . GLU A 1 362 ? 27.767 -15.177 -33.748 1.00 80.44 362 GLU A O 1
ATOM 2932 N N . ASP A 1 363 ? 29.700 -14.523 -32.807 1.00 86.38 363 ASP A N 1
ATOM 2933 C CA . ASP A 1 363 ? 30.586 -14.860 -33.932 1.00 86.38 363 ASP A CA 1
ATOM 2934 C C . ASP A 1 363 ? 30.195 -14.284 -35.313 1.00 86.38 363 ASP A C 1
ATOM 2936 O O . ASP A 1 363 ? 30.320 -14.941 -36.348 1.00 86.38 363 ASP A O 1
ATOM 2940 N N . ILE A 1 364 ? 29.727 -13.030 -35.354 1.00 87.38 364 ILE A N 1
ATOM 2941 C CA . ILE A 1 364 ? 29.336 -12.343 -36.602 1.00 87.38 364 ILE A CA 1
ATOM 2942 C C . ILE A 1 364 ? 30.327 -11.260 -37.043 1.00 87.38 364 ILE A C 1
ATOM 2944 O O . ILE A 1 364 ? 30.898 -10.551 -36.215 1.00 87.38 364 ILE A O 1
ATOM 2948 N N . ASP A 1 365 ? 30.470 -11.082 -38.356 1.00 91.38 365 ASP A N 1
ATOM 2949 C CA . ASP A 1 365 ? 31.298 -10.040 -38.969 1.00 91.38 365 ASP A CA 1
ATOM 2950 C C . ASP A 1 365 ? 30.416 -8.933 -39.550 1.00 91.38 365 ASP A C 1
ATOM 2952 O O . ASP A 1 365 ? 29.624 -9.155 -40.472 1.00 91.38 365 ASP A O 1
ATOM 2956 N N . VAL A 1 366 ? 30.551 -7.721 -39.018 1.00 94.56 366 VAL A N 1
ATOM 2957 C CA . VAL A 1 366 ? 29.722 -6.576 -39.405 1.00 94.56 366 VAL A CA 1
ATOM 2958 C C . VAL A 1 366 ? 30.592 -5.476 -39.996 1.00 94.56 366 VAL A C 1
ATOM 2960 O O . VAL A 1 366 ? 31.580 -5.051 -39.402 1.00 94.56 366 VAL A O 1
ATOM 2963 N N . THR A 1 367 ? 30.212 -4.965 -41.166 1.00 95.56 367 THR A N 1
ATOM 2964 C CA . THR A 1 367 ? 30.841 -3.779 -41.767 1.00 95.56 367 THR A CA 1
ATOM 2965 C C . THR A 1 367 ? 29.829 -2.646 -41.858 1.00 95.56 367 THR A C 1
ATOM 2967 O O . THR A 1 367 ? 28.753 -2.835 -42.410 1.00 95.56 367 THR A O 1
ATOM 2970 N N . ILE A 1 368 ? 30.177 -1.461 -41.357 1.00 95.56 368 ILE A N 1
ATOM 2971 C CA . ILE A 1 368 ? 29.370 -0.240 -41.473 1.00 95.56 368 ILE A CA 1
ATOM 2972 C C . ILE A 1 368 ? 30.221 0.829 -42.148 1.00 95.56 368 ILE A C 1
ATOM 2974 O O . ILE A 1 368 ? 31.260 1.239 -41.619 1.00 95.56 368 ILE A O 1
ATOM 2978 N N . GLU A 1 369 ? 29.804 1.314 -43.315 1.00 94.38 369 GLU A N 1
ATOM 2979 C CA . GLU A 1 369 ? 30.620 2.261 -44.068 1.00 94.38 369 GLU A CA 1
ATOM 2980 C C . GLU A 1 369 ? 29.868 3.284 -44.914 1.00 94.38 369 GLU A C 1
ATOM 2982 O O . GLU A 1 369 ? 28.762 3.055 -45.392 1.00 94.38 369 GLU A O 1
ATOM 2987 N N . ASN A 1 370 ? 30.533 4.411 -45.165 1.00 95.44 370 ASN A N 1
ATOM 2988 C CA . ASN A 1 370 ? 30.030 5.488 -46.015 1.00 95.44 370 ASN A CA 1
ATOM 2989 C C . ASN A 1 370 ? 28.640 6.016 -45.618 1.00 95.44 370 ASN A C 1
ATOM 2991 O O . ASN A 1 370 ? 27.808 6.282 -46.478 1.00 95.44 370 ASN A O 1
ATOM 2995 N N . ILE A 1 371 ? 28.387 6.178 -44.318 1.00 94.62 371 ILE A N 1
ATOM 2996 C CA . ILE A 1 371 ? 27.142 6.735 -43.775 1.00 94.62 371 ILE A CA 1
ATOM 2997 C C . ILE A 1 371 ? 27.444 8.005 -42.979 1.00 94.62 371 ILE A C 1
ATOM 2999 O O . ILE A 1 371 ? 28.418 8.074 -42.225 1.00 94.62 371 ILE A O 1
ATOM 3003 N N . HIS A 1 372 ? 26.592 9.016 -43.133 1.00 91.94 372 HIS A N 1
ATOM 3004 C CA . HIS A 1 372 ? 26.605 10.230 -42.329 1.00 91.94 372 HIS A CA 1
ATOM 3005 C C . HIS A 1 372 ? 25.522 10.156 -41.245 1.00 91.94 372 HIS A C 1
ATOM 3007 O O . HIS A 1 372 ? 24.329 10.200 -41.525 1.00 91.94 372 HIS A O 1
ATOM 3013 N N . VAL A 1 373 ? 25.936 10.035 -39.989 1.00 88.25 373 VAL A N 1
ATOM 3014 C CA . VAL A 1 373 ? 25.041 10.053 -38.830 1.00 88.25 373 VAL A CA 1
ATOM 3015 C C . VAL A 1 373 ? 24.814 11.491 -38.364 1.00 88.25 373 VAL A C 1
ATOM 3017 O O . VAL A 1 373 ? 25.773 12.203 -38.057 1.00 88.25 373 VAL A O 1
ATOM 3020 N N . GLU A 1 374 ? 23.551 11.905 -38.295 1.00 82.31 374 GLU A N 1
ATOM 3021 C CA . GLU A 1 374 ? 23.115 13.219 -37.799 1.00 82.31 374 GLU A CA 1
ATOM 3022 C C . GLU A 1 374 ? 22.185 13.052 -36.577 1.00 82.31 374 GLU A C 1
ATOM 3024 O O . GLU A 1 374 ? 21.548 12.012 -36.411 1.00 82.31 374 GLU A O 1
ATOM 3029 N N . ASP A 1 375 ? 22.098 14.075 -35.720 1.00 71.19 375 ASP A N 1
ATOM 3030 C CA . ASP A 1 375 ? 21.116 14.190 -34.621 1.00 71.19 375 ASP A CA 1
ATOM 3031 C C . ASP A 1 375 ? 20.978 12.939 -33.728 1.00 71.19 375 ASP A C 1
ATOM 3033 O O . ASP A 1 375 ? 19.888 12.436 -33.447 1.00 71.19 375 ASP A O 1
ATOM 3037 N N . PHE A 1 376 ? 22.119 12.432 -33.266 1.00 68.44 376 PHE A N 1
ATOM 3038 C CA . PHE A 1 376 ? 22.211 11.307 -32.341 1.00 68.44 376 PHE A CA 1
ATOM 3039 C C . PHE A 1 376 ? 22.719 11.780 -30.969 1.00 68.44 376 PHE A C 1
ATOM 3041 O O . PHE A 1 376 ? 23.504 12.722 -30.902 1.00 68.44 376 PHE A O 1
ATOM 3048 N N . ASN A 1 377 ? 22.304 11.140 -29.872 1.00 59.00 377 ASN A N 1
ATOM 3049 C CA . ASN A 1 377 ? 22.793 11.465 -28.530 1.00 59.00 377 ASN A CA 1
ATOM 3050 C C . ASN A 1 377 ? 23.510 10.257 -27.901 1.00 59.00 377 ASN A C 1
ATOM 3052 O O . ASN A 1 377 ? 22.906 9.199 -27.756 1.00 59.00 377 ASN A O 1
ATOM 3056 N N . GLY A 1 378 ? 24.787 10.414 -27.531 1.00 64.88 378 GLY A N 1
ATOM 3057 C CA . GLY A 1 378 ? 25.618 9.347 -26.952 1.00 64.88 378 GLY A CA 1
ATOM 3058 C C . GLY A 1 378 ? 26.316 8.456 -27.992 1.00 64.88 378 GLY A C 1
ATOM 3059 O O . GLY A 1 378 ? 26.898 8.948 -28.958 1.00 64.88 378 GLY A O 1
ATOM 3060 N N . THR A 1 379 ? 26.262 7.134 -27.800 1.00 67.75 379 THR A N 1
ATOM 3061 C CA . THR A 1 379 ? 26.971 6.132 -28.620 1.00 67.75 379 THR A CA 1
ATOM 3062 C C . THR A 1 379 ? 26.146 5.634 -29.813 1.00 67.75 379 THR A C 1
ATOM 3064 O O . THR A 1 379 ? 25.132 4.972 -29.631 1.00 67.75 379 THR A O 1
ATOM 3067 N N . CYS A 1 380 ? 26.592 5.889 -31.050 1.00 76.06 380 CYS A N 1
ATOM 3068 C CA . CYS A 1 380 ? 25.848 5.501 -32.262 1.00 76.06 380 CYS A CA 1
ATOM 3069 C C . CYS A 1 380 ? 25.797 3.981 -32.500 1.00 76.06 380 CYS A C 1
ATOM 3071 O O . CYS A 1 380 ? 24.834 3.486 -33.079 1.00 76.06 380 CYS A O 1
ATOM 3073 N N . ILE A 1 381 ? 26.825 3.237 -32.088 1.00 83.69 381 ILE A N 1
ATOM 3074 C CA . ILE A 1 381 ? 26.944 1.798 -32.348 1.00 83.69 381 ILE A CA 1
ATOM 3075 C C . ILE A 1 381 ? 27.195 1.080 -31.024 1.00 83.69 381 ILE A C 1
ATOM 3077 O O . ILE A 1 381 ? 28.177 1.368 -30.346 1.00 83.69 381 ILE A O 1
ATOM 3081 N N . GLY A 1 382 ? 26.299 0.169 -30.662 1.00 81.56 382 GLY A N 1
ATOM 3082 C CA . GLY A 1 382 ? 26.445 -0.728 -29.524 1.00 81.56 382 GLY A CA 1
ATOM 3083 C C . GLY A 1 382 ? 26.992 -2.070 -29.982 1.00 81.56 382 GLY A C 1
ATOM 3084 O O . GLY A 1 382 ? 26.557 -2.602 -31.002 1.00 81.56 382 GLY A O 1
ATOM 3085 N N . THR A 1 383 ? 27.944 -2.617 -29.235 1.00 79.19 383 THR A N 1
ATOM 3086 C CA . THR A 1 383 ? 28.507 -3.948 -29.483 1.00 79.19 383 THR A CA 1
ATOM 3087 C C . THR A 1 383 ? 28.406 -4.769 -28.210 1.00 79.19 383 THR A C 1
ATOM 3089 O O . THR A 1 383 ? 29.086 -4.477 -27.228 1.00 79.19 383 THR A O 1
ATOM 3092 N N . ARG A 1 384 ? 27.528 -5.772 -28.210 1.00 68.50 384 ARG A N 1
ATOM 3093 C CA . ARG A 1 384 ? 27.334 -6.721 -27.098 1.00 68.50 384 ARG A CA 1
ATOM 3094 C C . ARG A 1 384 ? 27.698 -8.160 -27.487 1.00 68.50 384 ARG A C 1
ATOM 3096 O O . ARG A 1 384 ? 27.552 -9.061 -26.673 1.00 68.50 384 ARG A O 1
ATOM 3103 N N . GLY A 1 385 ? 28.162 -8.346 -28.722 1.00 68.19 385 GLY A N 1
ATOM 3104 C CA . GLY A 1 385 ? 28.640 -9.587 -29.326 1.00 68.19 385 GLY A CA 1
ATOM 3105 C C . GLY A 1 385 ? 29.375 -9.286 -30.640 1.00 68.19 385 GLY A C 1
ATOM 3106 O O . GLY A 1 385 ? 29.676 -8.125 -30.931 1.00 68.19 385 GLY A O 1
ATOM 3107 N N . GLY A 1 386 ? 29.612 -10.318 -31.448 1.00 71.38 386 GLY A N 1
ATOM 3108 C CA . GLY A 1 386 ? 30.267 -10.241 -32.756 1.00 71.38 386 GLY A CA 1
ATOM 3109 C C . GLY A 1 386 ? 31.727 -10.695 -32.736 1.00 71.38 386 GLY A C 1
ATOM 3110 O O . GLY A 1 386 ? 32.429 -10.528 -31.746 1.00 71.38 386 GLY A O 1
ATOM 3111 N N . ASN A 1 387 ? 32.175 -11.264 -33.855 1.00 82.50 387 ASN A N 1
ATOM 3112 C CA . ASN A 1 387 ? 33.569 -11.627 -34.100 1.00 82.50 387 ASN A CA 1
ATOM 3113 C C . ASN A 1 387 ? 34.378 -10.410 -34.574 1.00 82.50 387 ASN A C 1
ATOM 3115 O O . ASN A 1 387 ? 35.480 -10.159 -34.089 1.00 82.50 387 ASN A O 1
ATOM 3119 N N . SER A 1 388 ? 33.831 -9.615 -35.502 1.00 86.44 388 SER A N 1
ATOM 3120 C CA . SER A 1 388 ? 34.494 -8.398 -35.973 1.00 86.44 388 SER A CA 1
ATOM 3121 C C . SER A 1 388 ? 33.521 -7.276 -36.333 1.00 86.44 388 SER A C 1
ATOM 3123 O O . SER A 1 388 ? 32.417 -7.498 -36.833 1.00 86.44 388 SER A O 1
ATOM 3125 N N . LEU A 1 389 ? 33.959 -6.035 -36.097 1.00 89.00 389 LEU A N 1
ATOM 3126 C CA . LEU A 1 389 ? 33.265 -4.820 -36.515 1.00 89.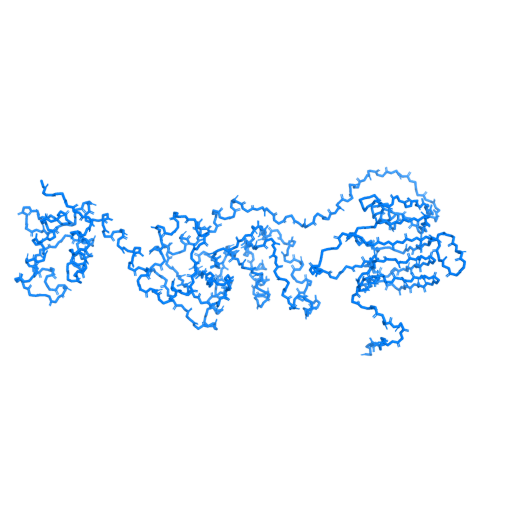00 389 LEU A CA 1
ATOM 3127 C C . LEU A 1 389 ? 34.222 -3.918 -37.298 1.00 89.00 389 LEU A C 1
ATOM 3129 O O . LEU A 1 389 ? 35.169 -3.362 -36.746 1.00 89.00 389 LEU A O 1
ATOM 3133 N N . THR A 1 390 ? 33.942 -3.724 -38.585 1.00 90.81 390 THR A N 1
ATOM 3134 C CA . THR A 1 390 ? 34.671 -2.785 -39.445 1.00 90.81 390 THR A CA 1
ATOM 3135 C C . THR A 1 390 ? 33.862 -1.508 -39.639 1.00 90.81 390 THR A C 1
ATOM 3137 O O . THR A 1 390 ? 32.800 -1.519 -40.258 1.00 90.81 390 THR A O 1
ATOM 3140 N N . ILE A 1 391 ? 34.392 -0.377 -39.170 1.00 90.56 391 ILE A N 1
ATOM 3141 C CA . ILE A 1 391 ? 33.807 0.954 -39.374 1.00 90.56 391 ILE A CA 1
ATOM 3142 C C . ILE A 1 391 ? 34.760 1.762 -40.249 1.00 90.56 391 ILE A C 1
ATOM 3144 O O . ILE A 1 391 ? 35.902 2.001 -39.863 1.00 90.56 391 ILE A O 1
ATOM 3148 N N . ARG A 1 392 ? 34.313 2.224 -41.422 1.00 90.81 392 ARG A N 1
ATOM 3149 C CA . ARG A 1 392 ? 35.166 3.058 -42.286 1.00 90.81 392 ARG A CA 1
ATOM 3150 C C . ARG A 1 392 ? 34.389 4.086 -43.086 1.00 90.81 392 ARG A C 1
ATOM 3152 O O . ARG A 1 392 ? 33.265 3.849 -43.509 1.00 90.81 392 ARG A O 1
ATOM 3159 N N . ARG A 1 393 ? 35.022 5.234 -43.344 1.00 89.38 393 ARG A N 1
ATOM 3160 C CA . ARG A 1 393 ? 34.460 6.310 -44.183 1.00 89.38 393 ARG A CA 1
ATOM 3161 C C . ARG A 1 393 ? 33.070 6.775 -43.717 1.00 89.38 393 ARG A C 1
ATOM 3163 O O . ARG A 1 393 ? 32.271 7.213 -44.533 1.00 89.38 393 ARG A O 1
ATOM 3170 N N . ASN A 1 394 ? 32.761 6.682 -42.429 1.00 90.62 394 ASN A N 1
ATOM 3171 C CA . ASN A 1 394 ? 31.538 7.261 -41.874 1.00 90.62 394 ASN A CA 1
ATOM 3172 C C . ASN A 1 394 ? 31.807 8.698 -41.421 1.00 90.62 394 ASN A C 1
ATOM 3174 O O . ASN A 1 394 ? 32.953 9.067 -41.164 1.00 90.62 394 ASN A O 1
ATOM 3178 N N . ARG A 1 395 ? 30.754 9.504 -41.313 1.00 88.00 395 ARG A N 1
ATOM 3179 C CA . ARG A 1 395 ? 30.805 10.847 -40.725 1.00 88.00 395 ARG A CA 1
ATOM 3180 C C . ARG A 1 395 ?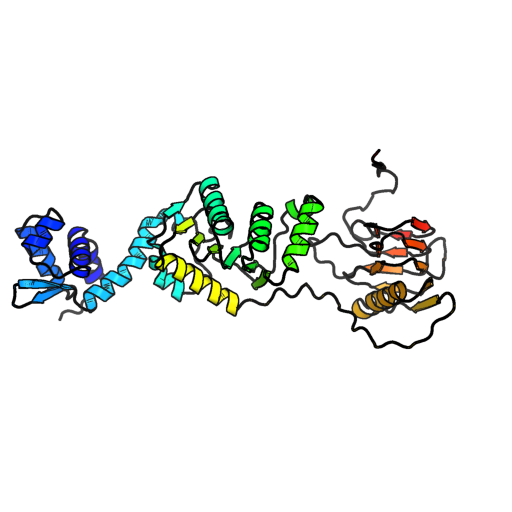 29.768 10.935 -39.616 1.00 88.00 395 ARG A C 1
ATOM 3182 O O . ARG A 1 395 ? 28.674 10.413 -39.772 1.00 88.00 395 ARG A O 1
ATOM 3189 N N . ILE A 1 396 ? 30.086 11.613 -38.521 1.00 84.50 396 ILE A N 1
ATOM 3190 C CA . ILE A 1 396 ? 29.129 11.897 -37.446 1.00 84.50 396 ILE A CA 1
ATOM 3191 C C . ILE A 1 396 ? 29.043 13.414 -37.291 1.00 84.50 396 ILE A C 1
ATOM 3193 O O . ILE A 1 396 ? 30.060 14.108 -37.319 1.00 84.50 396 ILE A O 1
ATOM 3197 N N . THR A 1 397 ? 27.837 13.962 -37.182 1.00 78.19 397 THR A N 1
ATOM 3198 C CA . THR A 1 397 ? 27.616 15.392 -36.934 1.00 78.19 397 THR A CA 1
ATOM 3199 C C . THR A 1 397 ? 26.561 15.574 -35.852 1.00 78.19 397 THR A C 1
ATOM 3201 O O . THR A 1 397 ? 25.426 15.132 -35.994 1.00 78.19 397 THR A O 1
ATOM 3204 N N . LEU A 1 398 ? 26.951 16.236 -34.761 1.00 66.06 398 LEU A N 1
ATOM 3205 C CA . LEU A 1 398 ? 26.110 16.466 -33.588 1.00 66.06 398 LEU A CA 1
ATOM 3206 C C . LEU A 1 398 ? 25.626 17.921 -33.581 1.00 66.06 398 LEU A C 1
ATOM 3208 O O . LEU A 1 398 ? 26.394 18.829 -33.258 1.00 66.06 398 LEU A O 1
ATOM 3212 N N . LEU A 1 399 ? 24.358 18.159 -33.935 1.00 54.44 399 LEU A N 1
ATOM 3213 C CA . LEU A 1 399 ? 23.780 19.508 -33.906 1.00 54.44 399 LEU A CA 1
ATOM 3214 C C . LEU A 1 399 ? 23.266 19.887 -32.506 1.00 54.44 399 LEU A C 1
ATOM 3216 O O . LEU A 1 399 ? 23.364 21.057 -32.142 1.00 54.44 399 LEU A O 1
ATOM 3220 N N . SER A 1 400 ? 22.828 18.934 -31.674 1.00 52.78 400 SER A N 1
ATOM 3221 C CA . SER A 1 400 ? 22.445 19.145 -30.263 1.00 52.78 400 SER A CA 1
ATOM 3222 C C . SER A 1 400 ? 22.581 17.853 -29.438 1.00 52.78 400 SER A C 1
ATOM 3224 O O . SER A 1 400 ? 22.065 16.826 -29.865 1.00 52.78 400 SER A O 1
ATOM 3226 N N . GLY A 1 401 ? 23.245 17.896 -28.273 1.00 44.19 401 GLY A N 1
ATOM 3227 C CA . GLY A 1 401 ? 23.442 16.739 -27.379 1.00 44.19 401 GLY A CA 1
ATOM 3228 C C . GLY A 1 401 ? 24.627 16.904 -26.410 1.00 44.19 401 GLY A C 1
ATOM 3229 O O . GLY A 1 401 ? 25.492 17.759 -26.629 1.00 44.19 401 GLY A O 1
ATOM 3230 N N . LEU A 1 402 ? 24.662 16.094 -25.341 1.00 42.78 402 LEU A N 1
ATOM 3231 C CA . LEU A 1 402 ? 25.810 15.952 -24.428 1.00 42.78 402 LEU A CA 1
ATOM 3232 C C . LEU A 1 402 ? 26.973 15.354 -25.242 1.00 42.78 402 LEU A C 1
ATOM 3234 O O . LEU A 1 402 ? 26.917 14.196 -25.643 1.00 42.78 402 LEU A O 1
ATOM 3238 N N . GLY A 1 403 ? 27.973 16.177 -25.573 1.00 43.53 403 GLY A N 1
ATOM 3239 C CA . GLY A 1 403 ? 29.084 15.804 -26.463 1.00 43.53 403 GLY A CA 1
ATOM 3240 C C . GLY A 1 403 ? 29.475 16.848 -27.516 1.00 43.53 403 GLY A C 1
ATOM 3241 O O . GLY A 1 403 ? 30.436 16.633 -28.257 1.00 43.53 403 GLY A O 1
ATOM 3242 N N . ARG A 1 404 ? 28.797 18.007 -27.585 1.00 37.59 404 ARG A N 1
ATOM 3243 C CA . ARG A 1 404 ? 29.309 19.165 -28.345 1.00 37.59 404 ARG A CA 1
ATOM 3244 C C . ARG A 1 404 ? 30.722 19.520 -27.857 1.00 37.59 404 ARG A C 1
ATOM 3246 O O . ARG A 1 404 ? 30.883 19.972 -26.730 1.00 37.59 404 ARG A O 1
ATOM 3253 N N . GLY A 1 405 ? 31.721 19.338 -28.722 1.00 35.97 405 GLY A N 1
ATOM 3254 C CA . GLY A 1 405 ? 33.123 19.670 -28.445 1.00 35.97 405 GLY A CA 1
ATOM 3255 C C . GLY A 1 405 ? 34.027 18.496 -28.053 1.00 35.97 405 GLY A C 1
ATOM 3256 O O . GLY A 1 405 ? 35.209 18.726 -27.823 1.00 35.97 405 GLY A O 1
ATOM 3257 N N . LEU A 1 406 ? 33.529 17.255 -28.008 1.00 35.72 406 LEU A N 1
ATOM 3258 C CA . LEU A 1 406 ? 34.379 16.083 -27.769 1.00 35.72 406 LEU A CA 1
ATOM 3259 C C . LEU A 1 406 ? 34.936 15.544 -29.096 1.00 35.72 406 LEU A C 1
ATOM 3261 O O . LEU A 1 406 ? 34.193 15.063 -29.952 1.00 35.72 406 LEU A O 1
ATOM 3265 N N . SER A 1 407 ? 36.252 15.642 -29.278 1.00 33.06 407 SER A N 1
ATOM 3266 C CA . SER A 1 407 ? 36.985 15.027 -30.390 1.00 33.06 407 SER A CA 1
ATOM 3267 C C . SER A 1 407 ? 37.314 13.563 -30.079 1.00 33.06 407 SER A C 1
ATOM 3269 O O . SER A 1 407 ? 37.812 13.259 -28.997 1.00 33.06 407 SER A O 1
ATOM 3271 N N . PHE A 1 408 ? 37.074 12.662 -31.035 1.00 31.02 408 PHE A N 1
ATOM 3272 C CA . PHE A 1 408 ? 37.486 11.255 -30.960 1.00 31.02 408 PHE A CA 1
ATOM 3273 C C . PHE A 1 408 ? 39.005 11.147 -30.730 1.00 31.02 408 PHE A C 1
ATOM 3275 O O . PHE A 1 408 ? 39.782 11.654 -31.537 1.00 31.02 408 PHE A O 1
ATOM 3282 N N . GLY A 1 409 ? 39.418 10.495 -29.637 1.00 30.12 409 GLY A N 1
ATOM 3283 C CA . GLY A 1 409 ? 40.833 10.291 -29.292 1.00 30.12 409 GLY A CA 1
ATOM 3284 C C . GLY A 1 409 ? 41.136 10.044 -27.809 1.00 30.12 409 GLY A C 1
ATOM 3285 O O . GLY A 1 409 ? 42.244 9.639 -27.489 1.00 30.12 409 GLY A O 1
ATOM 3286 N N . SER A 1 410 ? 40.174 10.242 -26.904 1.00 28.06 410 SER A N 1
ATOM 3287 C CA . SER A 1 410 ? 40.353 10.037 -25.456 1.00 28.06 410 SER A CA 1
ATOM 3288 C C . SER A 1 410 ? 39.387 8.993 -24.888 1.00 28.06 410 SER A C 1
ATOM 3290 O O . SER A 1 410 ? 38.716 9.236 -23.889 1.00 28.06 410 SER A O 1
ATOM 3292 N N . TRP A 1 411 ? 39.279 7.847 -25.556 1.00 33.34 411 TRP A N 1
ATOM 3293 C CA . TRP A 1 411 ? 38.774 6.632 -24.926 1.00 33.34 411 TRP A CA 1
ATOM 3294 C C . TRP A 1 411 ? 39.976 5.717 -24.764 1.00 33.34 411 TRP A C 1
ATOM 3296 O O . TRP A 1 411 ? 40.460 5.150 -25.743 1.00 33.34 411 TRP A O 1
ATOM 3306 N N . GLU A 1 412 ? 40.505 5.653 -23.542 1.00 25.06 412 GLU A N 1
ATOM 3307 C CA . GLU A 1 412 ? 41.415 4.585 -23.154 1.00 25.06 412 GLU A CA 1
ATOM 3308 C C . GLU A 1 412 ? 40.717 3.259 -23.450 1.00 25.06 412 GLU A C 1
ATOM 3310 O O . GLU A 1 412 ? 39.638 2.955 -22.940 1.00 25.06 412 GLU A O 1
ATOM 3315 N N . THR A 1 413 ? 41.328 2.485 -24.335 1.00 27.08 413 THR A N 1
ATOM 3316 C CA . THR A 1 413 ? 41.066 1.064 -24.484 1.00 27.08 413 THR A CA 1
ATOM 3317 C C . THR A 1 413 ? 41.339 0.396 -23.141 1.00 27.08 413 THR A C 1
ATOM 3319 O O . THR A 1 413 ? 42.486 0.089 -22.830 1.00 27.08 413 THR A O 1
ATOM 3322 N N . MET A 1 414 ? 40.301 0.151 -22.342 1.00 27.09 414 MET A N 1
ATOM 3323 C CA . MET A 1 414 ? 40.367 -0.895 -21.326 1.00 27.09 414 MET A CA 1
ATOM 3324 C C . MET A 1 414 ? 40.215 -2.239 -22.037 1.00 27.09 414 MET A C 1
ATOM 3326 O O . MET A 1 414 ? 39.130 -2.805 -22.124 1.00 27.09 414 MET A O 1
ATOM 3330 N N . SER A 1 415 ? 41.319 -2.710 -22.613 1.00 25.80 415 SER A N 1
ATOM 3331 C CA . SER A 1 415 ? 41.526 -4.131 -22.860 1.00 25.80 415 SER A CA 1
ATOM 3332 C C . SER A 1 415 ? 41.842 -4.784 -21.517 1.00 25.80 415 SER A C 1
ATOM 3334 O O . SER A 1 415 ? 42.861 -4.463 -20.908 1.00 25.80 415 SER A O 1
ATOM 3336 N N . SER A 1 416 ? 40.960 -5.658 -21.046 1.00 30.78 416 SER A N 1
ATOM 3337 C CA . SER A 1 416 ? 41.253 -6.581 -19.952 1.00 30.78 416 SER A CA 1
ATOM 3338 C C . SER A 1 416 ? 42.233 -7.653 -20.441 1.00 30.78 416 SER A C 1
ATOM 3340 O O . SER A 1 416 ? 41.896 -8.391 -21.372 1.00 30.78 416 SER A O 1
ATOM 3342 N N . GLU A 1 417 ? 43.417 -7.718 -19.829 1.00 28.98 417 GLU A N 1
ATOM 3343 C CA . GLU A 1 417 ? 44.115 -8.996 -19.603 1.00 28.98 417 GLU A CA 1
ATOM 3344 C C . GLU A 1 417 ? 43.407 -9.793 -18.502 1.00 28.98 417 GLU A C 1
ATOM 3346 O O . GLU A 1 417 ? 42.865 -9.148 -17.569 1.00 28.98 417 GLU A O 1
#